Protein AF-A0A416E0R8-F1 (afdb_monomer)

Solvent-accessible surface area (backbone atoms only — not comparable to full-atom values): 23565 Å² total; per-residue (Å²): 134,86,76,79,73,73,84,73,78,56,69,75,60,40,50,65,42,32,43,35,47,100,54,96,74,31,28,27,26,34,53,52,88,80,50,36,36,36,37,55,55,83,41,31,34,28,35,28,49,73,92,64,64,50,83,39,63,33,41,61,64,83,92,65,56,59,95,73,48,85,53,67,69,59,38,71,66,35,40,22,43,55,84,72,76,94,51,92,83,58,64,65,73,55,56,34,33,47,47,72,56,90,78,30,37,33,36,42,63,42,74,88,81,86,47,76,58,37,51,35,37,36,26,38,78,77,9,80,40,61,46,82,73,48,75,47,57,27,82,39,46,43,76,74,26,67,44,66,56,94,61,24,41,38,35,23,36,41,35,55,47,79,56,94,94,38,82,44,79,47,46,32,35,33,39,30,53,66,84,50,93,77,69,59,78,42,81,75,44,70,62,61,90,82,52,53,69,75,48,62,21,80,62,44,53,48,91,62,34,39,33,35,37,43,32,26,42,39,69,44,94,85,70,91,67,92,64,98,54,102,67,82,73,62,75,45,80,41,54,44,28,34,40,32,35,67,83,78,71,44,77,46,73,61,73,69,87,92,62,57,88,58,47,32,45,86,52,75,40,66,50,85,88,22,30,35,42,50,48,38,47,79,88,54,61,40,71,46,64,31,56,30,30,35,19,39,77,88,49,45,84,68,40,81,70,45,68,78,38,42,40,39,33,52,72,48,37,42,72,67,42,41,36,39,35,73,65,54,66,96,45,83,76,43,48,60,65,49,70,30,51,36,43,30,23,43,92,85,69,45,79,59,34,28,30,18,45,63,56,48,99,84,52,27,40,60,92,73,78,62,17,47,76,54,40,29,74,47,77,51,70,49,99,87,72,40,35,32,40,33,32,38,71,59,57,87,63,69,45,74,56,36,64,61,67,71,46,79,58,47,81,96

Radius of gyration: 22.25 Å; Cα contacts (8 Å, |Δi|>4): 904; chains: 1; bounding box: 58×52×58 Å

Foldseek 3Di:
DDPPPDQPLVLQQLDCLQFDDPDLFAGQWHQGPQQKIWGDDDQFIWIDRHPPLDTHTLADDPPQPASNDPDPVSNVVQLGGHDDPPPPPDRQRPPKHWGDDDQWIWIWRQPPDDDQKTFIWIGGNNNHDIDTQDIDRPVFWHWRHWDDHSQKIWTWIWGWDDDPNDIAIKIFIWIWGNPDSDTDIDTLDIDDRQWQFPDKAPWHGHDQKIKMKTWTFHQDPPDPDPDPDPDRDTDDIDIWMKMARNVVSDIDTQDDPPDDPQKYWPTWEDEPQWTKTQIDGNVDAQQFFAFIWIAHPNNPPIDTPGGGDRSCWDWYDQHFKIKIDRPGDPDPVCQLVRQQKIFIAGPVRDGLAMEHEDADPVNGRDDDRPNHPAKDKDKDADPVRKIFIWMQGDDGNPHRHYYTDIHTSDID

pLDDT: mean 82.23, std 15.0, range [27.91, 97.81]

Mean predicted aligned error: 8.47 Å

Secondary structure (DSSP, 8-state):
----------GGGS-GGGEE-SSSS---EEE-SSSEEEEEETTEEEEEETTT---EES---TT--GGG---HHHHHH-TTB----S-TTS-TTTTEEEEEETTEEEEEE--SS--SEEEEEEEETTSS-EEEEEEEETTTEEEEEEEEETTEEEEEEEEEEEETTEEEEEEEEEEEESSSSS---EEEEE--TT-EEEEEEEEEEETTEEEEEEEEEEEPTT-----SSS---EEEEEEEEEEEETTTTEEEE---TT--TTEEEEEEEEETTEEEEEEEETTS-TTSEEEEEEE-TTS-S-EEEEEEEETTEEEEE-SS-EEEEE---SSGGGGGT---EEEEE-TT--EEEEEEPPB-TTS-BPPPP--SSSEEEEEEE-TTS-EEEEEEE--TTT-TTPBPP-EEEEE-

Sequence (412 aa):
MCLERSERNDKNYDYQYRQWSDSIAFPKVQQGSDNIVYIYKNGFIYYMEEGNDVLVPLCNKVDCLHDRETDQQKIKECNASVDLEELANINPDKDIAIAKCGDYLYCIPLSCYETDERILYRYALDGTAKDVVYKWDGKSSIIVNWIIHRNNLYYAEKRYYEEDEEIKVECTIKRLSLNTFFHRPETVYTAEENLRVLTWGNLQAYGNYVYFEIISMLPKEGDSQKEENNGYDYDRLYNKTFVYDIQADKIEELQIPDMPKSVHILGVQFWQDQIILDPYDDEKRGDEPMPVYIADLDGSNLKVLLEDVPQAGYFLSDGEYLYFFDDWMEDIDDWLRNPGKYVVYDKDMQIVDTFMTPLNENGRAQRFPVGDRNRMYFTYEKEDGTWGVKCWEKKIGEYRGKTITLTEIMDR

Nearest PDB structures (foldseek):
  6w3g-assembly2_B  TM=6.959E-01  e=3.281E+00  synthetic construct
  6w3g-assembly1_A  TM=6.914E-01  e=3.645E+00  synthetic construct
  6w3f-assembly2_B  TM=7.781E-01  e=5.853E+00  synthetic construct
  6hnm-assembly1_A  TM=6.474E-01  e=8.461E+00  Streptomyces antibioticus

Structure (mmCIF, N/CA/C/O backbone):
data_AF-A0A416E0R8-F1
#
_entry.id   AF-A0A416E0R8-F1
#
loop_
_atom_site.group_PDB
_atom_site.id
_atom_site.type_symbol
_atom_site.label_atom_id
_atom_site.label_alt_id
_atom_site.label_comp_id
_atom_si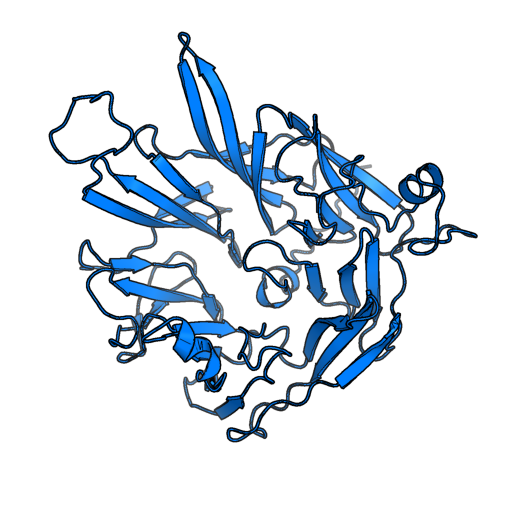te.label_asym_id
_atom_site.label_entity_id
_atom_site.label_seq_id
_atom_site.pdbx_PDB_ins_code
_atom_site.Cartn_x
_atom_site.Cartn_y
_atom_site.Cartn_z
_atom_site.occupancy
_atom_site.B_iso_or_equiv
_atom_site.auth_seq_id
_atom_site.auth_comp_id
_atom_site.auth_asym_id
_atom_site.auth_atom_id
_atom_site.pdbx_PDB_model_num
ATOM 1 N N . MET A 1 1 ? 9.592 -22.869 27.515 1.00 30.23 1 MET A N 1
ATOM 2 C CA . MET A 1 1 ? 8.569 -23.457 26.627 1.00 30.23 1 MET A CA 1
ATOM 3 C C . MET A 1 1 ? 8.418 -22.517 25.452 1.00 30.23 1 MET A C 1
ATOM 5 O O . MET A 1 1 ? 7.709 -21.528 25.568 1.00 30.23 1 MET A O 1
ATOM 9 N N . CYS A 1 2 ? 9.175 -22.762 24.385 1.00 28.78 2 CYS A N 1
ATOM 10 C CA . CYS A 1 2 ? 8.976 -22.074 23.117 1.00 28.78 2 CYS A CA 1
ATOM 11 C C . CYS A 1 2 ? 7.714 -22.671 22.501 1.00 28.78 2 CYS A C 1
ATOM 13 O O . CYS A 1 2 ? 7.715 -23.836 22.114 1.00 28.78 2 CYS A O 1
ATOM 15 N N . LEU A 1 3 ? 6.621 -21.916 22.513 1.00 27.91 3 LEU A N 1
ATOM 16 C CA . LEU A 1 3 ? 5.482 -22.236 21.670 1.00 27.91 3 LEU A CA 1
ATOM 17 C C . LEU A 1 3 ? 5.904 -21.876 20.248 1.00 27.91 3 LEU A C 1
ATOM 19 O O . LEU A 1 3 ? 6.018 -20.697 19.919 1.00 27.91 3 LEU A O 1
ATOM 23 N N . GLU A 1 4 ? 6.170 -22.896 19.435 1.00 29.20 4 GLU A N 1
ATOM 24 C CA . GLU A 1 4 ? 6.078 -22.803 17.982 1.00 29.20 4 GLU A CA 1
ATOM 25 C C . GLU A 1 4 ? 4.653 -22.334 17.654 1.00 29.20 4 GLU A C 1
ATOM 27 O O . GLU A 1 4 ? 3.718 -23.128 17.533 1.00 29.20 4 GLU A O 1
ATOM 32 N N . ARG A 1 5 ? 4.446 -21.014 17.585 1.00 34.91 5 ARG A N 1
ATOM 33 C CA . ARG A 1 5 ? 3.298 -20.459 16.874 1.00 34.91 5 ARG A CA 1
ATOM 34 C C . ARG A 1 5 ? 3.539 -20.815 15.416 1.00 34.91 5 ARG A C 1
ATOM 36 O O . ARG A 1 5 ? 4.415 -20.240 14.782 1.00 34.91 5 ARG A O 1
ATOM 43 N N . SER A 1 6 ? 2.808 -21.820 14.939 1.00 34.78 6 SER A N 1
ATOM 44 C CA . SER A 1 6 ? 2.775 -22.226 13.538 1.00 34.78 6 SER A CA 1
ATOM 45 C C . SER A 1 6 ? 2.747 -20.986 12.648 1.00 34.78 6 SER A C 1
ATOM 47 O O . SER A 1 6 ? 1.858 -20.148 12.823 1.00 34.78 6 SER A O 1
ATOM 49 N N . GLU A 1 7 ? 3.681 -20.891 11.705 1.00 39.34 7 GLU A N 1
ATOM 50 C CA . GLU A 1 7 ? 3.627 -19.947 10.594 1.00 39.34 7 GLU A CA 1
ATOM 51 C C . GLU A 1 7 ? 2.319 -20.176 9.827 1.00 39.34 7 GLU A C 1
ATOM 53 O O . GLU A 1 7 ? 2.246 -20.958 8.879 1.00 39.34 7 GLU A O 1
ATOM 58 N N . ARG A 1 8 ? 1.236 -19.511 10.237 1.00 42.12 8 ARG A N 1
ATOM 59 C CA . ARG A 1 8 ? 0.147 -19.237 9.308 1.00 42.12 8 ARG A CA 1
ATOM 60 C C . ARG A 1 8 ? 0.709 -18.198 8.351 1.00 42.12 8 ARG A C 1
ATOM 62 O O . ARG A 1 8 ? 0.582 -17.003 8.592 1.00 42.12 8 ARG A O 1
ATOM 69 N N . ASN A 1 9 ? 1.371 -18.671 7.297 1.00 47.06 9 ASN A N 1
ATOM 70 C CA . ASN A 1 9 ? 1.529 -17.913 6.062 1.00 47.06 9 ASN A CA 1
ATOM 71 C C . ASN A 1 9 ? 0.122 -17.724 5.503 1.00 47.06 9 ASN A C 1
ATOM 73 O O . ASN A 1 9 ? -0.366 -18.518 4.697 1.00 47.06 9 ASN A O 1
ATOM 77 N N . ASP A 1 10 ? -0.585 -16.749 6.061 1.00 52.28 10 ASP A N 1
ATOM 78 C CA . ASP A 1 10 ? -1.936 -16.430 5.664 1.00 52.28 10 ASP A CA 1
ATOM 79 C C . ASP A 1 10 ? -1.843 -15.700 4.329 1.00 52.28 10 ASP A C 1
ATOM 81 O O . ASP A 1 10 ? -1.708 -14.480 4.274 1.00 52.28 10 ASP A O 1
ATOM 85 N N . LYS A 1 11 ? -1.883 -16.489 3.245 1.00 55.72 11 LYS A N 1
ATOM 86 C CA . LYS A 1 11 ? -1.922 -16.011 1.857 1.00 55.72 11 LYS A CA 1
ATOM 87 C C . LYS A 1 11 ? -2.969 -14.914 1.648 1.00 55.72 11 LYS A C 1
ATOM 89 O O . LYS A 1 11 ? -2.886 -14.184 0.672 1.00 55.72 11 LYS A O 1
ATOM 94 N N . ASN A 1 12 ? -3.955 -14.787 2.536 1.00 54.69 12 ASN A N 1
ATOM 95 C CA . ASN A 1 12 ? -4.970 -13.753 2.436 1.00 54.69 12 ASN A CA 1
ATOM 96 C C . ASN A 1 12 ?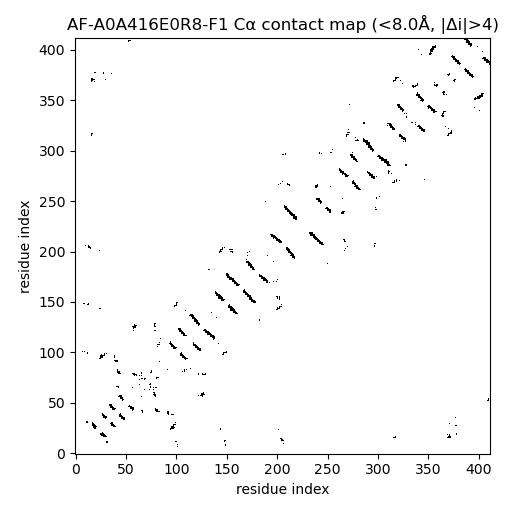 -4.453 -12.330 2.715 1.00 54.69 12 ASN A C 1
ATOM 98 O O . ASN A 1 12 ? -5.148 -11.384 2.351 1.00 54.69 12 ASN A O 1
ATOM 102 N N . TYR A 1 13 ? -3.264 -12.166 3.311 1.00 60.34 13 TYR A N 1
ATOM 103 C CA . TYR A 1 13 ? -2.611 -10.860 3.501 1.00 60.34 13 TYR A CA 1
ATOM 104 C C . TYR A 1 13 ? -1.466 -10.596 2.517 1.00 60.34 13 TYR A C 1
ATOM 106 O O . TYR A 1 13 ? -0.917 -9.500 2.533 1.00 60.34 13 TYR A O 1
ATOM 114 N N . ASP A 1 14 ? -1.148 -11.547 1.626 1.00 63.53 14 ASP A N 1
ATOM 115 C CA . ASP A 1 14 ? -0.238 -11.299 0.494 1.00 63.53 14 ASP A CA 1
ATOM 116 C C . ASP A 1 14 ? -0.866 -10.277 -0.488 1.00 63.53 14 ASP A C 1
ATOM 118 O O . ASP A 1 14 ? -0.189 -9.733 -1.349 1.00 63.53 14 ASP A O 1
ATOM 122 N N . TYR A 1 15 ? -2.167 -9.997 -0.366 1.00 63.91 15 TYR A N 1
ATOM 123 C CA . TYR A 1 15 ? -2.914 -9.154 -1.288 1.00 63.91 15 TYR A CA 1
ATOM 124 C C . TYR A 1 15 ? -3.097 -7.720 -0.785 1.00 63.91 15 TYR A C 1
ATOM 126 O O . TYR A 1 15 ? -4.003 -7.417 -0.003 1.00 63.91 15 TYR A O 1
ATOM 134 N N . GLN A 1 16 ? -2.285 -6.811 -1.316 1.00 65.38 16 GLN A N 1
ATOM 135 C CA . GLN A 1 16 ? -2.343 -5.388 -0.977 1.00 65.38 16 GLN A CA 1
ATOM 136 C C . GLN A 1 16 ? -3.568 -4.650 -1.544 1.00 65.38 16 GLN A C 1
ATOM 138 O O . GLN A 1 16 ? -3.892 -3.571 -1.065 1.00 65.38 16 GLN A O 1
ATOM 143 N N . TYR A 1 17 ? -4.340 -5.245 -2.466 1.00 60.31 17 TYR A N 1
ATOM 144 C CA . TYR A 1 17 ? -5.604 -4.653 -2.946 1.00 60.31 17 TYR A CA 1
ATOM 145 C C . TYR A 1 17 ? -6.684 -4.512 -1.858 1.00 60.31 17 TYR A C 1
ATOM 147 O O . TYR A 1 17 ? -7.686 -3.828 -2.060 1.00 60.31 17 TYR A O 1
ATOM 155 N N . ARG A 1 18 ? -6.498 -5.156 -0.696 1.00 65.69 18 ARG A N 1
ATOM 156 C CA . ARG A 1 18 ? -7.374 -5.028 0.484 1.00 65.69 18 ARG A CA 1
ATOM 157 C C . ARG A 1 18 ? -7.063 -3.801 1.339 1.00 65.69 18 ARG A C 1
ATOM 159 O O . ARG A 1 18 ? -7.623 -3.646 2.425 1.00 65.69 18 ARG A O 1
ATOM 166 N N . GLN A 1 19 ? -6.134 -2.973 0.883 1.00 74.69 19 GLN A N 1
ATOM 167 C CA . GLN A 1 19 ? -5.714 -1.754 1.541 1.00 74.69 19 GLN A CA 1
ATOM 168 C C . GLN A 1 19 ? -6.201 -0.536 0.759 1.00 74.69 19 GLN A C 1
ATOM 170 O O . GLN A 1 19 ? -6.251 -0.553 -0.470 1.00 74.69 19 GLN A O 1
ATOM 175 N N . TRP A 1 20 ? -6.557 0.536 1.464 1.00 67.75 20 TRP A N 1
ATOM 176 C CA . TRP A 1 20 ? -6.942 1.788 0.816 1.00 67.75 20 TRP A CA 1
ATOM 177 C C . TRP A 1 20 ? -6.620 3.024 1.627 1.00 67.75 20 TRP A C 1
ATOM 179 O O . TRP A 1 20 ? -6.661 3.007 2.857 1.00 67.75 20 TRP A O 1
ATOM 189 N N . SER A 1 21 ? -6.349 4.115 0.917 1.00 62.53 21 SER A N 1
ATOM 190 C CA . SER A 1 21 ? -6.245 5.449 1.482 1.00 62.53 21 SER A CA 1
ATOM 191 C C . SER A 1 21 ? -6.714 6.522 0.499 1.00 62.53 21 SER A C 1
ATOM 193 O O . SER A 1 21 ? -6.843 6.282 -0.699 1.00 62.53 21 SER A O 1
ATOM 195 N N . ASP A 1 22 ? -6.952 7.720 1.022 1.00 52.62 22 ASP A N 1
ATOM 196 C CA . ASP A 1 22 ? -7.206 8.957 0.269 1.00 52.62 22 ASP A CA 1
ATOM 197 C C . ASP A 1 22 ? -5.945 9.523 -0.424 1.00 52.62 22 ASP A C 1
ATOM 199 O O . ASP A 1 22 ? -6.027 10.486 -1.185 1.00 52.62 22 ASP A O 1
ATOM 203 N N . SER A 1 23 ? -4.785 8.910 -0.183 1.00 51.34 23 SER A N 1
ATOM 204 C CA . SER A 1 23 ? -3.498 9.143 -0.841 1.0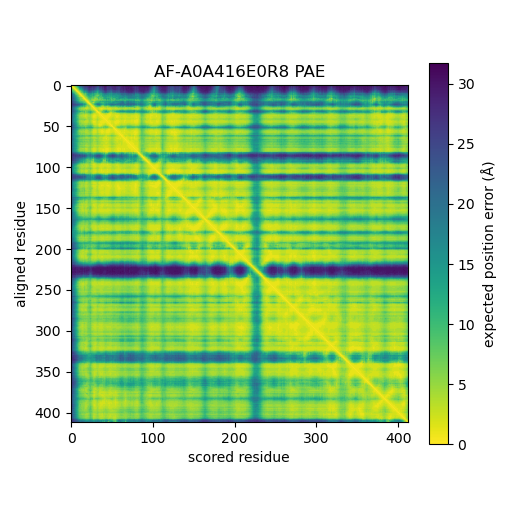0 51.34 23 SER A CA 1
ATOM 205 C C . SER A 1 23 ? -2.906 7.839 -1.407 1.00 51.34 23 SER A C 1
ATOM 207 O O . SER A 1 23 ? -3.325 6.732 -1.072 1.00 51.34 23 SER A O 1
ATOM 209 N N . ILE A 1 24 ? -1.896 7.933 -2.269 1.00 45.91 24 ILE A N 1
ATOM 210 C CA . ILE A 1 24 ? -1.251 6.742 -2.854 1.00 45.91 24 ILE A CA 1
ATOM 211 C C . ILE A 1 24 ? -0.387 5.993 -1.815 1.00 45.91 24 ILE A C 1
ATOM 213 O O . ILE A 1 24 ? -0.106 4.813 -1.984 1.00 45.91 24 ILE A O 1
ATOM 217 N N . ALA A 1 25 ? 0.021 6.647 -0.721 1.00 51.94 25 ALA A N 1
ATOM 218 C CA . ALA A 1 25 ? 1.170 6.193 0.060 1.00 51.94 25 ALA A CA 1
ATOM 219 C C . ALA A 1 25 ? 0.851 5.462 1.377 1.00 51.94 25 ALA A C 1
ATOM 221 O O . ALA A 1 25 ? 1.710 4.712 1.843 1.00 51.94 25 ALA A O 1
ATOM 222 N N . PHE A 1 26 ? -0.327 5.654 1.993 1.00 66.31 26 PHE A N 1
ATOM 223 C CA . PHE A 1 26 ? -0.532 5.247 3.394 1.00 66.31 26 PHE A CA 1
ATOM 224 C C . PHE A 1 26 ? -1.912 4.643 3.685 1.00 66.31 26 PHE A C 1
ATOM 226 O O . PHE A 1 26 ? -2.843 5.388 3.969 1.00 66.31 26 PHE A O 1
ATOM 233 N N . PRO A 1 27 ? -2.082 3.310 3.646 1.00 72.56 27 PRO A N 1
ATOM 234 C CA . PRO A 1 27 ? -3.394 2.682 3.778 1.00 72.56 27 PRO A CA 1
ATOM 235 C C . PRO A 1 27 ? -4.053 2.928 5.138 1.00 72.56 27 PRO A C 1
ATOM 237 O O . PRO A 1 27 ? -3.556 2.498 6.172 1.00 72.56 27 PRO A O 1
ATOM 240 N N . LYS A 1 28 ? -5.215 3.580 5.130 1.00 83.06 28 LYS A N 1
ATOM 241 C CA . LYS A 1 28 ? -6.047 3.875 6.308 1.00 83.06 28 LYS A CA 1
ATOM 242 C C . LYS A 1 28 ? -7.162 2.864 6.512 1.00 83.06 28 LYS A C 1
ATOM 244 O O . LYS A 1 28 ? -7.734 2.797 7.593 1.00 83.06 28 LYS A O 1
ATOM 249 N N . VAL A 1 29 ? -7.488 2.099 5.480 1.00 86.38 29 VAL A N 1
ATOM 250 C CA . VAL A 1 29 ? -8.448 1.003 5.537 1.00 86.38 29 VAL A CA 1
ATOM 251 C C . VAL A 1 29 ? -7.710 -0.283 5.217 1.00 86.38 29 VAL A C 1
ATOM 253 O O . VAL A 1 29 ? -6.978 -0.351 4.233 1.00 86.38 29 VAL A O 1
ATOM 256 N N . GLN A 1 30 ? -7.914 -1.297 6.049 1.00 86.50 30 GLN A N 1
ATOM 257 C CA . GLN A 1 30 ? -7.398 -2.645 5.857 1.00 86.50 30 GLN A CA 1
ATOM 258 C C . GLN A 1 30 ? -8.562 -3.622 5.998 1.00 86.50 30 GLN A C 1
ATOM 260 O O . GLN A 1 30 ? -9.054 -3.859 7.103 1.00 86.50 30 GLN A O 1
ATOM 265 N N . GLN A 1 31 ? -8.974 -4.226 4.889 1.00 80.31 31 GLN A N 1
ATOM 266 C CA . GLN A 1 31 ? -9.940 -5.316 4.899 1.00 80.31 31 GLN A CA 1
ATOM 267 C C . GLN A 1 31 ? -9.219 -6.633 5.216 1.00 80.31 31 GLN A C 1
ATOM 269 O O . GLN A 1 31 ? -8.211 -6.990 4.596 1.00 80.31 31 GLN A O 1
ATOM 274 N N . GLY A 1 32 ? -9.693 -7.332 6.242 1.00 70.06 32 GLY A N 1
ATOM 275 C CA . GLY A 1 32 ? -9.199 -8.638 6.651 1.00 70.06 32 GLY A CA 1
ATOM 276 C C . GLY A 1 32 ? -9.883 -9.791 5.912 1.00 70.06 32 GLY A C 1
ATOM 277 O O . GLY A 1 32 ? -10.837 -9.618 5.164 1.00 70.06 32 GLY A O 1
ATOM 278 N N . SER A 1 33 ? -9.368 -11.005 6.093 1.00 66.94 33 SER A N 1
ATOM 279 C CA . SER A 1 33 ? -9.982 -12.263 5.632 1.00 66.94 33 SER A CA 1
ATOM 280 C C . SER A 1 33 ? -11.029 -12.825 6.598 1.00 66.94 33 SER A C 1
ATOM 282 O O . SER A 1 33 ? -11.673 -13.830 6.311 1.00 66.94 33 SER A O 1
ATOM 284 N N . ASP A 1 34 ? -11.179 -12.184 7.748 1.00 72.69 34 ASP A N 1
ATOM 285 C CA . ASP A 1 34 ? -12.047 -12.515 8.873 1.00 72.69 34 ASP A CA 1
ATOM 286 C C . ASP A 1 34 ? -13.396 -11.782 8.818 1.00 72.69 34 ASP A C 1
ATOM 288 O O . ASP A 1 34 ? -14.131 -11.790 9.801 1.00 72.69 34 ASP A O 1
ATOM 292 N N . ASN A 1 35 ? -13.740 -11.183 7.670 1.00 83.81 35 ASN A N 1
ATOM 293 C CA . ASN A 1 35 ? -14.883 -10.280 7.504 1.00 83.81 35 ASN A CA 1
ATOM 294 C C . ASN A 1 35 ? -14.821 -9.083 8.467 1.00 83.81 35 ASN A C 1
ATOM 296 O O . ASN A 1 35 ? -15.856 -8.590 8.916 1.00 83.81 35 ASN A O 1
ATOM 300 N N . ILE A 1 36 ? -13.612 -8.640 8.821 1.00 88.44 36 ILE A N 1
ATOM 301 C CA . ILE A 1 36 ? -13.388 -7.445 9.629 1.00 88.44 36 ILE A CA 1
ATOM 302 C C . ILE A 1 36 ? -12.674 -6.407 8.773 1.00 88.44 36 ILE A C 1
ATOM 304 O O . ILE A 1 36 ? -11.675 -6.690 8.111 1.00 88.44 36 ILE A O 1
ATOM 308 N N . VAL A 1 37 ? -13.170 -5.179 8.822 1.00 89.50 37 VAL A N 1
ATOM 309 C CA . VAL A 1 37 ? -12.546 -4.010 8.209 1.00 89.50 37 VAL A CA 1
ATOM 310 C C . VAL A 1 37 ? -11.964 -3.153 9.321 1.00 89.50 37 VAL A C 1
ATOM 312 O O . VAL A 1 37 ? -12.695 -2.727 10.214 1.00 89.50 37 VAL A O 1
ATOM 315 N N . TYR A 1 38 ? -10.663 -2.888 9.265 1.00 91.69 38 TYR A N 1
ATOM 316 C CA . TYR A 1 38 ? -9.994 -1.935 10.147 1.00 91.69 38 TYR A CA 1
ATOM 317 C C . TYR A 1 38 ? -9.896 -0.584 9.458 1.00 91.69 38 TYR A C 1
ATOM 319 O O . TYR A 1 38 ? -9.577 -0.518 8.270 1.00 91.69 38 TYR A O 1
ATOM 327 N N . ILE A 1 39 ? -10.172 0.485 10.199 1.00 90.62 39 ILE A N 1
ATOM 328 C CA . ILE A 1 39 ? -10.246 1.844 9.666 1.00 90.62 39 ILE A CA 1
ATOM 329 C C . ILE A 1 39 ? -9.547 2.790 10.630 1.00 90.62 39 ILE A C 1
ATOM 331 O O . ILE A 1 39 ? -9.884 2.843 11.809 1.00 90.62 39 ILE A O 1
ATOM 335 N N . TYR A 1 40 ? -8.594 3.554 10.121 1.00 89.38 40 TYR A N 1
ATOM 336 C CA . TYR A 1 40 ? -8.007 4.688 10.808 1.00 89.38 40 TYR A CA 1
ATOM 337 C C . TYR A 1 40 ? -8.741 5.977 10.415 1.00 89.38 40 TYR A C 1
ATOM 339 O O . TYR A 1 40 ? -8.918 6.249 9.224 1.00 89.38 40 TYR A O 1
ATOM 347 N N . LYS A 1 41 ? -9.142 6.776 11.408 1.00 87.00 41 LYS A N 1
ATOM 348 C CA . LYS A 1 41 ? -9.715 8.113 11.205 1.00 87.00 41 LYS A CA 1
ATOM 349 C C . LYS A 1 41 ? -9.579 8.964 12.468 1.00 87.00 41 LYS A C 1
ATOM 351 O O . LYS A 1 41 ? -9.780 8.460 13.574 1.00 87.00 41 LYS A O 1
ATOM 356 N N . ASN A 1 42 ? -9.268 10.250 12.313 1.00 82.69 42 ASN A N 1
ATOM 357 C CA . ASN A 1 42 ? -9.269 11.258 13.382 1.00 82.69 42 ASN A CA 1
ATOM 358 C C . ASN A 1 42 ? -8.431 10.875 14.618 1.00 82.69 42 ASN A C 1
ATOM 360 O O . ASN A 1 42 ? -8.816 11.164 15.749 1.00 82.69 42 ASN A O 1
ATOM 364 N N . GLY A 1 43 ? -7.288 10.210 14.435 1.00 86.00 43 GLY A N 1
ATOM 365 C CA . GLY A 1 43 ? -6.436 9.792 15.556 1.00 86.00 43 GLY A CA 1
ATOM 366 C C . GLY A 1 43 ? -6.828 8.466 16.207 1.00 86.00 43 GLY A C 1
ATOM 367 O O . GLY A 1 43 ? -6.184 8.073 17.177 1.00 86.00 43 GLY A O 1
ATOM 368 N N . PHE A 1 44 ? -7.832 7.751 15.696 1.00 91.19 44 PHE A N 1
ATOM 369 C CA . PHE A 1 44 ? -8.296 6.491 16.275 1.00 91.19 44 PHE A CA 1
ATOM 370 C C . PHE A 1 44 ? -8.394 5.375 15.238 1.00 91.19 44 PHE A C 1
ATOM 372 O O . PHE A 1 44 ? -8.639 5.600 14.053 1.00 91.19 44 PHE A O 1
ATOM 379 N N . ILE A 1 45 ? -8.212 4.146 15.714 1.00 93.50 45 ILE A N 1
ATOM 380 C CA . ILE A 1 45 ? -8.433 2.922 14.953 1.00 93.50 45 ILE A CA 1
ATOM 381 C C . ILE A 1 45 ? -9.779 2.328 15.361 1.00 93.50 45 ILE A C 1
ATOM 383 O O . ILE A 1 45 ? -10.055 2.101 16.541 1.00 93.50 45 ILE A O 1
ATOM 387 N N . TYR A 1 46 ? -10.589 2.023 14.361 1.00 93.31 46 TYR A N 1
ATOM 388 C CA . TYR A 1 46 ? -11.877 1.364 14.470 1.00 93.31 46 TYR A CA 1
ATOM 389 C C . TYR A 1 46 ? -11.829 0.015 13.763 1.00 93.31 46 TYR A C 1
ATOM 391 O O . TYR A 1 46 ? -11.010 -0.211 12.869 1.00 93.31 46 TYR A O 1
ATOM 399 N N . TYR A 1 47 ? -12.740 -0.869 14.143 1.00 92.81 47 TYR A N 1
ATOM 400 C CA . TYR A 1 47 ? -13.064 -2.056 13.375 1.00 92.81 47 TYR A CA 1
ATOM 401 C C . TYR A 1 47 ? -14.570 -2.139 13.133 1.00 92.81 47 TYR A C 1
ATOM 403 O O . TYR A 1 47 ? -15.377 -1.578 13.881 1.00 92.81 47 TYR A O 1
ATOM 411 N N . MET A 1 48 ? -14.934 -2.841 12.070 1.00 90.75 48 MET A N 1
ATOM 412 C CA . MET A 1 48 ? -16.310 -3.133 11.698 1.00 90.75 48 MET A CA 1
ATOM 413 C C . MET A 1 48 ? -16.378 -4.560 11.163 1.00 90.75 48 MET A C 1
ATOM 415 O O . MET A 1 48 ? -15.577 -4.940 10.312 1.00 90.75 48 MET A O 1
ATOM 419 N N . GLU A 1 49 ? -17.342 -5.338 11.644 1.00 89.44 49 GLU A N 1
ATOM 420 C CA . GLU A 1 49 ? -17.690 -6.622 11.032 1.00 89.44 49 GLU A CA 1
ATOM 421 C C . GLU A 1 49 ? -18.536 -6.375 9.778 1.00 89.44 49 GLU A C 1
ATOM 423 O O . GLU A 1 49 ? -19.499 -5.601 9.805 1.00 89.44 49 GLU A O 1
ATOM 428 N N . GLU A 1 50 ? -18.199 -7.027 8.669 1.00 84.12 50 GLU A N 1
ATOM 429 C CA . GLU A 1 50 ? -18.917 -6.850 7.411 1.00 84.12 50 GLU A CA 1
ATOM 430 C C . GLU A 1 50 ? -20.399 -7.229 7.546 1.00 84.12 50 GLU A C 1
ATOM 432 O O . GLU A 1 50 ? -20.751 -8.352 7.906 1.00 84.12 50 GLU A O 1
ATOM 437 N N . GLY A 1 51 ? -21.286 -6.290 7.203 1.00 78.31 51 GLY A N 1
ATOM 438 C CA . GLY A 1 51 ? -22.740 -6.458 7.294 1.00 78.31 51 GLY A CA 1
ATOM 439 C C . GLY A 1 51 ? -23.338 -6.202 8.681 1.00 78.31 51 GLY A C 1
ATOM 440 O O . GLY A 1 51 ? -24.554 -6.308 8.825 1.00 78.31 51 GLY A O 1
ATOM 441 N N . ASN A 1 52 ? -22.519 -5.877 9.688 1.00 79.31 52 ASN A N 1
ATOM 442 C CA . ASN A 1 52 ? -22.991 -5.446 11.008 1.00 79.31 52 ASN A CA 1
ATOM 443 C C . ASN A 1 52 ? -23.128 -3.915 11.101 1.00 79.31 52 ASN A C 1
ATOM 445 O O . ASN A 1 52 ? -23.710 -3.424 12.055 1.00 79.31 52 ASN A O 1
ATOM 449 N N . ASP A 1 53 ? -22.619 -3.163 10.118 1.00 76.94 53 ASP A N 1
ATOM 450 C CA . ASP A 1 53 ? -22.791 -1.712 9.962 1.00 76.94 53 ASP A CA 1
ATOM 451 C C . ASP A 1 53 ? -22.605 -0.917 11.274 1.00 76.94 53 ASP A C 1
ATOM 453 O O . ASP A 1 53 ? -23.316 0.050 11.538 1.00 76.94 53 ASP A O 1
ATOM 457 N N . VAL A 1 54 ? -21.650 -1.339 12.119 1.00 87.00 54 VAL A N 1
ATOM 458 C CA . VAL A 1 54 ? -21.303 -0.706 13.404 1.00 87.00 54 VAL A CA 1
ATOM 459 C C . VAL A 1 54 ? -19.785 -0.534 13.510 1.00 87.00 54 VAL A C 1
ATOM 461 O O . VAL A 1 54 ? -19.033 -1.506 13.480 1.00 87.00 54 VAL A O 1
ATOM 464 N N . LEU A 1 55 ? -19.338 0.716 13.674 1.00 88.94 55 LEU A N 1
ATOM 465 C CA . LEU A 1 55 ? -17.942 1.085 13.901 1.00 88.94 55 LEU A CA 1
ATOM 466 C C . LEU A 1 55 ? -17.637 1.073 15.391 1.00 88.94 55 LEU A C 1
ATOM 468 O O . LEU A 1 55 ? -18.150 1.900 16.162 1.00 88.94 55 LEU A O 1
ATOM 472 N N . VAL A 1 56 ? -16.744 0.175 15.784 1.00 92.19 56 VAL A N 1
ATOM 473 C CA . VAL A 1 56 ? -16.316 0.002 17.168 1.00 92.19 56 VAL A CA 1
ATOM 474 C C . VAL A 1 56 ? -14.861 0.459 17.298 1.00 92.19 56 VAL A C 1
ATOM 476 O O . VAL A 1 56 ? -14.019 0.007 16.524 1.00 92.19 56 VAL A O 1
ATOM 479 N N . PRO A 1 57 ? -14.520 1.354 18.244 1.00 94.25 57 PRO A N 1
ATOM 480 C CA . PRO A 1 57 ? -13.127 1.698 18.511 1.00 94.25 57 PRO A CA 1
ATOM 481 C C . PRO A 1 57 ? -12.357 0.442 18.931 1.00 94.25 57 PRO A C 1
ATOM 483 O O . PRO A 1 57 ? -12.879 -0.376 19.690 1.00 94.25 57 PRO A O 1
ATOM 486 N N . LEU A 1 58 ? -11.110 0.290 18.485 1.00 95.19 58 LEU A N 1
ATOM 487 C CA . LEU A 1 58 ? -10.248 -0.849 18.821 1.00 95.19 58 LEU A CA 1
ATOM 488 C C . LEU A 1 58 ? -9.714 -0.750 20.266 1.00 95.19 58 LEU A C 1
ATOM 490 O O . LEU A 1 58 ? -8.519 -0.619 20.520 1.00 95.19 58 LEU A O 1
ATOM 494 N N . CYS A 1 59 ? -10.620 -0.734 21.241 1.00 96.44 59 CYS A N 1
ATOM 495 C CA . CYS A 1 59 ? -10.325 -0.574 22.657 1.00 96.44 59 CYS A CA 1
ATOM 496 C C . CYS A 1 59 ? -11.381 -1.293 23.495 1.00 96.44 59 CYS A C 1
ATOM 498 O O . CYS A 1 59 ? -12.576 -1.107 23.288 1.00 96.44 59 CYS A O 1
ATOM 500 N N . ASN A 1 60 ? -10.940 -2.073 24.480 1.00 94.94 60 ASN A N 1
ATOM 501 C CA . ASN A 1 60 ? -11.831 -2.793 25.391 1.00 94.94 60 ASN A CA 1
ATOM 502 C C . ASN A 1 60 ? -11.916 -2.174 26.800 1.00 94.94 60 ASN A C 1
ATOM 504 O O . ASN A 1 60 ? -12.505 -2.773 27.704 1.00 94.94 60 ASN A O 1
ATOM 508 N N . LYS A 1 61 ? -11.286 -1.013 27.021 1.00 94.38 61 LYS A N 1
ATOM 509 C CA . LYS A 1 61 ? -11.262 -0.363 28.334 1.00 94.38 61 LYS A CA 1
ATOM 510 C C . LYS A 1 61 ? -12.648 0.165 28.682 1.00 94.38 61 LYS A C 1
ATOM 512 O O . LYS A 1 61 ? -13.243 0.928 27.925 1.00 94.38 61 LYS A O 1
ATOM 517 N N . VAL A 1 62 ? -13.125 -0.223 29.861 1.00 89.94 62 VAL A N 1
ATOM 518 C CA . VAL A 1 62 ? -14.371 0.290 30.438 1.00 89.94 62 VAL A CA 1
ATOM 519 C C . VAL A 1 62 ? -14.229 1.796 30.680 1.00 89.94 62 VAL A C 1
ATOM 521 O O . VAL A 1 62 ? -13.149 2.260 31.043 1.00 89.94 62 VAL A O 1
ATOM 524 N N . ASP A 1 63 ? -15.308 2.546 30.456 1.00 88.62 63 ASP A N 1
ATOM 525 C CA . ASP A 1 63 ? -15.391 4.003 30.651 1.00 88.62 63 ASP A CA 1
ATOM 526 C C . ASP A 1 63 ? -14.419 4.844 29.799 1.00 88.62 63 ASP A C 1
ATOM 528 O O . ASP A 1 63 ? -14.181 6.017 30.089 1.00 88.62 63 ASP A O 1
ATOM 532 N N . CYS A 1 64 ? -13.867 4.280 28.721 1.00 92.31 64 CYS A N 1
ATOM 533 C CA . CYS A 1 64 ? -13.076 5.047 27.767 1.00 92.31 64 CYS A CA 1
ATOM 534 C C . CYS A 1 64 ? -14.002 5.836 26.828 1.00 92.31 64 CYS A C 1
ATOM 536 O O . CYS A 1 64 ? -14.872 5.265 26.176 1.00 92.31 64 CYS A O 1
ATOM 538 N N . LEU A 1 65 ? -13.816 7.157 26.754 1.00 92.50 65 LEU A N 1
ATOM 539 C CA . LEU A 1 65 ? -14.617 8.026 25.882 1.00 92.50 65 LEU A CA 1
ATOM 540 C C . LEU A 1 65 ? -14.091 8.086 24.438 1.00 92.50 65 LEU A C 1
ATOM 542 O O . LEU A 1 65 ? -14.782 8.610 23.569 1.00 92.50 65 LEU A O 1
ATOM 546 N N . HIS A 1 66 ? -12.915 7.507 24.172 1.00 92.00 66 HIS A N 1
ATOM 547 C CA . HIS A 1 66 ? -12.306 7.400 22.842 1.00 92.00 66 HIS A CA 1
ATOM 548 C C . HIS A 1 66 ? -12.217 8.756 22.118 1.00 92.00 66 HIS A C 1
ATOM 550 O O . HIS A 1 66 ? -11.643 9.698 22.654 1.00 92.00 66 HIS A O 1
ATOM 556 N N . ASP A 1 67 ? -12.808 8.853 20.928 1.00 85.25 67 ASP A N 1
ATOM 557 C CA . ASP A 1 67 ? -12.911 10.041 20.078 1.00 85.25 67 ASP A CA 1
ATOM 558 C C . ASP A 1 67 ? -13.771 11.166 20.673 1.00 85.25 67 ASP A C 1
ATOM 560 O O . ASP A 1 67 ? -13.784 12.279 20.155 1.00 85.25 67 ASP A O 1
ATOM 564 N N . ARG A 1 68 ? -14.462 10.903 21.786 1.00 88.38 68 ARG A N 1
ATOM 565 C CA . ARG A 1 68 ? -15.215 11.899 22.564 1.00 88.38 68 ARG A CA 1
ATOM 566 C C . ARG A 1 68 ? -14.469 12.367 23.811 1.00 88.38 68 ARG A C 1
ATOM 568 O O . ARG A 1 68 ? -14.993 13.198 24.553 1.00 88.38 68 ARG A O 1
ATOM 575 N N . GLU A 1 69 ? -13.297 11.802 24.094 1.00 91.31 69 GLU A N 1
ATOM 576 C CA . GLU A 1 69 ? -12.474 12.236 25.217 1.00 91.31 69 GLU A CA 1
ATOM 577 C C . GLU A 1 69 ? -11.858 13.608 24.920 1.00 91.31 69 GLU A C 1
ATOM 579 O O . GLU A 1 69 ? -11.400 13.879 23.815 1.00 91.31 69 GLU A O 1
ATOM 584 N N . THR A 1 70 ? -11.839 14.481 25.925 1.00 88.19 70 THR A N 1
ATOM 585 C CA . THR A 1 70 ? -11.221 15.818 25.830 1.00 88.19 70 THR A CA 1
ATOM 586 C C . THR A 1 70 ? -9.916 15.907 26.617 1.00 88.19 70 THR A C 1
ATOM 588 O O . THR A 1 70 ? -9.094 16.789 26.369 1.00 88.19 70 THR A O 1
ATOM 591 N N . ASP A 1 71 ? -9.714 14.991 27.567 1.00 89.38 71 ASP A N 1
ATOM 592 C CA . ASP A 1 71 ? -8.495 14.883 28.355 1.00 89.38 71 ASP A CA 1
ATOM 593 C C . ASP A 1 71 ? -7.402 14.157 27.554 1.00 89.38 71 ASP A C 1
ATOM 595 O O . ASP A 1 71 ? -7.478 12.955 27.289 1.00 89.38 71 ASP A O 1
ATOM 599 N N . GLN A 1 72 ? -6.351 14.895 27.197 1.00 84.44 72 GLN A N 1
ATOM 600 C CA . GLN A 1 72 ? -5.227 14.389 26.404 1.00 84.44 72 GLN A CA 1
ATOM 601 C C . GLN A 1 72 ? -4.513 13.199 27.053 1.00 84.44 72 GLN A C 1
ATOM 603 O O . GLN A 1 72 ? -4.057 12.295 26.351 1.00 84.44 72 GLN A O 1
ATOM 608 N N . GLN A 1 73 ? -4.443 13.149 28.384 1.00 86.69 73 GLN A N 1
ATOM 609 C CA . GLN A 1 73 ? -3.809 12.032 29.075 1.00 86.69 73 GLN A CA 1
ATOM 610 C C . GLN A 1 73 ? -4.656 10.762 28.940 1.00 86.69 73 GLN A C 1
ATOM 612 O O . GLN A 1 73 ? -4.124 9.685 28.671 1.00 86.69 73 GLN A O 1
ATOM 617 N N . LYS A 1 74 ? -5.982 10.889 29.036 1.00 89.69 74 LYS A N 1
ATOM 618 C CA . LYS A 1 74 ? -6.902 9.759 28.842 1.00 89.69 74 LYS A CA 1
ATOM 619 C C . LYS A 1 74 ? -6.975 9.291 27.390 1.00 89.69 74 LYS A C 1
ATOM 621 O O . LYS A 1 74 ? -7.113 8.092 27.153 1.00 89.69 74 LYS A O 1
ATOM 626 N N . ILE A 1 75 ? -6.830 10.197 26.418 1.00 89.00 75 ILE A N 1
ATOM 627 C CA . ILE A 1 75 ? -6.691 9.824 24.999 1.00 89.00 75 ILE A CA 1
ATOM 628 C C . ILE A 1 75 ? -5.455 8.941 24.811 1.00 89.00 75 ILE A C 1
ATOM 630 O O . ILE A 1 75 ? -5.558 7.879 24.195 1.00 89.00 75 ILE A O 1
ATOM 634 N N . LYS A 1 76 ? -4.304 9.319 25.382 1.00 85.31 76 LYS A N 1
ATOM 635 C CA . LYS A 1 76 ? -3.068 8.516 25.311 1.00 85.31 76 LYS A CA 1
ATOM 636 C C . LYS A 1 76 ? -3.212 7.142 25.965 1.00 85.31 76 LYS A C 1
ATOM 638 O O . LYS A 1 76 ? -2.595 6.176 25.520 1.00 85.31 76 LYS A O 1
ATOM 643 N N . GLU A 1 77 ? -4.058 7.034 26.986 1.00 90.12 77 GLU A N 1
ATOM 644 C CA . GLU A 1 77 ? -4.390 5.766 27.633 1.00 90.12 77 GLU A CA 1
ATOM 645 C C . GLU A 1 77 ? -5.380 4.909 26.828 1.00 90.12 77 GLU A C 1
ATOM 647 O O . GLU A 1 77 ? -5.503 3.716 27.103 1.00 90.12 77 GLU A O 1
ATOM 652 N N . CYS A 1 78 ? -6.092 5.449 25.839 1.00 93.69 78 CYS A N 1
ATOM 653 C CA . CYS A 1 78 ? -6.983 4.663 24.989 1.00 93.69 78 CYS A CA 1
ATOM 654 C C . CYS A 1 78 ? -6.185 3.656 24.145 1.00 93.69 78 CYS A C 1
ATOM 656 O O . CYS A 1 78 ? -5.223 4.018 23.474 1.00 93.69 78 CYS A O 1
ATOM 658 N N . ASN A 1 79 ? -6.615 2.391 24.109 1.00 95.19 79 ASN A N 1
ATOM 659 C CA . ASN A 1 79 ? -5.963 1.401 23.248 1.00 95.19 79 ASN A CA 1
ATOM 660 C C . ASN A 1 79 ? -6.232 1.660 21.759 1.00 95.19 79 ASN A C 1
ATOM 662 O O . ASN A 1 79 ? -5.427 1.246 20.947 1.00 95.19 79 ASN A O 1
ATOM 666 N N . ALA A 1 80 ? -7.315 2.357 21.401 1.00 94.56 80 ALA A N 1
ATOM 667 C CA . ALA A 1 80 ? -7.650 2.670 20.010 1.00 94.56 80 ALA A CA 1
ATOM 668 C C . ALA A 1 80 ? -6.948 3.929 19.486 1.00 94.56 80 ALA A C 1
ATOM 670 O O . ALA A 1 80 ? -6.984 4.171 18.283 1.00 94.56 80 ALA A O 1
ATOM 671 N N . SER A 1 81 ? -6.376 4.765 20.359 1.00 91.88 81 SER A N 1
ATOM 672 C CA . SER A 1 81 ? -5.755 6.013 19.918 1.00 91.88 81 SER A CA 1
ATOM 673 C C . SER A 1 81 ? -4.420 5.736 19.241 1.00 91.88 81 SER A C 1
ATOM 675 O O . SER A 1 81 ? -3.627 4.909 19.701 1.00 91.88 81 SER A O 1
ATOM 677 N N . VAL A 1 82 ? -4.137 6.472 18.178 1.00 87.19 82 VAL A N 1
ATOM 678 C CA . VAL A 1 82 ? -2.804 6.597 17.599 1.00 87.19 82 VAL A CA 1
ATOM 679 C C . VAL A 1 82 ? -2.167 7.818 18.242 1.00 87.19 82 VAL A C 1
ATOM 681 O O . VAL A 1 82 ? -2.743 8.901 18.222 1.00 87.19 82 VAL A O 1
ATOM 684 N N . ASP A 1 83 ? -1.011 7.623 18.878 1.00 74.75 83 ASP A N 1
ATOM 685 C CA . ASP A 1 83 ? -0.335 8.720 19.572 1.00 74.75 83 ASP A CA 1
ATOM 686 C C . ASP A 1 83 ? 0.245 9.679 18.531 1.00 74.75 83 ASP A C 1
ATOM 688 O O . ASP A 1 83 ? 1.206 9.353 17.831 1.00 74.75 83 ASP A O 1
ATOM 692 N N . LEU A 1 84 ? -0.404 10.828 18.397 1.00 66.50 84 LEU A N 1
ATOM 693 C CA . LEU A 1 84 ? 0.055 11.968 17.630 1.00 66.50 84 LEU A CA 1
ATOM 694 C C . LEU A 1 84 ? 0.569 12.966 18.665 1.00 66.50 84 LEU A C 1
ATOM 696 O O . LEU A 1 84 ? -0.225 13.647 19.315 1.00 66.50 84 LEU A O 1
ATOM 700 N N . GLU A 1 85 ? 1.884 13.000 18.893 1.00 54.97 85 GLU A N 1
ATOM 701 C CA . GLU A 1 85 ? 2.475 14.023 19.763 1.00 54.97 85 GLU A CA 1
ATOM 702 C C . GLU A 1 85 ? 2.036 15.419 19.310 1.00 54.97 85 GLU A C 1
ATOM 704 O O . GLU A 1 85 ? 1.947 15.638 18.107 1.00 54.97 85 GLU A O 1
ATOM 709 N N . GLU A 1 86 ? 1.771 16.293 20.297 1.00 48.47 86 GLU A N 1
ATOM 710 C CA . GLU A 1 86 ? 1.539 17.759 20.350 1.00 48.47 86 GLU A CA 1
ATOM 711 C C . GLU A 1 86 ? 1.684 18.621 19.073 1.00 48.47 86 GLU A C 1
ATOM 713 O O . GLU A 1 86 ? 2.084 19.783 19.119 1.00 48.47 86 GLU A O 1
ATOM 718 N N . LEU A 1 87 ? 1.289 18.131 17.911 1.00 49.25 87 LEU A N 1
ATOM 719 C CA . LEU A 1 87 ? 1.358 18.845 16.652 1.00 49.25 87 LEU A CA 1
ATOM 720 C C . LEU A 1 87 ? -0.049 19.337 16.362 1.00 49.25 87 LEU A C 1
ATOM 722 O O . LEU A 1 87 ? -0.738 18.850 15.472 1.00 49.25 87 LEU A O 1
ATOM 726 N N . ALA A 1 88 ? -0.463 20.349 17.131 1.00 44.31 88 ALA A N 1
ATOM 727 C CA . ALA A 1 88 ? -1.760 21.026 17.023 1.00 44.31 88 ALA A CA 1
ATOM 728 C C . ALA A 1 88 ? -2.075 21.578 15.610 1.00 44.31 88 ALA A C 1
ATOM 730 O O . ALA A 1 88 ? -3.178 22.061 15.373 1.00 44.31 88 ALA A O 1
ATOM 731 N N . ASN A 1 89 ? -1.117 21.503 14.679 1.00 49.44 89 ASN A N 1
ATOM 732 C CA . ASN A 1 89 ? -1.203 21.995 13.308 1.00 49.44 89 ASN A CA 1
ATOM 733 C C . ASN A 1 89 ? -1.086 20.896 12.233 1.00 49.44 89 ASN A C 1
ATOM 735 O O . ASN A 1 89 ? -1.092 21.224 11.045 1.00 49.44 89 ASN A O 1
ATOM 739 N N . ILE A 1 90 ? -0.963 19.614 12.602 1.00 55.66 90 ILE A N 1
ATOM 740 C CA . ILE A 1 90 ? -0.960 18.512 11.631 1.00 55.66 90 ILE A CA 1
ATOM 741 C C . ILE A 1 90 ? -2.366 17.924 11.566 1.00 55.66 90 ILE A C 1
ATOM 743 O O . ILE A 1 90 ? -2.960 17.576 12.581 1.00 55.6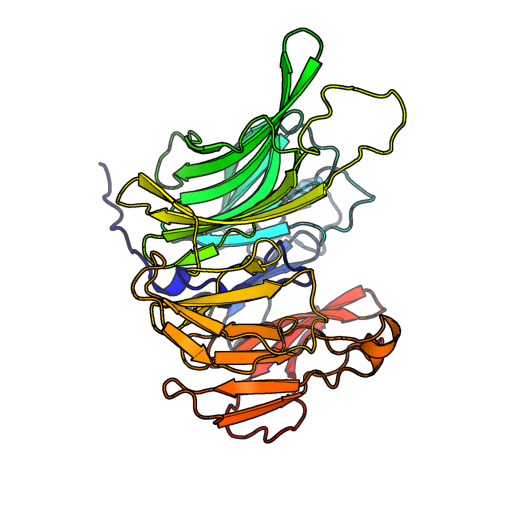6 90 ILE A O 1
ATOM 747 N N . ASN A 1 91 ? -2.906 17.832 10.349 1.00 59.97 91 ASN A N 1
ATOM 748 C CA . ASN A 1 91 ? -4.129 17.080 10.102 1.00 59.97 91 ASN A CA 1
ATOM 749 C C . ASN A 1 91 ? -3.864 15.621 10.530 1.00 59.97 91 ASN A C 1
ATOM 751 O O . ASN A 1 91 ? -2.988 15.004 9.920 1.00 59.97 91 ASN A O 1
ATOM 755 N N . PRO A 1 92 ? -4.571 15.082 11.545 1.00 58.00 92 PRO A N 1
ATOM 756 C CA . PRO A 1 92 ? -4.308 13.751 12.090 1.00 58.00 92 PRO A CA 1
ATOM 757 C C . PRO A 1 92 ? -4.451 12.661 11.032 1.00 58.00 92 PRO A C 1
ATOM 759 O O . PRO A 1 92 ? -3.818 11.625 11.145 1.00 58.00 92 PRO A O 1
ATOM 762 N N . ASP A 1 93 ? -5.205 12.911 9.965 1.00 63.78 93 ASP A N 1
ATOM 763 C CA . ASP A 1 93 ? -5.350 11.972 8.866 1.00 63.78 93 ASP A CA 1
ATOM 764 C C . ASP A 1 93 ? -4.190 12.013 7.863 1.00 63.78 93 ASP A C 1
ATOM 766 O O . ASP A 1 93 ? -4.161 11.201 6.947 1.00 63.78 93 ASP A O 1
ATOM 770 N N . LYS A 1 94 ? -3.217 12.917 7.967 1.00 64.69 94 LYS A N 1
ATOM 771 C CA . LYS A 1 94 ? -2.080 12.913 7.036 1.00 64.69 94 LYS A CA 1
ATOM 772 C C . LYS A 1 94 ? -1.035 11.882 7.451 1.00 64.69 94 LYS A C 1
ATOM 774 O O . LYS A 1 94 ? -0.654 11.808 8.611 1.00 64.69 94 LYS A O 1
ATOM 779 N N . ASP A 1 95 ? -0.562 11.129 6.461 1.00 70.94 95 ASP A N 1
ATOM 780 C CA . ASP A 1 95 ? 0.614 10.263 6.554 1.00 70.94 95 ASP A CA 1
ATOM 781 C C . ASP A 1 95 ? 0.517 9.154 7.627 1.00 70.94 95 ASP A C 1
ATOM 783 O O . ASP A 1 95 ? 1.449 8.875 8.378 1.00 70.94 95 ASP A O 1
ATOM 787 N N . ILE A 1 96 ? -0.630 8.474 7.711 1.00 76.56 96 ILE A N 1
ATOM 788 C CA . ILE A 1 96 ? -0.811 7.316 8.602 1.00 76.56 96 ILE A CA 1
ATOM 789 C C . ILE A 1 96 ? -1.223 6.099 7.807 1.00 76.56 96 ILE A C 1
ATOM 791 O O . ILE A 1 96 ? -2.172 6.141 7.028 1.00 76.56 96 ILE A O 1
ATOM 795 N N . ALA A 1 97 ? -0.524 5.000 8.071 1.00 81.00 97 ALA A N 1
ATOM 796 C CA . ALA A 1 97 ? -0.851 3.694 7.542 1.00 81.00 97 ALA A CA 1
ATOM 797 C C . ALA A 1 97 ? -1.153 2.710 8.675 1.00 81.00 97 ALA A C 1
ATOM 799 O O . ALA A 1 97 ? -0.555 2.771 9.756 1.00 81.00 97 ALA A O 1
ATOM 800 N N . ILE A 1 98 ? -2.047 1.771 8.392 1.00 89.00 98 ILE A N 1
ATOM 801 C CA . ILE A 1 98 ? -2.313 0.590 9.201 1.00 89.00 98 ILE A CA 1
ATOM 802 C C . ILE A 1 98 ? -2.134 -0.665 8.348 1.00 89.00 98 ILE A C 1
ATOM 804 O O . ILE A 1 98 ? -2.481 -0.687 7.170 1.00 89.00 98 ILE A O 1
ATOM 808 N N . ALA A 1 99 ? -1.616 -1.734 8.947 1.00 89.12 99 ALA A N 1
ATOM 809 C CA . ALA A 1 99 ? -1.506 -3.029 8.281 1.00 89.12 99 ALA A CA 1
ATOM 810 C C . ALA A 1 99 ? -1.718 -4.168 9.275 1.00 89.12 99 ALA A C 1
ATOM 812 O O . ALA A 1 99 ? -1.177 -4.157 10.383 1.00 89.12 99 ALA A O 1
ATOM 813 N N . LYS A 1 100 ? -2.501 -5.174 8.885 1.00 88.25 100 LYS A N 1
ATOM 814 C CA . LYS A 1 100 ? -2.752 -6.355 9.719 1.00 88.25 100 LYS A CA 1
ATOM 815 C C . LYS A 1 100 ? -1.709 -7.428 9.439 1.00 88.25 100 LYS A C 1
ATOM 817 O O . LYS A 1 100 ? -1.419 -7.724 8.286 1.00 88.25 100 LYS A O 1
ATOM 822 N N . CYS A 1 101 ? -1.195 -8.059 10.490 1.00 87.38 101 CYS A N 1
ATOM 823 C CA . CYS A 1 101 ? -0.363 -9.250 10.368 1.00 87.38 101 CYS A CA 1
ATOM 824 C C . CYS A 1 101 ? -0.580 -10.172 11.568 1.00 87.38 101 CYS A C 1
ATOM 826 O O . CYS A 1 101 ? -0.363 -9.788 12.719 1.00 87.38 101 CYS A O 1
ATOM 828 N N . GLY A 1 102 ? -1.026 -11.402 11.298 1.00 85.00 102 GLY A N 1
ATOM 829 C CA . GLY A 1 102 ? -1.384 -12.362 12.340 1.00 85.00 102 GLY A CA 1
ATOM 830 C C . GLY A 1 102 ? -2.478 -11.824 13.270 1.00 85.00 102 GLY A C 1
ATOM 831 O O . GLY A 1 102 ? -3.511 -11.334 12.807 1.00 85.00 102 GLY A O 1
ATOM 832 N N . ASP A 1 103 ? -2.224 -11.907 14.577 1.00 87.44 103 ASP A N 1
ATOM 833 C CA . ASP A 1 103 ? -3.146 -11.500 15.650 1.00 87.44 103 ASP A CA 1
ATOM 834 C C . ASP A 1 103 ? -3.025 -10.010 16.027 1.00 87.44 103 ASP A C 1
ATOM 836 O O . ASP A 1 103 ? -3.463 -9.609 17.108 1.00 87.44 103 ASP A O 1
ATOM 840 N N . TYR A 1 104 ? -2.391 -9.191 15.181 1.00 91.81 104 TYR A N 1
ATOM 841 C CA . TYR A 1 104 ? -2.139 -7.783 15.473 1.00 91.81 104 TYR A CA 1
ATOM 842 C C . TYR A 1 104 ? -2.409 -6.882 14.271 1.00 91.81 104 TYR A C 1
ATOM 844 O O . TYR A 1 104 ? -2.239 -7.271 13.111 1.00 91.81 104 TYR A O 1
ATOM 852 N N . LEU A 1 105 ? -2.787 -5.644 14.575 1.00 92.88 105 LEU A N 1
ATOM 853 C CA . LEU A 1 105 ? -2.766 -4.526 13.643 1.00 92.88 105 LEU A CA 1
ATOM 854 C C . LEU A 1 105 ? -1.562 -3.646 13.980 1.00 92.88 105 LEU A C 1
ATOM 856 O O . LEU A 1 105 ? -1.312 -3.364 15.148 1.00 92.88 105 LEU A O 1
ATOM 860 N N . TYR A 1 106 ? -0.812 -3.219 12.978 1.00 92.62 106 TYR A N 1
ATOM 861 C CA . TYR A 1 106 ? 0.365 -2.377 13.133 1.00 92.62 106 TYR A CA 1
ATOM 862 C C . TYR A 1 106 ? 0.088 -0.986 12.588 1.00 92.62 106 TYR A C 1
ATOM 864 O O . TYR A 1 106 ? -0.666 -0.836 11.629 1.00 92.62 106 TYR A O 1
ATOM 872 N N . CYS A 1 107 ? 0.715 0.015 13.194 1.00 91.00 107 CYS A N 1
ATOM 873 C CA . CYS A 1 107 ? 0.587 1.410 12.796 1.00 91.00 107 CYS A CA 1
ATOM 874 C C . CYS A 1 107 ? 1.933 2.108 12.963 1.00 91.00 107 CYS A C 1
ATOM 876 O O . CYS A 1 107 ? 2.583 1.962 14.004 1.00 91.00 107 CYS A O 1
ATOM 878 N N . ILE A 1 108 ? 2.304 2.917 11.977 1.00 86.62 108 ILE A N 1
ATOM 879 C CA . ILE A 1 108 ? 3.381 3.898 12.102 1.00 86.62 108 ILE A CA 1
ATOM 880 C C . ILE A 1 108 ? 2.742 5.266 11.854 1.00 86.62 108 ILE A C 1
ATOM 882 O O . ILE A 1 108 ? 2.350 5.530 10.716 1.00 86.62 108 ILE A O 1
ATOM 886 N N . PRO A 1 109 ? 2.587 6.122 12.880 1.00 78.94 109 PRO A N 1
ATOM 887 C CA . PRO A 1 109 ? 2.236 7.511 12.650 1.00 78.94 109 PRO A CA 1
ATOM 888 C C . PRO A 1 109 ? 3.433 8.202 11.997 1.00 78.94 109 PRO A C 1
ATOM 890 O O . PRO A 1 109 ? 4.502 8.297 12.607 1.00 78.94 109 PRO A O 1
ATOM 893 N N . LEU A 1 110 ? 3.303 8.644 10.746 1.00 67.44 110 LEU A N 1
ATOM 894 C CA . LEU A 1 110 ? 4.382 9.365 10.081 1.00 67.44 110 LEU A CA 1
ATOM 895 C C . LEU A 1 110 ? 4.170 10.851 10.350 1.00 67.44 110 LEU A C 1
ATOM 897 O O . LEU A 1 110 ? 3.459 11.547 9.639 1.00 67.44 110 LEU A O 1
ATOM 901 N N . SER A 1 111 ? 4.809 11.362 11.400 1.00 59.56 111 SER A N 1
ATOM 902 C CA . SER A 1 111 ? 4.981 12.806 11.519 1.00 59.56 111 SER A CA 1
ATOM 903 C C . SER A 1 111 ? 5.926 13.249 10.397 1.00 59.56 111 SER A C 1
ATOM 905 O O . SER A 1 111 ? 7.034 12.719 10.211 1.00 59.56 111 SER A O 1
ATOM 907 N N . CYS A 1 112 ? 5.465 14.182 9.570 1.00 48.16 112 CYS A N 1
ATOM 908 C CA . CYS A 1 112 ? 6.224 14.587 8.401 1.00 48.16 112 CYS A CA 1
ATOM 909 C C . CYS A 1 112 ? 7.454 15.439 8.753 1.00 48.16 112 CYS A C 1
ATOM 911 O O . CYS A 1 112 ? 8.375 15.447 7.942 1.00 48.16 112 CYS A O 1
ATOM 913 N N . TYR A 1 113 ? 7.562 16.059 9.946 1.00 51.19 113 TYR A N 1
ATOM 914 C CA . TYR A 1 113 ? 8.664 17.012 10.171 1.00 51.19 113 TYR A CA 1
ATOM 915 C C . TYR A 1 113 ? 9.324 17.142 11.559 1.00 51.19 113 TYR A C 1
ATOM 917 O O . TYR A 1 113 ? 10.439 17.649 11.565 1.00 51.19 113 TYR A O 1
ATOM 925 N N . GLU A 1 114 ? 8.765 16.739 12.712 1.00 51.53 114 GLU A N 1
ATOM 926 C CA . GLU A 1 114 ? 9.298 17.293 13.990 1.00 51.53 114 GLU A CA 1
ATOM 927 C C . GLU A 1 114 ? 9.189 16.415 15.259 1.00 51.53 114 GLU A C 1
ATOM 929 O O . GLU A 1 114 ? 9.135 16.962 16.357 1.00 51.53 114 GLU A O 1
ATOM 934 N N . THR A 1 115 ? 9.171 15.076 15.181 1.00 58.81 115 THR A N 1
ATOM 935 C CA . THR A 1 115 ? 9.193 14.248 16.414 1.00 58.81 115 THR A CA 1
ATOM 936 C C . THR A 1 115 ? 10.585 13.697 16.722 1.00 58.81 115 THR A C 1
ATOM 938 O O . THR A 1 115 ? 11.314 13.262 15.827 1.00 58.81 115 THR A O 1
ATOM 941 N N . ASP A 1 116 ? 10.954 13.694 18.008 1.00 63.69 116 ASP A N 1
ATOM 942 C CA . ASP A 1 116 ? 12.228 13.138 18.492 1.00 63.69 116 ASP A CA 1
ATOM 943 C C . ASP A 1 116 ? 12.310 11.614 18.263 1.00 63.69 116 ASP A C 1
ATOM 945 O O . ASP A 1 116 ? 13.396 11.055 18.101 1.00 63.69 116 ASP A O 1
ATOM 949 N N . GLU A 1 117 ? 11.161 10.936 18.198 1.00 73.25 117 GLU A N 1
ATOM 950 C CA . GLU A 1 117 ? 11.054 9.500 17.953 1.00 73.25 117 GLU A CA 1
ATOM 951 C C . GLU A 1 117 ? 10.000 9.202 16.877 1.00 73.25 117 GLU A C 1
ATOM 953 O O . GLU A 1 117 ? 8.965 9.867 16.782 1.00 73.25 117 GLU A O 1
ATOM 958 N N . ARG A 1 118 ? 10.238 8.155 16.081 1.00 80.25 118 ARG A N 1
ATOM 959 C CA . ARG A 1 118 ? 9.190 7.491 15.285 1.00 80.25 118 ARG A CA 1
ATOM 960 C C . ARG A 1 118 ? 8.936 6.124 15.893 1.00 80.25 118 ARG A C 1
ATOM 962 O O . ARG A 1 118 ? 9.885 5.448 16.293 1.00 80.25 118 ARG A O 1
ATOM 969 N N . ILE A 1 119 ? 7.677 5.704 15.970 1.00 86.88 119 ILE A N 1
ATOM 970 C CA . ILE A 1 119 ? 7.290 4.518 16.740 1.00 86.88 119 ILE A CA 1
ATOM 971 C C . ILE A 1 119 ? 6.453 3.572 15.883 1.00 86.88 119 ILE A C 1
ATOM 973 O O . ILE A 1 119 ? 5.478 3.981 15.262 1.00 86.88 119 ILE A O 1
ATOM 977 N N . LEU A 1 120 ? 6.815 2.290 15.886 1.00 91.50 120 LEU A N 1
ATOM 978 C CA . LEU A 1 120 ? 5.961 1.214 15.394 1.00 91.50 120 LEU A CA 1
ATOM 979 C C . LEU A 1 120 ? 5.097 0.727 16.547 1.00 91.50 120 LEU A C 1
ATOM 981 O O . LEU A 1 120 ? 5.605 0.124 17.499 1.00 91.50 120 LEU A O 1
ATOM 985 N N . TYR A 1 121 ? 3.796 0.951 16.43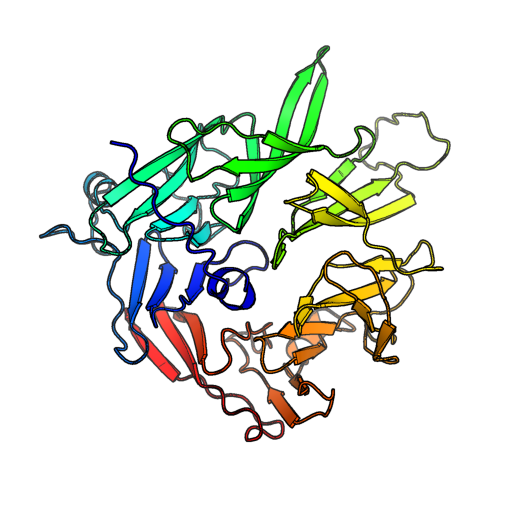8 1.00 92.81 121 TYR A N 1
ATOM 986 C CA . TYR A 1 121 ? 2.816 0.398 17.358 1.00 92.81 121 TYR A CA 1
ATOM 987 C C . TYR A 1 121 ? 2.274 -0.929 16.837 1.00 92.81 121 TYR A C 1
ATOM 989 O O . TYR A 1 121 ? 2.128 -1.116 15.626 1.00 92.81 121 TYR A O 1
ATOM 997 N N . ARG A 1 122 ? 1.907 -1.822 17.760 1.00 93.75 122 ARG A N 1
ATOM 998 C CA . ARG A 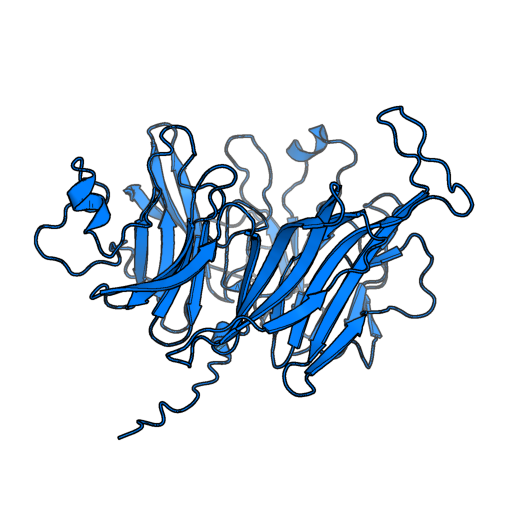1 122 ? 0.978 -2.924 17.482 1.00 93.75 122 ARG A CA 1
ATOM 999 C C . ARG A 1 122 ? -0.220 -2.867 18.418 1.00 93.75 122 ARG A C 1
ATOM 1001 O O . ARG A 1 122 ? -0.082 -2.532 19.593 1.00 93.75 122 ARG A O 1
ATOM 1008 N N . TYR A 1 123 ? -1.364 -3.271 17.897 1.00 94.88 123 TYR A N 1
ATOM 1009 C CA . TYR A 1 123 ? -2.652 -3.299 18.567 1.00 94.88 123 TYR A CA 1
ATOM 1010 C C . TYR A 1 123 ? -3.175 -4.729 18.541 1.00 94.88 123 TYR A C 1
ATOM 1012 O O . TYR A 1 123 ? -3.185 -5.368 17.485 1.00 94.88 123 TYR A O 1
ATOM 1020 N N . ALA A 1 124 ? -3.595 -5.241 19.694 1.00 95.00 124 ALA A N 1
ATOM 1021 C CA . ALA A 1 124 ? -4.325 -6.500 19.745 1.00 95.00 124 ALA A CA 1
ATOM 1022 C C . ALA A 1 124 ? -5.683 -6.323 19.049 1.00 95.00 124 ALA A C 1
ATOM 1024 O O . ALA A 1 124 ? -6.369 -5.324 19.269 1.00 95.00 124 ALA A O 1
ATOM 1025 N N . LEU A 1 125 ? -6.080 -7.291 18.219 1.00 92.81 125 LEU A N 1
ATOM 1026 C CA . LEU A 1 125 ? -7.313 -7.189 17.424 1.00 92.81 125 LEU A CA 1
ATOM 1027 C C . LEU A 1 125 ? -8.594 -7.182 18.275 1.00 92.81 125 LEU A C 1
ATOM 1029 O O . LEU A 1 125 ? -9.640 -6.767 17.793 1.00 92.81 125 LEU A O 1
ATOM 1033 N N . ASP A 1 126 ? -8.512 -7.615 19.533 1.00 92.88 126 ASP A N 1
ATOM 1034 C CA . ASP A 1 126 ? -9.600 -7.557 20.516 1.00 92.88 126 ASP A CA 1
ATOM 1035 C C . ASP A 1 126 ? -9.613 -6.248 21.335 1.00 92.88 126 ASP A C 1
ATOM 1037 O O . ASP A 1 126 ? -10.401 -6.096 22.272 1.00 92.88 126 ASP A O 1
ATOM 1041 N N . GLY A 1 127 ? -8.720 -5.303 21.021 1.00 94.50 127 GLY A N 1
ATOM 1042 C CA . GLY A 1 127 ? -8.605 -4.016 21.702 1.00 94.50 127 GLY A CA 1
ATOM 1043 C C . GLY A 1 127 ? -8.047 -4.091 23.126 1.00 94.50 127 GLY A C 1
ATOM 1044 O O . GLY A 1 127 ? -8.124 -3.092 23.847 1.00 94.50 127 GLY A O 1
ATOM 1045 N N . THR A 1 128 ? -7.496 -5.233 23.560 1.00 95.75 128 THR A N 1
ATOM 1046 C CA . THR A 1 128 ? -6.953 -5.421 24.923 1.00 95.75 128 THR A CA 1
ATOM 1047 C C . THR A 1 128 ? -5.632 -4.702 25.170 1.00 95.75 128 THR A C 1
ATOM 1049 O O . THR A 1 128 ? -5.352 -4.318 26.310 1.00 95.75 128 THR A O 1
ATOM 1052 N N . ALA A 1 129 ? -4.825 -4.498 24.129 1.00 94.94 129 ALA A N 1
ATOM 1053 C CA . ALA A 1 129 ? -3.471 -3.981 24.264 1.00 94.94 129 ALA A CA 1
ATOM 1054 C C . ALA A 1 129 ? -3.040 -3.112 23.078 1.00 94.94 129 ALA A C 1
ATOM 1056 O O . ALA A 1 129 ? -3.406 -3.368 21.929 1.00 94.94 129 ALA A O 1
ATOM 1057 N N . LYS A 1 130 ? -2.195 -2.132 23.398 1.00 94.25 130 LYS A N 1
ATOM 1058 C CA . LYS A 1 130 ? -1.413 -1.299 22.485 1.00 94.25 130 LYS A CA 1
ATOM 1059 C C . LYS A 1 130 ? 0.029 -1.317 22.993 1.00 94.25 130 LYS A C 1
ATOM 1061 O O . LYS A 1 130 ? 0.281 -0.862 24.107 1.00 94.25 130 LYS A O 1
ATOM 1066 N N . ASP A 1 131 ? 0.954 -1.832 22.189 1.00 92.69 131 ASP A N 1
ATOM 1067 C CA . ASP A 1 131 ? 2.373 -1.944 22.541 1.00 92.69 131 ASP A CA 1
ATOM 1068 C C . ASP A 1 131 ? 3.253 -1.133 21.587 1.00 92.69 131 ASP A C 1
ATOM 1070 O O . ASP A 1 131 ? 2.963 -1.010 20.395 1.00 92.69 131 ASP A O 1
ATOM 1074 N N . VAL A 1 132 ? 4.398 -0.682 22.097 1.00 91.88 132 VAL A N 1
ATOM 1075 C CA . VAL A 1 132 ? 5.520 -0.213 21.277 1.00 91.88 132 VAL A CA 1
ATOM 1076 C C . VAL A 1 132 ? 6.361 -1.414 20.848 1.00 91.88 132 VAL A C 1
ATOM 1078 O O . VAL A 1 132 ? 6.890 -2.136 21.693 1.00 91.88 132 VAL A O 1
ATOM 1081 N N . VAL A 1 133 ? 6.497 -1.621 19.539 1.00 93.06 133 VAL A N 1
ATOM 1082 C CA . VAL A 1 133 ? 7.299 -2.707 18.951 1.00 93.06 133 VAL A CA 1
ATOM 1083 C C . VAL A 1 133 ? 8.724 -2.239 18.684 1.00 93.06 133 VAL A C 1
ATOM 1085 O O . VAL A 1 133 ? 9.685 -2.915 19.045 1.00 93.06 133 VAL A O 1
ATOM 1088 N N . TYR A 1 134 ? 8.872 -1.076 18.055 1.00 92.44 134 TYR A N 1
ATOM 1089 C CA . TYR A 1 134 ? 10.171 -0.538 17.671 1.00 92.44 134 TYR A CA 1
ATOM 1090 C C . TYR A 1 134 ? 10.152 0.988 17.693 1.00 92.44 134 TYR A C 1
ATOM 1092 O O . TYR A 1 134 ? 9.106 1.602 17.478 1.00 92.44 134 TYR A O 1
ATOM 1100 N N . LYS A 1 135 ? 11.314 1.586 17.961 1.00 90.00 135 LYS A N 1
ATOM 1101 C CA . LYS A 1 135 ? 11.522 3.032 17.951 1.00 90.00 135 LYS A CA 1
ATOM 1102 C C . LYS A 1 135 ? 12.703 3.366 17.052 1.00 90.00 135 LYS A C 1
ATOM 1104 O O . LYS A 1 135 ? 13.781 2.795 17.223 1.00 90.00 135 LYS A O 1
ATOM 1109 N N . TRP A 1 136 ? 12.501 4.291 16.125 1.00 88.75 136 TRP A N 1
ATOM 1110 C CA . TRP A 1 136 ? 13.576 4.904 15.353 1.00 88.75 136 TRP A CA 1
ATOM 1111 C C . TRP A 1 136 ? 13.987 6.224 16.001 1.00 88.75 136 TRP A C 1
ATOM 1113 O O . TRP A 1 136 ? 13.157 6.914 16.597 1.00 88.75 136 TRP A O 1
ATOM 1123 N N . ASP A 1 137 ? 15.257 6.585 15.830 1.00 84.19 137 ASP A N 1
ATOM 1124 C CA . ASP A 1 137 ? 15.738 7.938 16.099 1.00 84.19 137 ASP A CA 1
ATOM 1125 C C . ASP A 1 137 ? 15.130 8.893 15.063 1.00 84.19 137 ASP A C 1
ATOM 1127 O O . ASP A 1 137 ? 15.529 8.892 13.894 1.00 84.19 137 ASP A O 1
ATOM 1131 N N . GLY A 1 138 ? 14.135 9.677 15.486 1.00 74.25 138 GLY A N 1
ATOM 1132 C CA . GLY A 1 138 ? 13.350 10.539 14.604 1.00 74.25 138 GLY A CA 1
ATOM 1133 C C . GLY A 1 138 ? 14.154 11.689 13.997 1.00 74.25 138 GLY A C 1
ATOM 1134 O O . GLY A 1 138 ? 13.777 12.195 12.940 1.00 74.25 138 GLY A O 1
ATOM 1135 N N . LYS A 1 139 ? 15.296 12.054 14.603 1.00 76.19 139 LYS A N 1
ATOM 1136 C CA . LYS A 1 139 ? 16.171 13.140 14.124 1.00 76.19 139 LYS A CA 1
ATOM 1137 C C . LYS A 1 139 ? 16.974 12.750 12.898 1.00 76.19 139 LYS A C 1
ATOM 1139 O O . LYS A 1 139 ? 17.211 13.581 12.026 1.00 76.19 139 LYS A O 1
ATOM 1144 N N . SER A 1 140 ? 17.428 11.501 12.859 1.00 81.00 140 SER A N 1
ATOM 1145 C CA . SER A 1 140 ? 18.291 11.013 11.787 1.00 81.00 140 SER A CA 1
ATOM 1146 C C . SER A 1 140 ? 17.547 10.152 10.778 1.00 81.00 140 SER A C 1
ATOM 1148 O O . SER A 1 140 ? 17.989 10.102 9.636 1.00 81.00 140 SER A O 1
ATOM 1150 N N . SER A 1 141 ? 16.438 9.506 11.158 1.00 84.69 141 SER A N 1
ATOM 1151 C CA . SER A 1 141 ? 15.750 8.500 10.339 1.00 84.69 141 SER A CA 1
ATOM 1152 C C . SER A 1 141 ? 14.330 8.930 9.964 1.00 84.69 141 SER A C 1
ATOM 1154 O O . SER A 1 141 ? 13.471 9.157 10.819 1.00 84.69 141 SER A O 1
ATOM 1156 N N . ILE A 1 142 ? 14.061 8.989 8.662 1.00 84.06 142 ILE A N 1
ATOM 1157 C CA . ILE A 1 142 ? 12.744 9.277 8.091 1.00 84.06 142 ILE A CA 1
ATOM 1158 C C . ILE A 1 142 ? 12.222 8.023 7.405 1.00 84.06 142 ILE A C 1
ATOM 1160 O O . ILE A 1 142 ? 12.830 7.531 6.459 1.00 84.06 142 ILE A O 1
ATOM 1164 N N . ILE A 1 143 ? 11.072 7.534 7.859 1.00 85.12 143 ILE A N 1
ATOM 1165 C CA . ILE A 1 143 ? 10.358 6.430 7.215 1.00 85.12 143 ILE A CA 1
ATOM 1166 C C . ILE A 1 143 ? 9.423 7.032 6.172 1.00 85.12 143 ILE A C 1
ATOM 1168 O O . ILE A 1 143 ? 8.600 7.877 6.516 1.00 85.12 143 ILE A O 1
ATOM 1172 N N . VAL A 1 144 ? 9.579 6.639 4.910 1.00 80.56 144 VAL A N 1
ATOM 1173 C CA . VAL A 1 144 ? 8.849 7.252 3.783 1.00 80.56 144 VAL A CA 1
ATOM 1174 C C . VAL A 1 144 ? 7.707 6.373 3.294 1.00 80.56 144 VAL A C 1
ATOM 1176 O O . VAL A 1 144 ? 6.658 6.873 2.907 1.00 80.56 144 VAL A O 1
ATOM 1179 N N . ASN A 1 145 ? 7.890 5.058 3.333 1.00 83.81 145 ASN A N 1
ATOM 1180 C CA . ASN A 1 145 ? 6.893 4.083 2.915 1.00 83.81 145 ASN A CA 1
ATOM 1181 C C . ASN A 1 145 ? 7.152 2.770 3.659 1.00 83.81 145 ASN A C 1
ATOM 1183 O O . ASN A 1 145 ? 8.301 2.486 4.014 1.00 83.81 145 ASN A O 1
ATOM 1187 N N . TRP A 1 146 ? 6.111 1.984 3.920 1.00 89.25 146 TRP A N 1
ATOM 1188 C CA . TRP A 1 146 ? 6.262 0.685 4.560 1.00 89.25 146 TRP A CA 1
ATOM 1189 C C . TRP A 1 146 ? 5.098 -0.249 4.254 1.00 89.25 146 TRP A C 1
ATOM 1191 O O . TRP A 1 146 ? 3.973 0.187 4.027 1.00 89.25 146 TRP A O 1
ATOM 1201 N N . ILE A 1 147 ? 5.381 -1.545 4.328 1.00 89.69 147 ILE A N 1
ATOM 1202 C CA . ILE A 1 147 ? 4.399 -2.626 4.260 1.00 89.69 147 ILE A CA 1
ATOM 1203 C C . ILE A 1 147 ? 4.755 -3.695 5.284 1.00 89.69 147 ILE A C 1
ATOM 1205 O O . ILE A 1 147 ? 5.909 -3.821 5.701 1.00 89.69 147 ILE A O 1
ATOM 1209 N N . ILE A 1 148 ? 3.778 -4.513 5.661 1.00 89.94 148 ILE A N 1
ATOM 1210 C CA . ILE A 1 148 ? 4.059 -5.759 6.370 1.00 89.94 148 ILE A CA 1
ATOM 1211 C C . ILE A 1 148 ? 3.748 -6.918 5.449 1.00 89.94 148 ILE A C 1
ATOM 1213 O O . ILE A 1 148 ? 2.658 -7.008 4.894 1.00 89.94 148 ILE A O 1
ATOM 1217 N N . HIS A 1 149 ? 4.714 -7.819 5.332 1.00 90.00 149 HIS A N 1
ATOM 1218 C CA . HIS A 1 149 ? 4.584 -9.033 4.553 1.00 90.00 149 HIS A CA 1
ATOM 1219 C C . HIS A 1 149 ? 5.238 -10.185 5.301 1.00 90.00 149 HIS A C 1
ATOM 1221 O O . HIS A 1 149 ? 6.388 -10.084 5.733 1.00 90.00 149 HIS A O 1
ATOM 1227 N N . ARG A 1 150 ? 4.494 -11.278 5.497 1.00 87.00 150 ARG A N 1
ATOM 1228 C CA . ARG A 1 150 ? 4.988 -12.520 6.124 1.00 87.00 150 ARG A CA 1
ATOM 1229 C C . ARG A 1 150 ? 5.783 -12.288 7.413 1.00 87.00 150 ARG A C 1
ATOM 1231 O O . ARG A 1 150 ? 6.912 -12.751 7.562 1.00 87.00 150 ARG A O 1
ATOM 1238 N N . ASN A 1 151 ? 5.173 -11.567 8.356 1.00 89.69 151 ASN A N 1
ATOM 1239 C CA . ASN A 1 151 ? 5.745 -11.218 9.665 1.00 89.69 151 ASN A CA 1
ATOM 1240 C C . ASN A 1 151 ? 7.031 -10.377 9.617 1.00 89.69 151 ASN A C 1
ATOM 1242 O O . ASN A 1 151 ? 7.801 -10.354 10.581 1.00 89.69 151 ASN A O 1
ATOM 1246 N N . ASN A 1 152 ? 7.269 -9.675 8.516 1.00 92.81 152 ASN A N 1
ATOM 1247 C CA . ASN A 1 152 ? 8.345 -8.710 8.393 1.00 92.81 152 ASN A CA 1
ATOM 1248 C C . ASN A 1 152 ? 7.758 -7.353 8.025 1.00 92.81 152 ASN A C 1
ATOM 1250 O O . ASN A 1 152 ? 6.919 -7.256 7.132 1.00 92.81 152 ASN A O 1
ATOM 1254 N N . LEU A 1 153 ? 8.215 -6.312 8.709 1.00 94.12 153 LEU A N 1
ATOM 1255 C CA . LEU A 1 153 ? 8.033 -4.940 8.264 1.00 94.12 153 LEU A CA 1
ATOM 1256 C C . LEU A 1 153 ? 9.124 -4.641 7.236 1.00 94.12 153 LEU A C 1
ATOM 1258 O O . LEU A 1 153 ? 10.309 -4.701 7.566 1.00 94.12 153 LEU A O 1
ATOM 1262 N N . TYR A 1 154 ? 8.723 -4.302 6.018 1.00 94.25 154 TYR A N 1
ATOM 1263 C CA . TYR A 1 154 ? 9.604 -3.730 5.007 1.00 94.25 154 TYR A CA 1
ATOM 1264 C C . TYR A 1 154 ? 9.353 -2.237 4.952 1.00 94.25 154 TYR A C 1
ATOM 1266 O O . TYR A 1 154 ? 8.200 -1.810 4.948 1.00 94.25 154 TYR A O 1
ATOM 1274 N N . TYR A 1 155 ? 10.413 -1.440 4.939 1.00 92.44 155 TYR A N 1
ATOM 1275 C CA . TYR A 1 155 ? 10.268 0.006 4.964 1.00 92.44 155 TYR A CA 1
ATOM 1276 C C . TYR A 1 155 ? 11.405 0.720 4.243 1.00 92.44 155 TYR A C 1
ATOM 1278 O O . TYR A 1 155 ? 12.557 0.288 4.261 1.00 92.44 155 TYR A O 1
ATOM 1286 N N . ALA A 1 156 ? 11.050 1.833 3.615 1.00 91.19 156 ALA A N 1
ATOM 1287 C CA . ALA A 1 156 ? 11.960 2.772 2.989 1.00 91.19 156 ALA A CA 1
ATOM 1288 C C . ALA A 1 156 ? 12.417 3.803 4.031 1.00 91.19 156 ALA A C 1
ATOM 1290 O O . ALA A 1 156 ? 11.588 4.498 4.625 1.00 91.19 156 ALA A O 1
ATOM 1291 N N . GLU A 1 157 ? 13.727 3.908 4.252 1.00 90.44 157 GLU A N 1
ATOM 1292 C CA . GLU A 1 157 ? 14.336 4.817 5.225 1.00 90.44 157 GLU A CA 1
ATOM 1293 C C . GLU A 1 157 ? 15.263 5.819 4.532 1.00 90.44 157 GLU A C 1
ATOM 1295 O O . GLU A 1 157 ? 16.128 5.434 3.741 1.00 90.44 157 GLU A O 1
ATOM 1300 N N . LYS A 1 158 ? 15.094 7.103 4.859 1.00 87.94 158 LYS A N 1
ATOM 1301 C CA . LYS A 1 158 ? 16.070 8.163 4.597 1.00 87.94 158 LYS A CA 1
ATOM 1302 C C . LYS A 1 158 ? 16.845 8.412 5.870 1.00 87.94 158 LYS A C 1
ATOM 1304 O O . LYS A 1 158 ? 16.225 8.730 6.888 1.00 87.94 158 LYS A O 1
ATOM 1309 N N . ARG A 1 159 ? 18.168 8.364 5.808 1.00 88.44 159 ARG A N 1
ATOM 1310 C CA . ARG A 1 159 ? 19.015 8.709 6.939 1.00 88.44 159 ARG A CA 1
ATOM 1311 C C . ARG A 1 159 ? 19.919 9.889 6.629 1.00 88.44 159 ARG A C 1
ATOM 1313 O O . ARG A 1 159 ? 20.603 9.885 5.611 1.00 88.44 159 ARG A O 1
ATOM 1320 N N . TYR A 1 160 ? 19.938 10.869 7.527 1.00 84.88 160 TYR A N 1
ATOM 1321 C CA . TYR A 1 160 ? 20.890 11.978 7.499 1.00 84.88 160 TYR A CA 1
ATOM 1322 C C . TYR A 1 160 ? 21.966 11.751 8.553 1.00 84.88 160 TYR A C 1
ATOM 1324 O O . TYR A 1 160 ? 21.656 11.426 9.704 1.00 84.88 160 TYR A O 1
ATOM 1332 N N . TYR A 1 161 ? 23.225 11.918 8.171 1.00 86.12 161 TYR A N 1
ATOM 1333 C CA . TYR A 1 161 ? 24.351 11.842 9.095 1.00 86.12 161 TYR A CA 1
ATOM 1334 C C . TYR A 1 161 ? 25.488 12.749 8.633 1.00 86.12 161 TYR A C 1
ATOM 1336 O O . TYR A 1 161 ? 25.582 13.096 7.461 1.00 86.12 161 TYR A O 1
ATOM 1344 N N . GLU A 1 162 ? 26.331 13.156 9.575 1.00 87.38 162 GLU A N 1
ATOM 1345 C CA . GLU A 1 162 ? 27.512 13.969 9.300 1.00 87.38 162 GLU A CA 1
ATOM 1346 C C . GLU A 1 162 ? 28.729 13.055 9.121 1.00 87.38 162 GLU A C 1
ATOM 1348 O O . GLU A 1 162 ? 28.992 12.188 9.959 1.00 87.38 162 GLU A O 1
ATOM 1353 N N . GLU A 1 163 ? 29.459 13.241 8.028 1.00 87.75 163 GLU A N 1
ATOM 1354 C CA . GLU A 1 163 ? 30.733 12.580 7.752 1.00 87.75 163 GLU A CA 1
ATOM 1355 C C . GLU A 1 163 ? 31.656 13.592 7.064 1.00 87.75 163 GLU A C 1
ATOM 1357 O O . GLU A 1 163 ? 31.258 14.223 6.089 1.00 87.75 163 GLU A O 1
ATOM 1362 N N . ASP A 1 164 ? 32.871 13.773 7.589 1.00 89.06 164 ASP A N 1
ATOM 1363 C CA . ASP A 1 164 ? 33.860 14.739 7.082 1.00 89.06 164 ASP A CA 1
ATOM 1364 C C . ASP A 1 164 ? 33.337 16.190 6.949 1.00 89.06 164 ASP A C 1
ATOM 1366 O O . ASP A 1 164 ? 33.629 16.876 5.975 1.00 89.06 164 ASP A O 1
ATOM 1370 N N . GLU A 1 165 ? 32.568 16.665 7.941 1.00 87.56 165 GLU A N 1
ATOM 1371 C CA . GLU A 1 165 ? 31.916 17.995 7.961 1.00 87.56 165 GLU A CA 1
ATOM 1372 C C . GLU A 1 165 ? 30.863 18.210 6.846 1.00 87.56 165 GLU A C 1
ATOM 1374 O O . GLU A 1 165 ? 30.334 19.313 6.690 1.00 87.56 165 GLU A O 1
ATOM 1379 N N . GLU A 1 166 ? 30.498 17.162 6.097 1.00 84.12 166 GLU A N 1
ATOM 1380 C CA . GLU A 1 166 ? 29.412 17.177 5.115 1.00 84.12 166 GLU A CA 1
ATOM 1381 C C . GLU A 1 166 ? 28.202 16.363 5.615 1.00 84.12 166 GLU A C 1
ATOM 1383 O O . GLU A 1 166 ? 28.330 15.283 6.197 1.00 84.12 166 GLU A O 1
ATOM 1388 N N . ILE A 1 167 ? 26.988 16.873 5.373 1.00 82.56 167 ILE A N 1
ATOM 1389 C CA . ILE A 1 167 ? 25.756 16.110 5.614 1.00 82.56 167 ILE A CA 1
ATOM 1390 C C . ILE A 1 167 ? 25.577 15.128 4.460 1.00 82.56 167 ILE A C 1
ATOM 1392 O O . ILE A 1 167 ? 25.323 15.533 3.323 1.00 82.56 167 ILE A O 1
ATOM 1396 N N . LYS A 1 168 ? 25.645 13.837 4.769 1.00 84.38 168 LYS A N 1
ATOM 1397 C CA . LYS A 1 168 ? 25.339 12.756 3.839 1.00 84.38 168 LYS A CA 1
ATOM 1398 C C . LYS A 1 168 ? 23.911 12.266 4.014 1.00 84.38 168 LYS A C 1
ATOM 1400 O O . LYS A 1 168 ? 23.305 12.368 5.084 1.00 84.38 168 LYS A O 1
ATOM 1405 N N . VAL A 1 169 ? 23.377 11.744 2.915 1.00 85.56 169 VAL A N 1
ATOM 1406 C CA . VAL A 1 169 ? 22.035 11.178 2.834 1.00 85.56 169 VAL A CA 1
ATOM 1407 C C . VAL A 1 169 ? 22.155 9.746 2.349 1.00 85.56 169 VAL A C 1
ATOM 1409 O O . VAL A 1 169 ? 22.629 9.507 1.245 1.00 85.56 169 VAL A O 1
ATOM 1412 N N . GLU A 1 170 ? 21.674 8.809 3.152 1.00 89.44 170 GLU A N 1
ATOM 1413 C CA . GLU A 1 170 ? 21.565 7.401 2.784 1.00 89.44 170 GLU A CA 1
ATOM 1414 C C . GLU A 1 170 ? 20.085 7.049 2.589 1.00 89.44 170 GLU A C 1
ATOM 1416 O O . GLU A 1 170 ? 19.247 7.350 3.440 1.00 89.44 170 GLU A O 1
ATOM 1421 N N . CYS A 1 171 ? 19.751 6.424 1.459 1.00 91.25 171 CYS A N 1
ATOM 1422 C CA . CYS A 1 171 ? 18.406 5.918 1.179 1.00 91.25 171 CYS A CA 1
ATOM 1423 C C . CYS A 1 171 ? 18.459 4.391 1.137 1.00 91.25 171 CYS A C 1
ATOM 1425 O O . CYS A 1 171 ? 19.185 3.816 0.323 1.00 91.25 171 CYS A O 1
ATOM 1427 N N . THR A 1 172 ? 17.705 3.733 2.016 1.00 93.62 172 THR A N 1
ATOM 1428 C CA . THR A 1 172 ? 17.725 2.271 2.158 1.00 93.62 172 THR A CA 1
ATOM 1429 C C . THR A 1 172 ? 16.329 1.673 2.141 1.00 93.62 172 THR A C 1
ATOM 1431 O O . THR A 1 172 ? 15.359 2.298 2.572 1.00 93.62 172 THR A O 1
ATOM 1434 N N . ILE A 1 173 ? 16.242 0.429 1.674 1.00 95.38 173 ILE A N 1
ATOM 1435 C CA . ILE A 1 173 ? 15.130 -0.469 1.981 1.00 95.38 173 ILE A CA 1
ATOM 1436 C C . ILE A 1 173 ? 15.594 -1.377 3.110 1.00 95.38 173 ILE A C 1
ATOM 1438 O O . ILE A 1 173 ? 16.659 -1.996 3.025 1.00 95.38 173 ILE A O 1
ATOM 1442 N N . LYS A 1 174 ? 14.804 -1.453 4.175 1.00 96.12 174 LYS A N 1
ATOM 1443 C CA . LYS A 1 174 ? 15.103 -2.249 5.362 1.00 96.12 174 LYS A CA 1
ATOM 1444 C C . LYS A 1 174 ? 14.008 -3.259 5.645 1.00 96.12 174 LYS A C 1
ATOM 1446 O O . LYS A 1 174 ? 12.844 -3.056 5.304 1.00 96.12 174 LYS A O 1
ATOM 1451 N N . ARG A 1 175 ? 14.403 -4.340 6.310 1.00 96.25 175 ARG A N 1
ATOM 1452 C CA . ARG A 1 175 ? 13.537 -5.387 6.846 1.00 96.25 175 ARG A CA 1
ATOM 1453 C C . ARG A 1 175 ? 13.663 -5.415 8.363 1.00 96.25 175 ARG A C 1
ATOM 1455 O O . ARG A 1 175 ? 14.768 -5.421 8.896 1.00 96.25 175 ARG A O 1
ATOM 1462 N N . LEU A 1 176 ? 12.540 -5.490 9.064 1.00 95.69 176 LEU A N 1
ATOM 1463 C CA . LEU A 1 176 ? 12.475 -5.711 10.504 1.00 95.69 176 LEU A CA 1
ATOM 1464 C C . LEU A 1 176 ? 11.594 -6.926 10.791 1.00 95.69 176 LEU A C 1
ATOM 1466 O O . LEU A 1 176 ? 10.394 -6.906 10.513 1.00 95.69 176 LEU A O 1
ATOM 1470 N N . SER A 1 177 ? 12.172 -7.974 11.380 1.00 94.25 177 SER A N 1
ATOM 1471 C CA . SER A 1 177 ? 11.382 -9.135 11.793 1.00 94.25 177 SER A CA 1
ATOM 1472 C C . SER A 1 177 ? 10.445 -8.778 12.946 1.00 94.25 177 SER A C 1
ATOM 1474 O O . SER A 1 177 ? 10.874 -8.217 13.959 1.00 94.25 177 SER A O 1
ATOM 1476 N N . LEU A 1 178 ? 9.171 -9.145 12.810 1.00 92.19 178 LEU A N 1
ATOM 1477 C CA . LEU A 1 178 ? 8.135 -8.946 13.829 1.00 92.19 178 LEU A CA 1
ATOM 1478 C C . LEU A 1 178 ? 7.948 -10.180 14.726 1.00 92.19 178 LEU A C 1
ATOM 1480 O O . LEU A 1 178 ? 7.259 -10.100 15.741 1.00 92.19 178 LEU A O 1
ATOM 1484 N N . ASN A 1 179 ? 8.582 -11.305 14.378 1.00 87.38 179 ASN A N 1
ATOM 1485 C CA . ASN A 1 179 ? 8.495 -12.572 15.114 1.00 87.38 179 ASN A CA 1
ATOM 1486 C C . ASN A 1 179 ? 9.533 -12.710 16.237 1.00 87.38 179 ASN A C 1
ATOM 1488 O O . ASN A 1 179 ? 9.487 -13.669 17.009 1.00 87.38 179 ASN A O 1
ATOM 1492 N N . THR A 1 180 ? 10.488 -11.789 16.334 1.00 83.69 180 THR A N 1
ATOM 1493 C CA . THR A 1 180 ? 11.523 -11.818 17.369 1.00 83.69 180 THR A CA 1
ATOM 1494 C C . THR A 1 180 ? 11.163 -10.892 18.524 1.00 83.69 180 THR A C 1
ATOM 1496 O O . THR A 1 180 ? 10.424 -9.930 18.366 1.00 83.69 180 THR A O 1
ATOM 1499 N N . PHE A 1 181 ? 11.696 -11.173 19.715 1.00 78.62 181 PHE A N 1
ATOM 1500 C CA . PHE A 1 181 ? 11.602 -10.236 20.842 1.00 78.62 181 PHE A CA 1
ATOM 1501 C C . PHE A 1 181 ? 12.623 -9.094 20.721 1.00 78.62 181 PHE A C 1
ATOM 1503 O O . PHE A 1 181 ? 12.392 -7.980 21.178 1.00 78.62 181 PHE A O 1
ATOM 1510 N N . PHE A 1 182 ? 13.776 -9.383 20.109 1.00 84.69 182 PHE A N 1
ATOM 1511 C CA . PHE A 1 182 ? 14.825 -8.406 19.847 1.00 84.69 182 PHE A CA 1
ATOM 1512 C C . PHE A 1 182 ? 14.758 -7.988 18.384 1.00 84.69 182 PHE A C 1
ATOM 1514 O O . PHE A 1 182 ? 15.228 -8.703 17.496 1.00 84.69 182 PHE A O 1
ATOM 1521 N N . HIS A 1 183 ? 14.155 -6.829 18.157 1.00 89.25 183 HIS A N 1
ATOM 1522 C CA . HIS A 1 183 ? 13.993 -6.242 16.838 1.00 89.25 183 HIS A CA 1
ATOM 1523 C C . HIS A 1 183 ? 15.299 -5.565 16.407 1.00 89.25 183 HIS A C 1
ATOM 1525 O O . HIS A 1 183 ? 15.809 -4.677 17.093 1.00 89.25 183 HIS A O 1
ATOM 1531 N N . ARG A 1 184 ? 15.862 -6.013 15.283 1.00 92.25 184 ARG A N 1
ATOM 1532 C CA . ARG A 1 184 ? 17.046 -5.422 14.653 1.00 92.25 184 ARG A CA 1
ATOM 1533 C C . ARG A 1 184 ? 16.763 -5.239 13.168 1.00 92.25 184 ARG A C 1
ATOM 1535 O O . ARG A 1 184 ? 16.518 -6.246 12.507 1.00 92.25 184 ARG A O 1
ATOM 1542 N N . PRO A 1 185 ? 16.756 -3.999 12.659 1.00 94.81 185 PRO A N 1
ATOM 1543 C CA . PRO A 1 185 ? 16.612 -3.780 11.234 1.00 94.81 185 PRO A CA 1
ATOM 1544 C C . PRO A 1 185 ? 17.807 -4.317 10.454 1.00 94.81 185 PRO A C 1
ATOM 1546 O O . PRO A 1 185 ? 18.956 -4.143 10.863 1.00 94.81 185 PRO A O 1
ATOM 1549 N N . GLU A 1 186 ? 17.520 -4.917 9.312 1.00 96.00 186 GLU A N 1
ATOM 1550 C CA . GLU A 1 186 ? 18.488 -5.406 8.339 1.00 96.00 186 GLU A CA 1
ATOM 1551 C C . GLU A 1 186 ? 18.331 -4.605 7.049 1.00 96.00 186 GLU A C 1
ATOM 1553 O O . GLU A 1 186 ? 17.210 -4.332 6.616 1.00 96.00 186 GLU A O 1
ATOM 1558 N N . THR A 1 187 ? 19.445 -4.213 6.437 1.00 96.44 187 THR A N 1
ATOM 1559 C CA . THR A 1 187 ? 19.420 -3.534 5.140 1.00 96.44 187 THR A CA 1
ATOM 1560 C C . THR A 1 187 ? 19.200 -4.562 4.040 1.00 96.44 187 THR A C 1
ATOM 1562 O O . THR A 1 187 ? 19.990 -5.488 3.894 1.00 96.44 187 THR A O 1
ATOM 1565 N N . VAL A 1 188 ? 18.125 -4.377 3.276 1.00 96.81 188 VAL A N 1
ATOM 1566 C CA . VAL A 1 188 ? 17.812 -5.145 2.066 1.00 96.81 188 VAL A CA 1
ATOM 1567 C C . VAL A 1 188 ? 18.518 -4.506 0.874 1.00 96.81 188 VAL A C 1
ATOM 1569 O O . VAL A 1 188 ? 19.195 -5.186 0.114 1.00 96.81 188 VAL A O 1
ATOM 1572 N N . TYR A 1 189 ? 18.423 -3.183 0.749 1.00 95.31 189 TYR A N 1
ATOM 1573 C CA . TYR A 1 189 ? 19.016 -2.430 -0.351 1.00 95.31 189 TYR A CA 1
ATOM 1574 C C . TYR A 1 189 ? 19.532 -1.071 0.125 1.00 95.31 189 TYR A C 1
ATOM 1576 O O . TYR A 1 189 ? 18.890 -0.431 0.960 1.00 95.31 189 TYR A O 1
ATOM 1584 N N . THR A 1 190 ? 20.638 -0.614 -0.460 1.00 93.81 190 THR A N 1
ATOM 1585 C CA . THR A 1 190 ? 21.164 0.750 -0.316 1.00 93.81 190 THR A CA 1
ATOM 1586 C C . THR A 1 190 ? 21.269 1.373 -1.701 1.00 93.81 190 THR A C 1
ATOM 1588 O O . THR A 1 190 ? 21.875 0.775 -2.590 1.00 93.81 190 THR A O 1
ATOM 1591 N N . ALA A 1 191 ? 20.680 2.556 -1.886 1.00 89.31 191 ALA A N 1
ATOM 1592 C CA . ALA A 1 191 ? 20.812 3.302 -3.133 1.00 89.31 191 ALA A CA 1
ATOM 1593 C C . ALA A 1 191 ? 22.270 3.704 -3.383 1.00 89.31 191 ALA A C 1
ATOM 1595 O O . ALA A 1 191 ? 23.007 4.008 -2.447 1.00 89.31 191 ALA A O 1
ATOM 1596 N N . GLU A 1 192 ? 22.679 3.709 -4.651 1.00 85.38 192 GLU A N 1
ATOM 1597 C CA . GLU A 1 192 ? 24.030 4.116 -5.042 1.00 85.38 192 GLU A CA 1
ATOM 1598 C C . GLU A 1 192 ? 24.308 5.573 -4.619 1.00 85.38 192 GLU A C 1
ATOM 1600 O O . GLU A 1 192 ? 23.454 6.447 -4.774 1.00 85.38 192 GLU A O 1
ATOM 1605 N N . GLU A 1 193 ? 25.508 5.855 -4.100 1.00 75.31 193 GLU A N 1
ATOM 1606 C CA . GLU A 1 193 ? 25.862 7.160 -3.503 1.00 75.31 193 GLU A CA 1
ATOM 1607 C C . GLU A 1 193 ? 25.765 8.345 -4.481 1.00 75.31 193 GLU A C 1
ATOM 1609 O O . GLU A 1 193 ? 25.566 9.489 -4.077 1.00 75.31 193 GLU A O 1
ATOM 1614 N N . ASN A 1 194 ? 25.905 8.087 -5.781 1.00 74.38 194 ASN A N 1
ATOM 1615 C CA . ASN A 1 194 ? 25.803 9.084 -6.848 1.00 74.38 194 ASN A CA 1
ATOM 1616 C C . ASN A 1 194 ? 24.353 9.398 -7.255 1.00 74.38 194 ASN A C 1
ATOM 1618 O O . ASN A 1 194 ? 24.136 10.312 -8.056 1.00 74.38 194 ASN A O 1
ATOM 1622 N N . LEU A 1 195 ? 23.364 8.661 -6.743 1.00 76.75 195 LEU A N 1
ATOM 1623 C CA . LEU A 1 195 ? 21.956 8.910 -7.025 1.00 76.75 195 LEU A CA 1
ATOM 1624 C C . LEU A 1 195 ? 21.417 9.999 -6.100 1.00 76.75 195 LEU A C 1
ATOM 1626 O O . LEU A 1 195 ? 21.302 9.825 -4.887 1.00 76.75 195 LEU A O 1
ATOM 1630 N N . ARG A 1 196 ? 20.971 11.112 -6.690 1.00 76.94 196 ARG A N 1
ATOM 1631 C CA . ARG A 1 196 ? 20.123 12.066 -5.974 1.00 76.94 196 ARG A CA 1
ATOM 1632 C C . ARG A 1 196 ? 18.688 11.546 -5.950 1.00 76.94 196 ARG A C 1
ATOM 1634 O O . ARG A 1 196 ? 17.858 11.947 -6.766 1.00 76.94 196 ARG A O 1
ATOM 1641 N N . VAL A 1 197 ? 18.408 10.668 -4.994 1.00 79.25 197 VAL A N 1
ATOM 1642 C CA . VAL A 1 197 ? 17.085 10.064 -4.829 1.00 79.25 197 VAL A CA 1
ATOM 1643 C C . VAL A 1 197 ? 16.038 11.149 -4.541 1.00 79.25 197 VAL A C 1
ATOM 1645 O O . VAL A 1 197 ? 16.121 11.877 -3.547 1.00 79.25 197 VAL A O 1
ATOM 1648 N N . LEU A 1 198 ? 15.056 11.259 -5.437 1.00 75.19 198 LEU A N 1
ATOM 1649 C CA . LEU A 1 198 ? 13.903 12.151 -5.329 1.00 75.19 198 LEU A CA 1
ATOM 1650 C C . LEU A 1 198 ? 12.779 11.489 -4.533 1.00 75.19 198 LEU A C 1
ATOM 1652 O O . LEU A 1 198 ? 12.176 12.104 -3.656 1.00 75.19 198 LEU A O 1
ATOM 1656 N N . THR A 1 199 ? 12.487 10.232 -4.850 1.00 73.62 199 THR A N 1
ATOM 1657 C CA . THR A 1 199 ? 11.448 9.415 -4.220 1.00 73.62 199 THR A CA 1
ATOM 1658 C C . THR A 1 199 ? 11.893 7.959 -4.276 1.00 73.62 199 THR A C 1
ATOM 1660 O O . THR A 1 199 ? 12.520 7.533 -5.237 1.00 73.62 199 THR A O 1
ATOM 1663 N N . TRP A 1 200 ? 11.626 7.194 -3.227 1.00 78.62 200 TRP A N 1
ATOM 1664 C CA . TRP A 1 200 ? 11.906 5.764 -3.190 1.00 78.62 200 TRP A CA 1
ATOM 1665 C C . TRP A 1 200 ? 10.876 5.085 -2.297 1.00 78.62 200 TRP A C 1
ATOM 1667 O O . TRP A 1 200 ? 10.341 5.703 -1.371 1.00 78.62 200 TRP A O 1
ATOM 1677 N N . GLY A 1 201 ? 10.575 3.827 -2.592 1.00 78.25 201 GLY A N 1
ATOM 1678 C CA . GLY A 1 201 ? 9.508 3.096 -1.923 1.00 78.25 201 GLY A CA 1
ATOM 1679 C C . GLY A 1 201 ? 8.536 2.513 -2.932 1.00 78.25 201 GLY A C 1
ATOM 1680 O O . GLY A 1 201 ? 8.944 1.675 -3.720 1.00 78.25 201 GLY A O 1
ATOM 1681 N N . ASN A 1 202 ? 7.259 2.897 -2.851 1.00 83.56 202 ASN A N 1
ATOM 1682 C CA . ASN A 1 202 ? 6.157 2.172 -3.495 1.00 83.56 202 ASN A CA 1
ATOM 1683 C C . ASN A 1 202 ? 6.234 0.664 -3.198 1.00 83.56 202 ASN A C 1
ATOM 1685 O O . ASN A 1 202 ? 6.238 -0.175 -4.097 1.00 83.56 202 ASN A O 1
ATOM 1689 N N . LEU A 1 203 ? 6.419 0.332 -1.914 1.00 88.75 203 LEU A N 1
ATOM 1690 C CA . LEU A 1 203 ? 6.656 -1.044 -1.514 1.00 88.75 203 LEU A CA 1
ATOM 1691 C C . LEU A 1 203 ? 5.413 -1.875 -1.794 1.00 88.75 203 LEU A C 1
ATOM 1693 O O . LEU A 1 203 ? 4.339 -1.593 -1.266 1.00 88.75 203 LEU A O 1
ATOM 1697 N N . GLN A 1 204 ? 5.595 -2.943 -2.556 1.00 89.75 204 GLN A N 1
ATOM 1698 C CA . GLN A 1 204 ? 4.574 -3.951 -2.776 1.00 89.75 204 GLN A CA 1
ATOM 1699 C C . GLN A 1 204 ? 5.112 -5.339 -2.465 1.00 89.75 204 GLN A C 1
ATOM 1701 O O . GLN A 1 204 ? 6.320 -5.551 -2.452 1.00 89.75 204 GLN A O 1
ATOM 1706 N N . ALA A 1 205 ? 4.248 -6.305 -2.181 1.00 90.81 205 ALA A N 1
ATOM 1707 C CA . ALA A 1 205 ? 4.689 -7.670 -1.939 1.00 90.81 205 ALA A CA 1
ATOM 1708 C C . ALA A 1 205 ? 3.635 -8.680 -2.362 1.00 90.81 205 ALA A C 1
ATOM 1710 O O . ALA A 1 205 ? 2.442 -8.448 -2.187 1.00 90.81 205 ALA A O 1
ATOM 1711 N N . TYR A 1 206 ? 4.108 -9.811 -2.876 1.00 90.62 206 TYR A N 1
ATOM 1712 C CA . TYR A 1 206 ? 3.282 -10.966 -3.190 1.00 90.62 206 TYR A CA 1
ATOM 1713 C C . TYR A 1 206 ? 4.132 -12.233 -3.169 1.00 90.62 206 TYR A C 1
ATOM 1715 O O . TYR A 1 206 ? 5.268 -12.254 -3.649 1.00 90.62 206 TYR A O 1
ATOM 1723 N N . GLY A 1 207 ? 3.609 -13.319 -2.600 1.00 89.81 207 GLY A N 1
ATOM 1724 C CA . GLY A 1 207 ? 4.364 -14.563 -2.531 1.00 89.81 207 GLY A CA 1
ATOM 1725 C C . GLY A 1 207 ? 5.678 -14.390 -1.756 1.00 89.81 207 GLY A C 1
ATOM 1726 O O . GLY A 1 207 ? 5.691 -13.908 -0.626 1.00 89.81 207 GLY A O 1
ATOM 1727 N N . ASN A 1 208 ? 6.799 -14.797 -2.348 1.00 92.88 208 ASN A N 1
ATOM 1728 C CA . ASN A 1 208 ? 8.130 -14.656 -1.745 1.00 92.88 208 ASN A CA 1
ATOM 1729 C C . ASN A 1 208 ? 8.846 -13.360 -2.146 1.00 92.88 208 ASN A C 1
ATOM 1731 O O . ASN A 1 208 ? 10.053 -13.271 -1.945 1.00 92.88 208 ASN A O 1
ATOM 1735 N N . TYR A 1 209 ? 8.135 -12.386 -2.710 1.00 95.12 209 TYR A N 1
ATOM 1736 C CA . TYR A 1 209 ? 8.756 -11.235 -3.350 1.00 95.12 209 TYR A CA 1
ATOM 1737 C C . TYR A 1 209 ? 8.294 -9.920 -2.732 1.00 95.12 209 TYR A C 1
ATOM 1739 O O . TYR A 1 209 ? 7.128 -9.772 -2.357 1.00 95.12 209 TYR A O 1
ATOM 1747 N N . VAL A 1 210 ? 9.225 -8.972 -2.636 1.00 94.88 210 VAL A N 1
ATOM 1748 C CA . VAL A 1 210 ? 8.965 -7.563 -2.321 1.00 94.88 210 VAL A CA 1
ATOM 1749 C C . VAL A 1 210 ? 9.446 -6.718 -3.489 1.00 94.88 210 VAL A C 1
ATOM 1751 O O . VAL A 1 210 ? 10.560 -6.904 -3.960 1.00 94.88 210 VAL A O 1
ATOM 1754 N N . TYR A 1 211 ? 8.629 -5.778 -3.930 1.00 94.50 211 TYR A N 1
ATOM 1755 C CA . TYR A 1 211 ? 8.909 -4.873 -5.033 1.00 94.50 211 TYR A CA 1
ATOM 1756 C C . TYR A 1 211 ? 9.044 -3.458 -4.499 1.00 94.50 211 TYR A C 1
ATOM 1758 O O . TYR A 1 211 ? 8.381 -3.099 -3.523 1.00 94.50 211 TYR A O 1
ATOM 1766 N N . PHE A 1 212 ? 9.912 -2.668 -5.116 1.00 93.19 212 PHE A N 1
ATOM 1767 C CA . PHE A 1 212 ? 10.096 -1.265 -4.763 1.00 93.19 212 PHE A CA 1
ATOM 1768 C C . PHE A 1 212 ? 10.668 -0.471 -5.931 1.00 93.19 212 PHE A C 1
ATOM 1770 O O . PHE A 1 212 ? 11.346 -1.009 -6.802 1.00 93.19 212 PHE A O 1
ATOM 1777 N N . GLU A 1 213 ? 10.437 0.831 -5.898 1.00 91.56 213 GLU A N 1
ATOM 1778 C CA . GLU A 1 213 ? 10.894 1.796 -6.883 1.00 91.56 213 GLU A CA 1
ATOM 1779 C C . GLU A 1 213 ? 11.949 2.736 -6.318 1.00 91.56 213 GLU A C 1
ATOM 1781 O O . GLU A 1 213 ? 11.944 3.106 -5.135 1.00 91.56 213 GLU A O 1
ATOM 1786 N N . ILE A 1 214 ? 12.834 3.169 -7.211 1.00 89.56 214 ILE A N 1
ATOM 1787 C CA . ILE A 1 214 ? 13.787 4.246 -6.976 1.00 89.56 214 ILE A CA 1
ATOM 1788 C C . ILE A 1 214 ? 13.640 5.258 -8.098 1.00 89.56 214 ILE A C 1
ATOM 1790 O O . ILE A 1 214 ? 13.952 4.970 -9.254 1.00 89.56 214 ILE A O 1
ATOM 1794 N N . ILE A 1 215 ? 13.233 6.464 -7.715 1.00 87.44 215 ILE A N 1
ATOM 1795 C CA . ILE A 1 215 ? 13.136 7.635 -8.574 1.00 87.44 215 ILE A CA 1
ATOM 1796 C C . ILE A 1 215 ? 14.235 8.612 -8.160 1.00 87.44 215 ILE A C 1
ATOM 1798 O O . ILE A 1 215 ? 14.289 9.100 -7.029 1.00 87.44 215 ILE A O 1
ATOM 1802 N N . SER A 1 216 ? 15.142 8.900 -9.079 1.00 86.25 216 SER A N 1
ATOM 1803 C CA . SER A 1 216 ? 16.335 9.715 -8.874 1.00 86.25 216 SER A CA 1
ATOM 1804 C C . SER A 1 216 ? 16.624 10.543 -10.127 1.00 86.25 216 SER A C 1
ATOM 1806 O O . SER A 1 216 ? 16.028 10.327 -11.182 1.00 86.25 216 SER A O 1
ATOM 1808 N N . MET A 1 217 ? 17.548 11.493 -10.031 1.00 77.94 217 MET A N 1
ATOM 1809 C CA . MET A 1 217 ? 18.103 12.176 -11.201 1.00 77.94 217 MET A CA 1
ATOM 1810 C C . MET A 1 217 ? 19.564 11.800 -11.388 1.00 77.94 217 MET A C 1
ATOM 1812 O O . MET A 1 217 ? 20.345 11.834 -10.432 1.00 77.94 217 MET A O 1
ATOM 1816 N N . LEU A 1 218 ? 19.932 11.472 -12.627 1.00 72.69 218 LEU A N 1
ATOM 1817 C CA . LEU A 1 218 ? 21.326 11.239 -12.985 1.00 72.69 218 LEU A CA 1
ATOM 1818 C C . LEU A 1 218 ? 22.019 12.570 -13.300 1.00 72.69 218 LEU A C 1
ATOM 1820 O O . LEU A 1 218 ? 21.465 13.379 -14.053 1.00 72.69 218 LEU A O 1
ATOM 1824 N N . PRO A 1 219 ? 23.224 12.810 -12.752 1.00 66.00 219 PRO A N 1
ATOM 1825 C CA . PRO A 1 219 ? 24.036 13.956 -13.148 1.00 66.00 219 PRO A CA 1
ATOM 1826 C C . PRO A 1 219 ? 24.406 13.866 -14.637 1.00 66.00 219 PRO A C 1
ATOM 1828 O O . PRO A 1 219 ? 24.531 12.761 -15.172 1.00 66.00 219 PRO A O 1
ATOM 1831 N N . LYS A 1 220 ? 24.592 15.016 -15.303 1.00 64.81 220 LYS A N 1
ATOM 1832 C CA . LYS A 1 220 ? 25.040 15.047 -16.706 1.00 64.81 220 LYS A CA 1
ATOM 1833 C C . LYS A 1 220 ? 26.380 14.337 -16.876 1.00 64.81 220 LYS A C 1
ATOM 1835 O O . LYS A 1 220 ? 27.291 14.499 -16.058 1.00 64.81 220 LYS A O 1
ATOM 1840 N N . GLU A 1 221 ? 26.528 13.570 -17.955 1.00 59.41 221 GLU A N 1
ATOM 1841 C CA . GLU A 1 221 ? 27.810 12.944 -18.288 1.00 59.41 221 GLU A CA 1
ATOM 1842 C C . GLU A 1 221 ? 28.848 14.026 -18.640 1.00 59.41 221 GLU A C 1
ATOM 1844 O O . GLU A 1 221 ? 28.742 14.693 -19.665 1.00 59.41 221 GLU A O 1
ATOM 1849 N N . GLY A 1 222 ? 29.884 14.174 -17.807 1.00 56.09 222 GLY A N 1
ATOM 1850 C CA . GLY A 1 222 ? 31.055 15.012 -18.101 1.00 56.09 222 GLY A CA 1
ATOM 1851 C C . GLY A 1 222 ? 31.203 16.293 -17.278 1.00 56.09 222 GLY A C 1
ATOM 1852 O O . GLY A 1 222 ? 32.287 16.876 -17.312 1.00 56.09 222 GLY A O 1
ATOM 1853 N N . ASP A 1 223 ? 30.205 16.689 -16.484 1.00 50.03 223 ASP A N 1
ATOM 1854 C CA . ASP A 1 223 ? 30.311 17.860 -15.606 1.00 50.03 223 ASP A CA 1
ATOM 1855 C C . ASP A 1 223 ? 30.692 17.466 -14.176 1.00 50.03 223 ASP A C 1
ATOM 1857 O O . ASP A 1 223 ? 29.873 17.122 -13.327 1.00 50.03 223 ASP A O 1
ATOM 1861 N N . SER A 1 224 ? 31.989 17.562 -13.888 1.00 46.53 224 SER A N 1
ATOM 1862 C CA . SER A 1 224 ? 32.544 17.533 -12.533 1.00 46.53 224 SER A CA 1
ATOM 1863 C C . SER A 1 224 ? 32.616 18.937 -11.914 1.00 46.53 224 SER A C 1
ATOM 1865 O O . SER A 1 224 ? 33.589 19.248 -11.222 1.00 46.53 224 SER A O 1
ATOM 1867 N N . GLN A 1 225 ? 31.658 19.825 -12.199 1.00 44.06 225 GLN A N 1
ATOM 1868 C CA . GLN A 1 225 ? 31.666 21.189 -11.662 1.00 44.06 225 GLN A CA 1
ATOM 1869 C C . GLN A 1 225 ? 30.429 21.455 -10.802 1.00 44.06 225 GLN A C 1
ATOM 1871 O O . GLN A 1 225 ? 29.317 21.625 -11.288 1.00 44.06 225 GLN A O 1
ATOM 1876 N N . LYS A 1 226 ? 30.668 21.502 -9.483 1.00 50.66 226 LYS A N 1
ATOM 1877 C CA . LYS A 1 226 ? 29.812 22.180 -8.504 1.00 50.66 226 LYS A CA 1
ATOM 1878 C C . LYS A 1 226 ? 29.778 23.671 -8.884 1.00 50.66 226 LYS A C 1
ATOM 1880 O O . LYS A 1 226 ? 30.631 24.422 -8.421 1.00 50.66 226 LYS A O 1
ATOM 1885 N N . GLU A 1 227 ? 28.855 24.103 -9.740 1.00 40.72 227 GLU A N 1
ATOM 1886 C CA . GLU A 1 227 ? 28.561 25.535 -9.867 1.00 40.72 227 GLU A CA 1
ATOM 1887 C C . GLU A 1 227 ? 27.571 25.964 -8.776 1.00 40.72 227 GLU A C 1
ATOM 1889 O O . GLU A 1 227 ? 26.538 25.339 -8.551 1.00 40.72 227 GLU A O 1
ATOM 1894 N N . GLU A 1 228 ? 27.924 27.044 -8.077 1.00 41.81 228 GLU A N 1
ATOM 1895 C CA . GLU A 1 228 ? 27.276 27.622 -6.889 1.00 41.81 228 GLU A CA 1
ATOM 1896 C C . GLU A 1 228 ? 25.894 28.265 -7.147 1.00 41.81 228 GLU A C 1
ATOM 1898 O O . GLU A 1 228 ? 25.455 29.127 -6.387 1.00 41.81 228 GLU A O 1
ATOM 1903 N N . ASN A 1 229 ? 25.171 27.860 -8.191 1.00 39.03 229 ASN A N 1
ATOM 1904 C CA . ASN A 1 229 ? 23.818 28.342 -8.458 1.00 39.03 229 ASN A CA 1
ATOM 1905 C C . ASN A 1 229 ? 22.819 27.188 -8.350 1.00 39.03 229 ASN A C 1
ATOM 1907 O O . ASN A 1 229 ? 23.007 26.137 -8.946 1.00 39.03 229 ASN A O 1
ATOM 1911 N N . ASN A 1 230 ? 21.736 27.409 -7.597 1.00 43.38 230 ASN A N 1
ATOM 1912 C CA . ASN A 1 230 ? 20.660 26.473 -7.222 1.00 43.38 230 ASN A CA 1
ATOM 1913 C C . ASN A 1 230 ? 19.847 25.837 -8.385 1.00 43.38 230 ASN A C 1
ATOM 1915 O O . ASN A 1 230 ? 18.680 25.493 -8.206 1.00 43.38 230 ASN A O 1
ATOM 1919 N N . GLY A 1 231 ? 20.424 25.667 -9.571 1.00 44.06 231 GLY A N 1
ATOM 1920 C CA . GLY A 1 231 ? 19.865 24.928 -10.696 1.00 44.06 231 GLY A CA 1
ATOM 1921 C C . GLY A 1 231 ? 20.867 23.875 -11.139 1.00 44.06 231 GLY A C 1
ATOM 1922 O O . GLY A 1 231 ? 21.660 24.117 -12.038 1.00 44.06 231 GLY A O 1
ATOM 1923 N N . TYR A 1 232 ? 20.864 22.726 -10.472 1.00 45.34 232 TYR A N 1
ATOM 1924 C CA . TYR A 1 232 ? 21.632 21.575 -10.927 1.00 45.34 232 TYR A CA 1
ATOM 1925 C C . TYR A 1 232 ? 21.120 21.138 -12.306 1.00 45.34 232 TYR A C 1
ATOM 1927 O O . TYR A 1 232 ? 19.923 20.897 -12.477 1.00 45.34 232 TYR A O 1
ATOM 1935 N N . ASP A 1 233 ? 22.030 21.037 -13.267 1.00 49.84 233 ASP A N 1
ATOM 1936 C CA . ASP A 1 233 ? 21.757 20.562 -14.616 1.00 49.84 233 ASP A CA 1
ATOM 1937 C C . ASP A 1 233 ? 21.699 19.019 -14.560 1.00 49.84 233 ASP A C 1
ATOM 1939 O O . ASP A 1 233 ? 22.693 18.363 -14.251 1.00 49.84 233 ASP A O 1
ATOM 1943 N N . TYR A 1 234 ? 20.520 18.428 -14.760 1.00 57.28 234 TYR A N 1
ATOM 1944 C CA . TYR A 1 234 ? 20.307 16.974 -14.754 1.00 57.28 234 TYR A CA 1
ATOM 1945 C C . TYR A 1 234 ? 19.735 16.550 -16.103 1.00 57.28 234 TYR A C 1
ATOM 1947 O O . TYR A 1 234 ? 18.813 17.190 -16.604 1.00 57.28 234 TYR A O 1
ATOM 1955 N N . ASP A 1 235 ? 20.283 15.485 -16.690 1.00 60.50 235 ASP A N 1
ATOM 1956 C CA . ASP A 1 235 ? 19.940 15.076 -18.059 1.00 60.50 235 ASP A CA 1
ATOM 1957 C C . ASP A 1 235 ? 18.765 14.095 -18.129 1.00 60.50 235 ASP A C 1
ATOM 1959 O O . ASP A 1 235 ? 18.046 14.081 -19.126 1.00 60.50 235 ASP A O 1
ATOM 1963 N N . ARG A 1 236 ? 18.586 13.222 -17.125 1.00 68.31 236 ARG A N 1
ATOM 1964 C CA . ARG A 1 236 ? 17.636 12.106 -17.248 1.00 68.31 236 ARG A CA 1
ATOM 1965 C C . ARG A 1 236 ? 17.102 11.594 -15.915 1.00 68.31 236 ARG A C 1
ATOM 1967 O O . ARG A 1 236 ? 17.848 11.445 -14.942 1.00 68.31 236 ARG A O 1
ATOM 1974 N N . LEU A 1 237 ? 15.809 11.272 -15.916 1.00 78.00 237 LEU A N 1
ATOM 1975 C CA . LEU A 1 237 ? 15.133 10.571 -14.834 1.00 78.00 237 LEU A CA 1
ATOM 1976 C C . LEU A 1 237 ? 15.689 9.143 -14.727 1.00 78.00 237 LEU A C 1
ATOM 1978 O O . LEU A 1 237 ? 15.744 8.397 -15.704 1.00 78.00 237 LEU A O 1
ATOM 1982 N N . TYR A 1 238 ? 16.132 8.768 -13.535 1.00 82.69 238 TYR A N 1
ATOM 1983 C CA . TYR A 1 238 ? 16.361 7.378 -13.167 1.00 82.69 238 TYR A CA 1
ATOM 1984 C C . TYR A 1 238 ? 15.098 6.913 -12.467 1.00 82.69 238 TYR A C 1
ATOM 1986 O O . TYR A 1 238 ? 14.853 7.323 -11.338 1.00 82.69 238 TYR A O 1
ATOM 1994 N N . ASN A 1 239 ? 14.295 6.098 -13.136 1.00 88.00 239 ASN A N 1
ATOM 1995 C CA . ASN A 1 239 ? 13.140 5.460 -12.528 1.00 88.00 239 ASN A CA 1
ATOM 1996 C C . ASN A 1 239 ? 13.251 3.956 -12.761 1.00 88.00 239 ASN A C 1
ATOM 1998 O O . ASN A 1 239 ? 13.248 3.499 -13.905 1.00 88.00 239 ASN A O 1
ATOM 2002 N N . LYS A 1 240 ? 13.456 3.201 -11.684 1.00 90.19 240 LYS A N 1
ATOM 2003 C CA . LYS A 1 240 ? 13.671 1.757 -11.748 1.00 90.19 240 LYS A CA 1
ATOM 2004 C C . LYS A 1 240 ? 12.854 1.038 -10.696 1.00 90.19 240 LYS A C 1
ATOM 2006 O O . LYS A 1 240 ? 12.880 1.424 -9.529 1.00 90.19 240 LYS A O 1
ATOM 2011 N N . THR A 1 241 ? 12.223 -0.051 -11.119 1.00 93.75 241 THR A N 1
ATOM 2012 C CA . THR A 1 241 ? 11.530 -0.991 -10.241 1.00 93.75 241 THR A CA 1
ATOM 2013 C C . THR A 1 241 ? 12.413 -2.214 -10.001 1.00 93.75 241 THR A C 1
ATOM 2015 O O . THR A 1 241 ? 12.988 -2.776 -10.935 1.00 93.75 241 THR A O 1
ATOM 2018 N N . PHE A 1 242 ? 12.511 -2.640 -8.749 1.00 95.06 242 PHE A N 1
ATOM 2019 C CA . PHE A 1 242 ? 13.287 -3.791 -8.302 1.00 95.06 242 PHE A CA 1
ATOM 2020 C C . PHE A 1 242 ? 12.377 -4.850 -7.689 1.00 95.06 242 PHE A C 1
ATOM 2022 O O . PHE A 1 242 ? 11.316 -4.534 -7.150 1.00 95.06 242 PHE A O 1
ATOM 2029 N N . VAL A 1 243 ? 12.835 -6.099 -7.723 1.00 96.81 243 VAL A N 1
ATOM 2030 C CA . VAL A 1 243 ? 12.242 -7.241 -7.030 1.00 96.81 243 VAL A CA 1
ATOM 2031 C C . VAL A 1 243 ? 13.271 -7.855 -6.081 1.00 96.81 243 VAL A C 1
ATOM 2033 O O . VAL A 1 243 ? 14.413 -8.115 -6.452 1.00 96.81 243 VAL A O 1
ATOM 2036 N N . TYR A 1 244 ? 12.867 -8.078 -4.836 1.00 97.56 244 TYR A N 1
ATOM 2037 C CA . TYR A 1 244 ? 13.619 -8.768 -3.797 1.00 97.56 244 TYR A CA 1
ATOM 2038 C C . TYR A 1 244 ? 12.993 -10.138 -3.535 1.00 97.56 244 TYR A C 1
ATOM 2040 O O . TYR A 1 244 ? 11.868 -10.219 -3.041 1.00 97.56 244 TYR A O 1
ATOM 2048 N N . ASP A 1 245 ? 13.729 -11.208 -3.831 1.00 97.12 245 ASP A N 1
ATOM 2049 C CA . ASP A 1 245 ? 13.390 -12.578 -3.450 1.00 97.12 245 ASP A CA 1
ATOM 2050 C C . ASP A 1 245 ? 13.790 -12.818 -1.989 1.00 97.12 245 ASP A C 1
ATOM 2052 O O . ASP A 1 245 ? 14.973 -12.890 -1.643 1.00 97.12 245 ASP A O 1
ATOM 2056 N N . ILE A 1 246 ? 12.786 -12.975 -1.129 1.00 94.94 246 ILE A N 1
ATOM 2057 C CA . ILE A 1 246 ? 12.947 -13.158 0.317 1.00 94.94 246 ILE A CA 1
ATOM 2058 C C . ILE A 1 246 ? 13.644 -14.486 0.642 1.00 94.94 246 ILE A C 1
ATOM 2060 O O . ILE A 1 246 ? 14.345 -14.576 1.649 1.00 94.94 246 ILE A O 1
ATOM 2064 N N . GLN A 1 247 ? 13.430 -15.531 -0.164 1.00 93.56 247 GLN A N 1
ATOM 2065 C CA . GLN A 1 247 ? 14.005 -16.856 0.086 1.00 93.56 247 GLN A CA 1
ATOM 2066 C C . GLN A 1 247 ? 15.446 -16.947 -0.401 1.00 93.56 247 GLN A C 1
ATOM 2068 O O . GLN A 1 247 ? 16.284 -17.537 0.283 1.00 93.56 247 GLN A O 1
ATOM 2073 N N . ALA A 1 248 ? 15.725 -16.385 -1.576 1.00 96.06 248 ALA A N 1
ATOM 2074 C CA . ALA A 1 248 ? 17.070 -16.357 -2.139 1.00 96.06 248 ALA A CA 1
ATOM 2075 C C . ALA A 1 248 ? 17.949 -15.246 -1.542 1.00 96.06 248 ALA A C 1
ATOM 2077 O O . ALA A 1 248 ? 19.162 -15.276 -1.742 1.00 96.06 248 ALA A O 1
ATOM 2078 N N . ASP A 1 249 ? 17.342 -14.292 -0.830 1.00 95.19 249 ASP A N 1
ATOM 2079 C CA . ASP A 1 249 ? 17.976 -13.073 -0.324 1.00 95.19 249 ASP A CA 1
ATOM 2080 C C . ASP A 1 249 ? 18.693 -12.300 -1.443 1.00 95.19 249 ASP A C 1
ATOM 2082 O O . ASP A 1 249 ? 19.863 -11.927 -1.345 1.00 95.19 249 ASP A O 1
ATOM 2086 N N . LYS A 1 250 ? 17.987 -12.123 -2.566 1.00 96.81 250 LYS A N 1
ATOM 2087 C CA . LYS A 1 250 ? 18.540 -11.569 -3.805 1.00 96.81 250 LYS A CA 1
ATOM 2088 C C . LYS A 1 250 ? 17.651 -10.467 -4.354 1.00 96.81 250 LYS A C 1
ATOM 2090 O O . LYS A 1 250 ? 16.432 -10.589 -4.334 1.00 96.81 250 LYS A O 1
ATOM 2095 N N . ILE A 1 251 ? 18.279 -9.420 -4.881 1.00 97.06 251 ILE A N 1
ATOM 2096 C CA . ILE A 1 251 ? 17.604 -8.309 -5.551 1.00 97.06 251 ILE A CA 1
ATOM 2097 C C . ILE A 1 251 ? 17.960 -8.309 -7.027 1.00 97.06 251 ILE A C 1
ATOM 2099 O O . ILE A 1 251 ? 19.126 -8.487 -7.388 1.00 97.06 251 ILE A O 1
ATOM 2103 N N . GLU A 1 252 ? 16.956 -8.069 -7.859 1.00 95.81 252 GLU A N 1
ATOM 2104 C CA . GLU A 1 252 ? 17.094 -7.861 -9.294 1.00 95.81 252 GLU A CA 1
ATOM 2105 C C . GLU A 1 252 ? 16.283 -6.638 -9.732 1.00 95.81 252 GLU A C 1
ATOM 2107 O O . GLU A 1 252 ? 15.302 -6.253 -9.098 1.00 95.81 252 GLU A O 1
ATOM 2112 N N . GLU A 1 253 ? 16.721 -5.995 -10.808 1.00 94.06 253 GLU A N 1
ATOM 2113 C CA . GLU A 1 253 ? 15.952 -4.953 -11.487 1.00 94.06 253 GLU A CA 1
ATOM 2114 C C . GLU A 1 253 ? 14.934 -5.621 -12.416 1.00 94.06 253 GLU A C 1
ATOM 2116 O O . GLU A 1 253 ? 15.301 -6.514 -13.183 1.00 94.06 253 GLU A O 1
ATOM 2121 N N . LEU A 1 254 ? 13.676 -5.179 -12.382 1.00 94.81 254 LEU A N 1
ATOM 2122 C CA . LEU A 1 254 ? 12.688 -5.606 -13.368 1.00 94.81 254 LEU A CA 1
ATOM 2123 C C . LEU A 1 254 ? 12.972 -4.915 -14.700 1.00 94.81 254 LEU A C 1
ATOM 2125 O O . LEU A 1 254 ? 13.094 -3.692 -14.765 1.00 94.81 254 LEU A O 1
ATOM 2129 N N . GLN A 1 255 ? 13.062 -5.703 -15.770 1.00 91.69 255 GLN A N 1
ATOM 2130 C CA . GLN A 1 255 ? 13.414 -5.209 -17.097 1.00 91.69 255 GLN A CA 1
ATOM 2131 C C . GLN A 1 255 ? 12.478 -5.760 -18.166 1.00 91.69 255 GLN A C 1
ATOM 2133 O O . GLN A 1 255 ? 12.119 -6.937 -18.159 1.00 91.69 255 GLN A O 1
ATOM 2138 N N . ILE A 1 256 ? 12.156 -4.908 -19.136 1.00 92.62 256 ILE A N 1
ATOM 2139 C CA . ILE A 1 256 ? 11.561 -5.319 -20.406 1.00 92.62 256 ILE A CA 1
ATOM 2140 C C . ILE A 1 256 ? 12.682 -5.257 -21.459 1.00 92.62 256 ILE A C 1
ATOM 2142 O O . ILE A 1 256 ? 13.322 -4.208 -21.591 1.00 92.62 256 ILE A O 1
ATOM 2146 N N . PRO A 1 257 ? 12.980 -6.362 -22.173 1.00 90.31 257 PRO A N 1
ATOM 2147 C CA . PRO A 1 257 ? 14.052 -6.394 -23.164 1.00 90.31 257 PRO A CA 1
ATOM 2148 C C . PRO A 1 257 ? 13.896 -5.317 -24.240 1.00 90.31 257 PRO A C 1
ATOM 2150 O O . PRO A 1 257 ? 12.785 -5.008 -24.660 1.00 90.31 257 PRO A O 1
ATOM 2153 N N . ASP A 1 258 ? 15.028 -4.779 -24.700 1.00 88.75 258 ASP A N 1
ATOM 2154 C CA . ASP A 1 258 ? 15.113 -3.811 -25.803 1.00 88.75 258 ASP A CA 1
ATOM 2155 C C . ASP A 1 258 ? 14.355 -2.484 -25.584 1.00 88.75 258 ASP A C 1
ATOM 2157 O O . ASP A 1 258 ? 14.124 -1.735 -26.536 1.00 88.75 258 ASP A O 1
ATOM 2161 N N . MET A 1 259 ? 14.014 -2.148 -24.333 1.00 86.12 259 MET A N 1
ATOM 2162 C CA . MET A 1 259 ? 13.356 -0.880 -24.021 1.00 86.12 259 MET A CA 1
ATOM 2163 C C . MET A 1 259 ? 14.256 0.339 -24.271 1.00 86.12 259 MET A C 1
ATOM 2165 O O . MET A 1 259 ? 15.432 0.342 -23.877 1.00 86.12 259 MET A O 1
ATOM 2169 N N . PRO A 1 260 ? 13.712 1.414 -24.875 1.00 87.38 260 PRO A N 1
ATOM 2170 C CA . PRO A 1 260 ? 14.399 2.689 -24.960 1.00 87.38 260 PRO A CA 1
ATOM 2171 C C . PRO A 1 260 ? 14.748 3.249 -23.584 1.00 87.38 260 PRO A C 1
ATOM 2173 O O . PRO A 1 260 ? 14.121 2.972 -22.568 1.00 87.38 260 PRO A O 1
ATOM 2176 N N . LYS A 1 261 ? 15.742 4.132 -23.579 1.00 83.62 261 LYS A N 1
ATOM 2177 C CA . LYS A 1 261 ? 16.196 4.844 -22.387 1.00 83.62 261 LYS A CA 1
ATOM 2178 C C . LYS A 1 261 ? 15.104 5.745 -21.766 1.00 83.62 261 LYS A C 1
ATOM 2180 O O . LYS A 1 261 ? 15.128 5.989 -20.564 1.00 83.62 261 LYS A O 1
ATOM 2185 N N . SER A 1 262 ? 14.171 6.261 -22.547 1.00 86.50 262 SER A N 1
ATOM 2186 C CA . SER A 1 262 ? 13.058 7.071 -22.042 1.00 86.50 262 SER A CA 1
ATOM 2187 C C . SER A 1 262 ? 11.996 6.249 -21.302 1.00 86.50 262 SER A C 1
ATOM 2189 O O . SER A 1 262 ? 11.158 6.822 -20.612 1.00 86.50 262 SER A O 1
ATOM 2191 N N . VAL A 1 263 ? 12.043 4.915 -21.416 1.00 89.44 263 VAL A N 1
ATOM 2192 C CA . VAL A 1 263 ? 11.018 4.026 -20.878 1.00 89.44 263 VAL A CA 1
ATOM 2193 C C . VAL A 1 263 ? 11.411 3.468 -19.518 1.00 89.44 263 VAL A C 1
ATOM 2195 O O . VAL A 1 263 ? 12.541 3.019 -19.311 1.00 89.44 263 VAL A O 1
ATOM 2198 N N . HIS A 1 264 ? 10.453 3.454 -18.599 1.00 89.19 264 HIS A N 1
ATOM 2199 C CA . HIS A 1 264 ? 10.597 2.889 -17.266 1.00 89.19 264 HIS A CA 1
ATOM 2200 C C . HIS A 1 264 ? 9.311 2.191 -16.808 1.00 89.19 264 HIS A C 1
ATOM 2202 O O . HIS A 1 264 ? 8.246 2.382 -17.380 1.00 89.19 264 HIS A O 1
ATOM 2208 N N . ILE A 1 265 ? 9.414 1.350 -15.779 1.00 90.12 265 ILE A N 1
ATOM 2209 C CA . ILE A 1 265 ? 8.272 0.639 -15.190 1.00 90.12 265 ILE A CA 1
ATOM 2210 C C . ILE A 1 265 ? 7.827 1.429 -13.956 1.00 90.12 265 ILE A C 1
ATOM 2212 O O . ILE A 1 265 ? 8.631 1.590 -13.038 1.00 90.12 265 ILE A O 1
ATOM 2216 N N . LEU A 1 266 ? 6.577 1.909 -13.941 1.00 76.06 266 LEU A N 1
ATOM 2217 C CA . LEU A 1 266 ? 5.982 2.733 -12.866 1.00 76.06 266 LEU A CA 1
ATOM 2218 C C . LEU A 1 266 ? 5.463 1.924 -11.658 1.00 76.06 266 LEU A C 1
ATOM 2220 O O . LEU A 1 266 ? 4.692 2.437 -10.848 1.00 76.06 266 LEU A O 1
ATOM 2224 N N . GLY A 1 267 ? 5.832 0.646 -11.584 1.00 79.06 267 GLY A N 1
ATOM 2225 C CA . GLY A 1 267 ? 5.442 -0.286 -10.534 1.00 79.06 267 GLY A CA 1
ATOM 2226 C C . GLY A 1 267 ? 4.914 -1.605 -11.077 1.00 79.06 267 GLY A C 1
ATOM 2227 O O . GLY A 1 267 ? 4.990 -1.896 -12.272 1.00 79.06 267 GLY A O 1
ATOM 2228 N N . VAL A 1 268 ? 4.384 -2.429 -10.175 1.00 89.50 268 VAL A N 1
ATOM 2229 C CA . VAL A 1 268 ? 3.797 -3.731 -10.512 1.00 89.50 268 VAL A CA 1
ATOM 2230 C C . VAL A 1 268 ? 2.340 -3.796 -10.077 1.00 89.50 268 VAL A C 1
ATOM 2232 O O . VAL A 1 268 ? 1.912 -3.078 -9.174 1.00 89.50 268 VAL A O 1
ATOM 2235 N N . GLN A 1 269 ? 1.577 -4.670 -10.727 1.00 89.56 269 GLN A N 1
ATOM 2236 C CA . GLN A 1 269 ? 0.242 -5.072 -10.285 1.00 89.56 269 GLN A CA 1
ATOM 2237 C C . GLN A 1 269 ? 0.145 -6.593 -10.259 1.00 89.56 269 GLN A C 1
ATOM 2239 O O . GLN A 1 269 ? 0.667 -7.260 -11.148 1.00 89.56 269 GLN A O 1
ATOM 2244 N N . PHE A 1 270 ? -0.533 -7.154 -9.258 1.00 90.06 270 PHE A N 1
ATOM 2245 C CA . PHE A 1 270 ? -0.634 -8.607 -9.097 1.00 90.06 270 PHE A CA 1
ATOM 2246 C C . PHE A 1 270 ? -1.903 -9.162 -9.731 1.00 90.06 270 PHE A C 1
ATOM 2248 O O . PHE A 1 270 ? -3.023 -8.766 -9.389 1.00 90.06 270 PHE A O 1
ATOM 2255 N N . TRP A 1 271 ? -1.739 -10.142 -10.612 1.00 90.62 271 TRP A N 1
ATOM 2256 C CA . TRP A 1 271 ? -2.846 -10.776 -11.312 1.00 90.62 271 TRP A CA 1
ATOM 2257 C C . TRP A 1 271 ? -2.545 -12.245 -11.583 1.00 90.62 271 TRP A C 1
ATOM 2259 O O . TRP A 1 271 ? -1.518 -12.552 -12.167 1.00 90.62 271 TRP A O 1
ATOM 2269 N N . GLN A 1 272 ? -3.432 -13.156 -11.166 1.00 89.19 272 GLN A N 1
ATOM 2270 C CA . GLN A 1 272 ? -3.317 -14.600 -11.444 1.00 89.19 272 GLN A CA 1
ATOM 2271 C C . GLN A 1 272 ? -1.931 -15.203 -11.105 1.00 89.19 272 GLN A C 1
ATOM 2273 O O . GLN A 1 272 ? -1.347 -15.913 -11.917 1.00 89.19 272 GLN A O 1
ATOM 2278 N N . ASP A 1 273 ? -1.401 -14.922 -9.905 1.00 90.56 273 ASP A N 1
ATOM 2279 C CA . ASP A 1 273 ? -0.058 -15.351 -9.460 1.00 90.56 273 ASP A CA 1
ATOM 2280 C C . ASP A 1 273 ? 1.110 -14.838 -10.333 1.00 90.56 273 ASP A C 1
ATOM 2282 O O . ASP A 1 273 ? 2.202 -15.406 -10.333 1.00 90.56 273 ASP A O 1
ATOM 2286 N N . GLN A 1 274 ? 0.887 -13.740 -11.051 1.00 94.19 274 GLN A N 1
ATOM 2287 C CA . GLN A 1 274 ? 1.841 -13.082 -11.936 1.00 94.19 274 GLN A CA 1
ATOM 2288 C C . GLN A 1 274 ? 1.892 -11.577 -11.653 1.00 94.19 274 GLN A C 1
ATOM 2290 O O . GLN A 1 274 ? 1.029 -11.028 -10.955 1.00 94.19 274 GLN A O 1
ATOM 2295 N N . ILE A 1 275 ? 2.910 -10.910 -12.194 1.00 94.94 275 ILE A N 1
ATOM 2296 C CA . ILE A 1 275 ? 3.000 -9.449 -12.195 1.00 94.94 275 ILE A CA 1
ATOM 2297 C C . ILE A 1 275 ? 2.655 -8.904 -13.574 1.00 94.94 275 ILE A C 1
ATOM 2299 O O . ILE A 1 275 ? 3.079 -9.439 -14.598 1.00 94.94 275 ILE A O 1
ATOM 2303 N N . ILE A 1 276 ? 1.899 -7.818 -13.584 1.00 94.50 276 ILE A N 1
ATOM 2304 C CA . ILE A 1 276 ? 1.685 -6.970 -14.748 1.00 94.50 276 ILE A CA 1
ATOM 2305 C C . ILE A 1 276 ? 2.701 -5.832 -14.677 1.00 94.50 276 ILE A C 1
ATOM 2307 O O . ILE A 1 276 ? 2.859 -5.211 -13.622 1.00 94.50 276 ILE A O 1
ATOM 2311 N N . LEU A 1 277 ? 3.378 -5.586 -15.796 1.00 93.75 277 LEU A N 1
ATOM 2312 C CA . LEU A 1 277 ? 4.335 -4.500 -15.975 1.00 93.75 277 LEU A CA 1
ATOM 2313 C C . LEU A 1 277 ? 3.756 -3.504 -16.977 1.00 93.75 277 LEU A C 1
ATOM 2315 O O . LEU A 1 277 ? 3.488 -3.867 -18.127 1.00 93.75 277 LEU A O 1
ATOM 2319 N N . ASP A 1 278 ? 3.586 -2.266 -16.524 1.00 89.44 278 ASP A N 1
ATOM 2320 C CA . ASP A 1 278 ? 3.066 -1.159 -17.324 1.00 89.44 278 ASP A CA 1
ATOM 2321 C C . ASP A 1 278 ? 4.191 -0.141 -17.583 1.00 89.44 278 ASP A C 1
ATOM 2323 O O . ASP A 1 278 ? 4.640 0.538 -16.648 1.00 89.44 278 ASP A O 1
ATOM 2327 N N . PRO A 1 279 ? 4.762 -0.117 -18.799 1.00 91.31 279 PRO A N 1
ATOM 2328 C CA . PRO A 1 279 ? 5.853 0.782 -19.127 1.00 91.31 279 PRO A CA 1
ATOM 2329 C C . PRO A 1 279 ? 5.366 2.192 -19.474 1.00 91.31 279 PRO A C 1
ATOM 2331 O O . PRO A 1 279 ? 4.446 2.370 -20.267 1.00 91.31 279 PRO A O 1
ATOM 2334 N N . TYR A 1 280 ? 6.089 3.192 -18.981 1.00 89.94 280 TYR A N 1
ATOM 2335 C CA . TYR A 1 280 ? 5.869 4.605 -19.266 1.00 89.94 280 TYR A CA 1
ATOM 2336 C C . TYR A 1 280 ? 7.071 5.194 -20.000 1.00 89.94 280 TYR A C 1
ATOM 2338 O O . TYR A 1 280 ? 8.211 5.024 -19.567 1.00 89.94 280 TYR A O 1
ATOM 2346 N N . ASP A 1 281 ? 6.815 5.867 -21.115 1.00 90.81 281 ASP A N 1
ATOM 2347 C CA . ASP A 1 281 ? 7.793 6.521 -21.976 1.00 90.81 281 ASP A CA 1
ATOM 2348 C C . ASP A 1 281 ? 7.703 8.042 -21.806 1.00 90.81 281 ASP A C 1
ATOM 2350 O O . ASP A 1 281 ? 6.747 8.673 -22.263 1.00 90.81 281 ASP A O 1
ATOM 2354 N N . ASP A 1 282 ? 8.727 8.639 -21.188 1.00 86.12 282 ASP A N 1
ATOM 2355 C CA . ASP A 1 282 ? 8.796 10.085 -20.927 1.00 86.12 282 ASP A CA 1
ATOM 2356 C C . ASP A 1 282 ? 8.750 10.947 -22.205 1.00 86.12 282 ASP A C 1
ATOM 2358 O O . ASP A 1 282 ? 8.480 12.148 -22.139 1.00 86.12 282 ASP A O 1
ATOM 2362 N N . GLU A 1 283 ? 9.027 10.362 -23.375 1.00 88.25 283 GLU A N 1
ATOM 2363 C CA . GLU A 1 283 ? 9.009 11.063 -24.665 1.00 88.25 283 GLU A CA 1
ATOM 2364 C C . GLU A 1 283 ? 7.633 11.045 -25.354 1.00 88.25 283 GLU A C 1
ATOM 2366 O O . GLU A 1 283 ? 7.453 11.708 -26.381 1.00 88.25 283 GLU A O 1
ATOM 2371 N N . LYS A 1 284 ? 6.657 10.319 -24.799 1.00 87.38 284 LYS A N 1
ATOM 2372 C CA . LYS A 1 284 ? 5.304 10.174 -25.349 1.00 87.38 284 LYS A CA 1
ATOM 2373 C C . LYS A 1 284 ? 4.257 10.866 -24.476 1.00 87.38 284 LYS A C 1
ATOM 2375 O O . LYS A 1 284 ? 4.400 10.971 -23.260 1.00 87.38 284 LYS A O 1
ATOM 2380 N N . ARG A 1 285 ? 3.149 11.298 -25.084 1.00 86.81 285 ARG A N 1
ATOM 2381 C CA . ARG A 1 285 ? 1.944 11.729 -24.352 1.00 86.81 285 ARG A CA 1
ATOM 2382 C C . ARG A 1 285 ? 1.269 10.522 -23.710 1.00 86.81 285 ARG A C 1
ATOM 2384 O O . ARG A 1 285 ? 1.311 9.427 -24.259 1.00 86.81 285 ARG A O 1
ATOM 2391 N N . GLY A 1 286 ? 0.592 10.691 -22.584 1.00 83.56 286 GLY A N 1
ATOM 2392 C CA . GLY A 1 286 ? 0.021 9.556 -21.862 1.00 83.56 286 GLY A CA 1
ATOM 2393 C C . GLY A 1 286 ? -1.203 8.896 -22.510 1.00 83.56 286 GLY A C 1
ATOM 2394 O O . GLY A 1 286 ? -1.525 7.773 -22.130 1.00 83.56 286 GLY A O 1
ATOM 2395 N N . ASP A 1 287 ? -1.845 9.526 -23.505 1.00 86.06 287 ASP A N 1
ATOM 2396 C CA . ASP A 1 287 ? -2.837 8.874 -24.378 1.00 86.06 287 ASP A CA 1
ATOM 2397 C C . ASP A 1 287 ? -2.201 7.988 -25.451 1.00 86.06 287 ASP A C 1
ATOM 2399 O O . ASP A 1 287 ? -2.901 7.201 -26.095 1.00 86.06 287 ASP A O 1
ATOM 2403 N N . GLU A 1 288 ? -0.894 8.115 -25.682 1.00 90.31 288 GLU A N 1
ATOM 2404 C CA . GLU A 1 288 ? -0.222 7.282 -26.665 1.00 90.31 288 GLU A CA 1
ATOM 2405 C C . GLU A 1 288 ? -0.152 5.829 -26.179 1.00 90.31 288 GLU A C 1
ATOM 2407 O O . GLU A 1 288 ? 0.162 5.570 -25.011 1.00 90.31 288 GLU A O 1
ATOM 2412 N N . PRO A 1 289 ? -0.446 4.867 -27.070 1.00 91.25 289 PRO A N 1
ATOM 2413 C CA . PRO A 1 289 ? -0.498 3.467 -26.703 1.00 91.25 289 PRO A CA 1
ATOM 2414 C C . PRO A 1 289 ? 0.896 2.902 -26.416 1.00 91.25 289 PRO A C 1
ATOM 2416 O O . PRO A 1 289 ? 1.875 3.183 -27.123 1.00 91.25 289 PRO A O 1
ATOM 2419 N N . MET A 1 290 ? 0.947 2.042 -25.406 1.00 92.31 290 MET A N 1
ATOM 2420 C CA . MET A 1 290 ? 2.080 1.208 -25.037 1.00 92.31 290 MET A CA 1
ATOM 2421 C C . MET A 1 290 ? 1.618 -0.242 -24.828 1.00 92.31 290 MET A C 1
ATOM 2423 O O . MET A 1 290 ? 0.493 -0.477 -24.372 1.00 92.31 290 MET A O 1
ATOM 2427 N N . PRO A 1 291 ? 2.479 -1.228 -25.139 1.00 93.69 291 PRO A N 1
ATOM 2428 C CA . PRO A 1 291 ? 2.215 -2.607 -24.778 1.00 93.69 291 PRO A CA 1
ATOM 2429 C C . PRO A 1 291 ? 2.356 -2.791 -23.265 1.00 93.69 291 PRO A C 1
ATOM 2431 O O . PRO A 1 291 ? 3.340 -2.364 -22.661 1.00 93.69 291 PRO A O 1
ATOM 2434 N N . VAL A 1 292 ? 1.399 -3.497 -22.677 1.00 94.31 292 VAL A N 1
ATOM 2435 C CA . VAL A 1 292 ? 1.403 -3.932 -21.278 1.00 94.31 292 VAL A CA 1
ATOM 2436 C C . VAL A 1 292 ? 1.823 -5.389 -21.236 1.00 94.31 292 VAL A C 1
ATOM 2438 O O . VAL A 1 292 ? 1.367 -6.200 -22.048 1.00 94.31 292 VAL A O 1
ATOM 2441 N N . TYR A 1 293 ? 2.668 -5.746 -20.276 1.00 95.75 293 TYR A N 1
ATOM 2442 C CA . TYR A 1 293 ? 3.247 -7.080 -20.185 1.00 95.75 293 TYR A CA 1
ATOM 2443 C C . TYR A 1 293 ? 2.776 -7.825 -18.941 1.00 95.75 293 TYR A C 1
ATOM 2445 O O . TYR A 1 293 ? 2.396 -7.224 -17.942 1.00 95.75 293 TYR A O 1
ATOM 2453 N N . ILE A 1 294 ? 2.851 -9.152 -18.995 1.00 96.88 294 ILE A N 1
ATOM 2454 C CA . ILE A 1 294 ? 2.675 -10.046 -17.854 1.00 96.88 294 ILE A CA 1
ATOM 2455 C C . ILE A 1 294 ? 3.889 -10.970 -17.736 1.00 96.88 294 ILE A C 1
ATOM 2457 O O . ILE A 1 294 ? 4.421 -11.442 -18.746 1.00 96.88 294 ILE A O 1
ATOM 2461 N N . ALA A 1 295 ? 4.337 -11.215 -16.511 1.00 97.56 295 ALA A N 1
ATOM 2462 C CA . ALA A 1 295 ? 5.511 -12.021 -16.196 1.00 97.56 295 ALA A CA 1
ATOM 2463 C C . ALA A 1 295 ? 5.275 -12.865 -14.940 1.00 97.56 295 ALA A C 1
ATOM 2465 O O . ALA A 1 295 ? 4.373 -12.594 -14.146 1.00 97.56 295 ALA A O 1
ATOM 2466 N N . ASP A 1 296 ? 6.112 -13.875 -14.735 1.00 97.44 296 ASP A N 1
ATOM 2467 C CA . ASP A 1 296 ? 6.183 -14.556 -13.445 1.00 97.44 296 ASP A CA 1
ATOM 2468 C C . ASP A 1 296 ? 6.637 -13.570 -12.355 1.00 97.44 296 ASP A C 1
ATOM 2470 O O . ASP A 1 296 ? 7.149 -12.490 -12.643 1.00 97.44 296 ASP A O 1
ATOM 2474 N N . LEU A 1 297 ? 6.431 -13.918 -11.083 1.00 95.50 297 LEU A N 1
ATOM 2475 C CA . LEU A 1 297 ? 6.650 -12.989 -9.967 1.00 95.50 297 LEU A CA 1
ATOM 2476 C C . LEU A 1 297 ? 8.089 -12.451 -9.869 1.00 95.50 297 LEU A C 1
ATOM 2478 O O . LEU A 1 297 ? 8.299 -11.355 -9.363 1.00 95.50 297 LEU A O 1
ATOM 2482 N N . ASP A 1 298 ? 9.081 -13.180 -10.367 1.00 95.62 298 ASP A N 1
ATOM 2483 C CA . ASP A 1 298 ? 10.474 -12.726 -10.426 1.00 95.62 298 ASP A CA 1
ATOM 2484 C C . ASP A 1 298 ? 10.785 -11.834 -11.647 1.00 95.62 298 ASP A C 1
ATOM 2486 O O . ASP A 1 298 ? 11.914 -11.382 -11.807 1.00 95.62 298 ASP A O 1
ATOM 2490 N N . GLY A 1 299 ? 9.802 -11.570 -12.513 1.00 95.56 299 GLY A N 1
ATOM 2491 C CA . GLY A 1 299 ? 9.967 -10.840 -13.772 1.00 95.56 299 GLY A CA 1
ATOM 2492 C C . GLY A 1 299 ? 10.350 -11.717 -14.967 1.00 95.56 299 GLY A C 1
ATOM 2493 O O . GLY A 1 299 ? 10.477 -11.210 -16.084 1.00 95.56 299 GLY A O 1
ATOM 2494 N N . SER A 1 300 ? 10.515 -13.029 -14.783 1.00 95.75 300 SER A N 1
ATOM 2495 C CA . SER A 1 300 ? 10.825 -13.954 -15.874 1.00 95.75 300 SER A CA 1
ATOM 2496 C C . SER A 1 300 ? 9.591 -14.312 -16.718 1.00 95.75 300 SER A C 1
ATOM 2498 O O . SER A 1 300 ? 8.454 -13.971 -16.399 1.00 95.75 300 SER A O 1
ATOM 2500 N N . ASN A 1 301 ? 9.807 -15.000 -17.847 1.00 96.62 301 ASN A N 1
ATOM 2501 C CA . ASN A 1 301 ? 8.738 -15.473 -18.743 1.00 96.62 301 ASN A CA 1
ATOM 2502 C C . ASN A 1 301 ? 7.781 -14.378 -19.256 1.00 96.62 301 ASN A C 1
ATOM 2504 O O . ASN A 1 301 ? 6.610 -14.653 -19.535 1.00 96.62 301 ASN A O 1
ATOM 2508 N N . LEU A 1 302 ? 8.318 -13.167 -19.431 1.00 96.38 302 LEU A N 1
ATOM 2509 C CA . LEU A 1 302 ? 7.631 -11.980 -19.930 1.00 96.38 302 LEU A CA 1
ATOM 2510 C C . LEU A 1 302 ? 6.895 -12.231 -21.255 1.00 96.38 302 LEU A C 1
ATOM 2512 O O . LEU A 1 302 ? 7.457 -12.783 -22.208 1.00 96.38 302 LEU A O 1
ATOM 2516 N N . LYS A 1 303 ? 5.642 -11.784 -21.328 1.00 96.31 303 LYS A N 1
ATOM 2517 C CA . LYS A 1 303 ? 4.781 -11.839 -22.517 1.00 96.31 303 LYS A CA 1
ATOM 2518 C C . LYS A 1 303 ? 3.971 -10.556 -22.619 1.00 96.31 303 LYS A C 1
ATOM 2520 O O . LYS A 1 303 ? 3.628 -9.967 -21.600 1.00 96.31 303 LYS A O 1
ATOM 2525 N N . VAL A 1 304 ? 3.618 -10.160 -23.837 1.00 96.31 304 VAL A N 1
ATOM 2526 C CA . VAL A 1 304 ? 2.642 -9.085 -24.038 1.00 96.31 304 VAL A CA 1
ATOM 2527 C C . VAL A 1 304 ? 1.268 -9.572 -23.571 1.00 96.31 304 VAL A C 1
ATOM 2529 O O . VAL A 1 304 ? 0.825 -10.654 -23.964 1.00 96.31 304 VAL A O 1
ATOM 2532 N N . LEU A 1 305 ? 0.622 -8.785 -22.713 1.00 95.62 305 LEU A N 1
ATOM 2533 C CA . LEU A 1 305 ? -0.744 -8.990 -22.235 1.00 95.62 305 LEU A CA 1
ATOM 2534 C C . LEU A 1 305 ? -1.746 -8.219 -23.107 1.00 95.62 305 LEU A C 1
ATOM 2536 O O . LEU A 1 305 ? -2.765 -8.779 -23.510 1.00 95.62 305 LEU A O 1
ATOM 2540 N N . LEU A 1 306 ? -1.443 -6.952 -23.409 1.00 94.38 306 LEU A N 1
ATOM 2541 C CA . LEU A 1 306 ? -2.229 -6.049 -24.257 1.00 94.38 306 LEU A CA 1
ATOM 2542 C C . LEU A 1 306 ? -1.273 -5.178 -25.088 1.00 94.38 306 LEU A C 1
ATOM 2544 O O . LEU A 1 306 ? -0.242 -4.769 -24.574 1.00 94.38 306 LEU A O 1
ATOM 2548 N N . GLU A 1 307 ? -1.604 -4.890 -26.349 1.00 93.00 307 GLU A N 1
ATOM 2549 C CA . GLU A 1 307 ? -0.712 -4.156 -27.276 1.00 93.00 307 GLU A CA 1
ATOM 2550 C C . GLU A 1 307 ? -0.953 -2.634 -27.284 1.00 93.00 307 GLU A C 1
ATOM 2552 O O . GLU A 1 307 ? -0.009 -1.860 -27.393 1.00 93.00 307 GLU A O 1
ATOM 2557 N N . ASP A 1 308 ? -2.214 -2.203 -27.156 1.00 91.50 308 ASP A N 1
ATOM 2558 C CA . ASP A 1 308 ? -2.639 -0.818 -27.403 1.00 91.50 308 ASP A CA 1
ATOM 2559 C C . ASP A 1 308 ? -3.318 -0.203 -26.165 1.00 91.50 308 ASP A C 1
ATOM 2561 O O . ASP A 1 308 ? -4.530 0.040 -26.159 1.00 91.50 308 ASP A O 1
ATOM 2565 N N . VAL A 1 309 ? -2.557 0.014 -25.088 1.00 90.88 309 VAL A N 1
ATOM 2566 C CA . VAL A 1 309 ? -3.073 0.586 -23.830 1.00 90.88 309 VAL A CA 1
ATOM 2567 C C . VAL A 1 309 ? -2.523 2.002 -23.625 1.00 90.88 309 VAL A C 1
ATOM 2569 O O . VAL A 1 309 ? -1.314 2.179 -23.740 1.00 90.88 309 VAL A O 1
ATOM 2572 N N . PRO A 1 310 ? -3.357 3.017 -23.323 1.00 89.75 310 PRO A N 1
ATOM 2573 C CA . PRO A 1 310 ? -2.869 4.342 -22.933 1.00 89.75 310 PRO A CA 1
ATOM 2574 C C . PRO A 1 310 ? -1.915 4.247 -21.738 1.00 89.75 310 PRO A C 1
ATOM 2576 O O . PRO A 1 310 ? -2.301 3.734 -20.688 1.00 89.75 310 PRO A O 1
ATOM 2579 N N . GLN A 1 311 ? -0.687 4.746 -21.884 1.00 88.56 311 GLN A N 1
ATOM 2580 C CA . GLN A 1 311 ? 0.373 4.563 -20.880 1.00 88.56 311 GLN A CA 1
ATOM 2581 C C . GLN A 1 311 ? 0.150 5.321 -19.562 1.00 88.56 311 GLN A C 1
ATOM 2583 O O . GLN A 1 311 ? 0.786 5.019 -18.559 1.00 88.56 311 GLN A O 1
ATOM 2588 N N . ALA A 1 312 ? -0.722 6.336 -19.547 1.00 84.00 312 ALA A N 1
ATOM 2589 C CA . ALA A 1 312 ? -1.122 7.000 -18.304 1.00 84.00 312 ALA A CA 1
ATOM 2590 C C . ALA A 1 312 ? -2.307 6.305 -17.613 1.00 84.00 312 ALA A C 1
ATOM 2592 O O . ALA A 1 312 ? -2.765 6.762 -16.565 1.00 84.00 312 ALA A O 1
ATOM 2593 N N . GLY A 1 313 ? -2.813 5.207 -18.177 1.00 84.88 313 GLY A N 1
ATOM 2594 C CA . GLY A 1 313 ? -3.731 4.325 -17.478 1.00 84.88 313 GLY A CA 1
ATOM 2595 C C . GLY A 1 313 ? -3.038 3.532 -16.372 1.00 84.88 313 GLY A C 1
ATOM 2596 O O . GLY A 1 313 ? -1.820 3.531 -16.236 1.00 84.88 313 GLY A O 1
ATOM 2597 N N . TYR A 1 314 ? -3.830 2.861 -15.544 1.00 83.75 314 TYR A N 1
ATOM 2598 C CA . TYR A 1 314 ? -3.304 1.909 -14.573 1.00 83.75 314 TYR A CA 1
ATOM 2599 C C . TYR A 1 314 ? -4.256 0.737 -14.378 1.00 83.75 314 TYR A C 1
ATOM 2601 O O . TYR A 1 314 ? -5.466 0.816 -14.629 1.00 83.75 314 TYR A O 1
ATOM 2609 N N . PHE A 1 315 ? -3.687 -0.356 -13.879 1.00 89.31 315 PHE A N 1
ATOM 2610 C CA . PHE A 1 315 ? -4.413 -1.568 -13.545 1.00 89.31 315 PHE A CA 1
ATOM 2611 C C . PHE A 1 315 ? -4.593 -1.714 -12.037 1.00 89.31 315 PHE A C 1
ATOM 2613 O O . PHE A 1 315 ? -3.723 -1.355 -11.249 1.00 89.31 315 PHE A O 1
ATOM 2620 N N . LEU A 1 316 ? -5.726 -2.279 -11.640 1.00 89.00 316 LEU A N 1
ATOM 2621 C CA . LEU A 1 316 ? -6.004 -2.765 -10.294 1.00 89.00 316 LEU A CA 1
ATOM 2622 C C . LEU A 1 316 ? -6.578 -4.177 -10.397 1.00 89.00 316 LEU A C 1
ATOM 2624 O O . LEU A 1 316 ? -7.146 -4.554 -11.418 1.00 89.00 316 LEU A O 1
ATOM 2628 N N . SER A 1 317 ? -6.472 -4.962 -9.336 1.00 88.19 317 SER A N 1
ATOM 2629 C CA . SER A 1 317 ? -6.927 -6.352 -9.315 1.00 88.19 317 SER A CA 1
ATOM 2630 C C . SER A 1 317 ? -7.513 -6.680 -7.951 1.00 88.19 317 SER A C 1
ATOM 2632 O O . SER A 1 317 ? -6.978 -6.243 -6.938 1.00 88.19 317 SER A O 1
ATOM 2634 N N . ASP A 1 318 ? -8.597 -7.452 -7.925 1.00 86.69 318 ASP A N 1
ATOM 2635 C CA . ASP A 1 318 ? -9.138 -8.066 -6.700 1.00 86.69 318 ASP A CA 1
ATOM 2636 C C . ASP A 1 318 ? -8.873 -9.584 -6.640 1.00 86.69 318 ASP A C 1
ATOM 2638 O O . ASP A 1 318 ? -9.426 -10.300 -5.800 1.00 86.69 318 ASP A O 1
ATOM 2642 N N . GLY A 1 319 ? -8.031 -10.079 -7.554 1.00 84.75 319 GLY A N 1
ATOM 2643 C CA . GLY A 1 319 ? -7.719 -11.493 -7.754 1.00 84.75 319 GLY A CA 1
ATOM 2644 C C . GLY A 1 319 ? -8.711 -12.265 -8.635 1.00 84.75 319 GLY A C 1
ATOM 2645 O O . GLY A 1 319 ? -8.337 -13.318 -9.152 1.00 84.75 319 GLY A O 1
ATOM 2646 N N . GLU A 1 320 ? -9.932 -11.764 -8.856 1.00 89.25 320 GLU A N 1
ATOM 2647 C CA . GLU A 1 320 ? -10.933 -12.383 -9.746 1.00 89.25 320 GLU A CA 1
ATOM 2648 C C . GLU A 1 320 ? -11.151 -11.594 -11.040 1.00 89.25 320 GLU A C 1
ATOM 2650 O O . GLU A 1 320 ? -11.358 -12.212 -12.087 1.00 89.25 320 GLU A O 1
ATOM 2655 N N . TYR A 1 321 ? -11.052 -10.264 -10.977 1.00 93.62 321 TYR A N 1
ATOM 2656 C CA . TYR A 1 321 ? -11.125 -9.348 -12.113 1.00 93.62 321 TYR A CA 1
ATOM 2657 C C . TYR A 1 321 ? -9.931 -8.394 -12.152 1.00 93.62 321 TYR A C 1
ATOM 2659 O O . TYR A 1 321 ? -9.404 -7.976 -11.115 1.00 93.62 321 TYR A O 1
ATOM 2667 N N . LEU A 1 322 ? -9.555 -8.017 -13.372 1.00 94.00 322 LEU A N 1
ATOM 2668 C CA . LEU A 1 322 ? -8.582 -6.971 -13.648 1.00 94.00 322 LEU A CA 1
ATOM 2669 C C . LEU A 1 322 ? -9.328 -5.706 -14.087 1.00 94.00 322 LEU A C 1
ATOM 2671 O O . LEU A 1 322 ? -10.163 -5.737 -14.989 1.00 94.00 322 LEU A O 1
ATOM 2675 N N . TYR A 1 323 ? -9.026 -4.588 -13.448 1.00 93.25 323 TYR A N 1
ATOM 2676 C CA . TYR A 1 323 ? -9.689 -3.306 -13.628 1.00 93.25 323 TYR A CA 1
ATOM 2677 C C . TYR A 1 323 ? -8.707 -2.338 -14.265 1.00 93.25 323 TYR A C 1
ATOM 2679 O O . TYR A 1 323 ? -7.653 -2.077 -13.698 1.00 93.25 323 TYR A O 1
ATOM 2687 N N . PHE A 1 324 ? -9.061 -1.791 -15.418 1.00 92.38 324 PHE A N 1
ATOM 2688 C CA . PHE A 1 324 ? -8.291 -0.746 -16.077 1.00 92.38 324 PHE A CA 1
ATOM 2689 C C . PHE A 1 324 ? -8.995 0.596 -15.929 1.00 92.38 324 PHE A C 1
ATOM 2691 O O . PHE A 1 324 ? -10.201 0.695 -16.185 1.00 92.38 324 PHE A O 1
ATOM 2698 N N . PHE A 1 325 ? -8.231 1.617 -15.561 1.00 88.75 325 PHE A N 1
ATOM 2699 C CA . PHE A 1 325 ? -8.671 3.002 -15.520 1.00 88.75 325 PHE A CA 1
ATOM 2700 C C . PHE A 1 325 ? -7.720 3.858 -16.342 1.00 88.75 325 PHE A C 1
ATOM 2702 O O . PHE A 1 325 ? -6.520 3.862 -16.089 1.00 88.75 325 PHE A O 1
ATOM 2709 N N . ASP A 1 326 ? -8.271 4.598 -17.297 1.00 84.06 326 ASP A N 1
ATOM 2710 C CA . ASP A 1 326 ? -7.515 5.586 -18.057 1.00 84.06 326 ASP A CA 1
ATOM 2711 C C . ASP A 1 326 ? -7.452 6.898 -17.260 1.00 84.06 3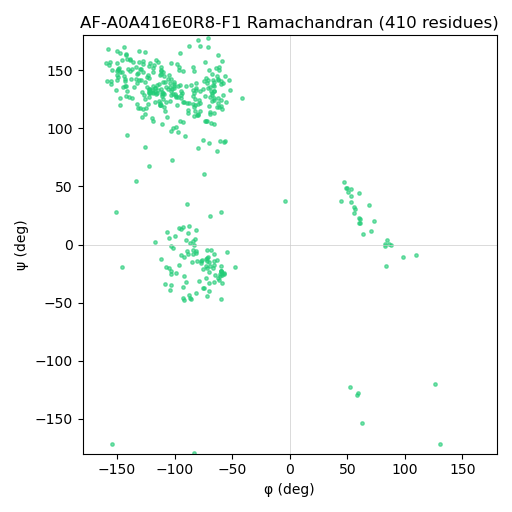26 ASP A C 1
ATOM 2713 O O . ASP A 1 326 ? -8.476 7.563 -17.051 1.00 84.06 326 ASP A O 1
ATOM 2717 N N . ASP A 1 327 ? -6.258 7.231 -16.771 1.00 76.69 327 ASP A N 1
ATOM 2718 C CA . ASP A 1 327 ? -5.998 8.455 -16.009 1.00 76.69 327 ASP A CA 1
ATOM 2719 C C . ASP A 1 327 ? -5.360 9.555 -16.865 1.00 76.69 327 ASP A C 1
ATOM 2721 O O . ASP A 1 327 ? -4.960 10.593 -16.332 1.00 76.69 327 ASP A O 1
ATOM 2725 N N . TRP A 1 328 ? -5.254 9.356 -18.186 1.00 74.69 328 TRP A N 1
ATOM 2726 C CA . TRP A 1 328 ? -4.695 10.380 -19.057 1.00 74.69 328 TRP A CA 1
ATOM 2727 C C . TRP A 1 328 ? -5.582 11.621 -19.143 1.00 74.69 328 TRP A C 1
ATOM 2729 O O . TRP A 1 328 ? -6.814 11.554 -19.216 1.00 74.69 328 TRP A O 1
ATOM 2739 N N . MET A 1 329 ? -4.922 12.780 -19.181 1.00 71.69 329 MET A N 1
ATOM 2740 C CA . MET A 1 329 ? -5.540 14.097 -19.260 1.00 71.69 329 MET A CA 1
ATOM 2741 C C . MET A 1 329 ? -4.695 15.000 -20.159 1.00 71.69 329 MET A C 1
ATOM 2743 O O . MET A 1 329 ? -3.476 15.025 -20.013 1.00 71.69 329 MET A O 1
ATOM 2747 N N . GLU A 1 330 ? -5.324 15.769 -21.051 1.00 66.62 330 GLU A N 1
ATOM 2748 C CA . GLU A 1 330 ? -4.600 16.740 -21.885 1.00 66.62 330 GLU A CA 1
ATOM 2749 C C . GLU A 1 330 ? -4.208 17.991 -21.078 1.00 66.62 330 GLU A C 1
ATOM 2751 O O . GLU A 1 330 ? -3.085 18.468 -21.214 1.00 66.62 330 GLU A O 1
ATOM 2756 N N . ASP A 1 331 ? -5.077 18.450 -20.168 1.00 69.19 331 ASP A N 1
ATOM 2757 C CA . ASP A 1 331 ? -4.818 19.552 -19.233 1.00 69.19 331 ASP A CA 1
ATOM 2758 C C . ASP A 1 331 ? -5.368 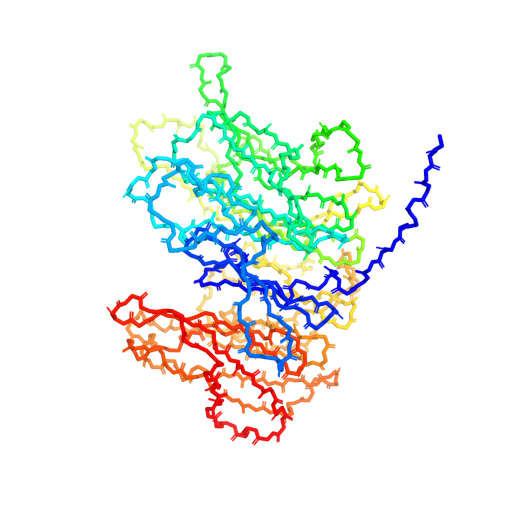19.266 -17.821 1.00 69.19 331 ASP A C 1
ATOM 2760 O O . ASP A 1 331 ? -6.302 18.486 -17.631 1.00 69.19 331 ASP A O 1
ATOM 2764 N N . ILE A 1 332 ? -4.854 19.963 -16.799 1.00 62.59 332 ILE A N 1
ATOM 2765 C CA . ILE A 1 332 ? -5.327 19.819 -15.404 1.00 62.59 332 ILE A CA 1
ATOM 2766 C C . ILE A 1 332 ? -6.816 20.179 -15.229 1.00 62.59 332 ILE A C 1
ATOM 2768 O O . ILE A 1 332 ? -7.488 19.649 -14.343 1.00 62.59 332 ILE A O 1
ATOM 2772 N N . ASP A 1 333 ? -7.348 21.056 -16.086 1.00 64.88 333 ASP A N 1
ATOM 2773 C CA . ASP A 1 333 ? -8.768 21.426 -16.111 1.00 64.88 333 ASP A CA 1
ATOM 2774 C C . ASP A 1 333 ? -9.647 20.329 -16.734 1.00 64.88 333 ASP A C 1
ATOM 2776 O O . ASP A 1 333 ? -10.846 20.251 -16.438 1.00 64.88 333 ASP A O 1
ATOM 2780 N N . ASP A 1 334 ? -9.065 19.425 -17.528 1.00 66.00 334 ASP A N 1
ATOM 2781 C CA . ASP A 1 334 ? -9.777 18.255 -18.035 1.00 66.00 334 ASP A CA 1
ATOM 2782 C C . ASP A 1 334 ? -10.048 17.224 -16.933 1.00 66.00 334 ASP A C 1
ATOM 2784 O O . ASP A 1 334 ? -10.904 16.368 -17.141 1.00 66.00 334 ASP A O 1
ATOM 2788 N N . TRP A 1 335 ? -9.455 17.340 -15.730 1.00 60.28 335 TRP A N 1
ATOM 2789 C CA . TRP A 1 335 ? -9.783 16.495 -14.557 1.00 60.28 335 TRP A CA 1
ATOM 2790 C C . TRP A 1 335 ? -11.272 16.569 -14.179 1.00 60.28 335 TRP A C 1
ATOM 2792 O O . TRP A 1 335 ? -11.832 15.624 -13.626 1.00 60.28 335 TRP A O 1
ATOM 2802 N N . LEU A 1 336 ? -11.954 17.661 -14.546 1.00 58.66 336 LEU A N 1
ATOM 2803 C CA . LEU A 1 336 ? -13.413 17.809 -14.424 1.00 58.66 336 LEU A CA 1
ATOM 2804 C C . LEU A 1 336 ? -14.210 17.036 -15.492 1.00 58.66 336 LEU A C 1
ATOM 2806 O O . LEU A 1 336 ? -15.430 16.921 -15.390 1.00 58.66 336 LEU A O 1
ATOM 2810 N N . ARG A 1 337 ? -13.546 16.555 -16.544 1.00 62.84 337 ARG A N 1
ATOM 2811 C CA . ARG A 1 337 ? -14.138 15.884 -17.708 1.00 62.84 337 ARG A CA 1
ATOM 2812 C C . ARG A 1 337 ? -13.798 14.400 -17.804 1.00 62.84 337 ARG A C 1
ATOM 2814 O O . ARG A 1 337 ? -14.457 13.726 -18.596 1.00 62.84 337 ARG A O 1
ATOM 2821 N N . ASN A 1 338 ? -12.837 13.876 -17.028 1.00 72.50 338 ASN A N 1
ATOM 2822 C CA . ASN A 1 338 ? -12.623 12.427 -16.968 1.00 72.50 338 ASN A CA 1
ATOM 2823 C C . ASN A 1 338 ? -13.922 11.766 -16.462 1.00 72.50 338 ASN A C 1
ATOM 2825 O O . ASN A 1 338 ? -14.365 12.063 -15.349 1.00 72.50 338 ASN A O 1
ATOM 2829 N N . PRO A 1 339 ? -14.557 10.880 -17.254 1.00 70.38 339 PRO A N 1
ATOM 2830 C CA . PRO A 1 339 ? -15.812 10.237 -16.873 1.00 70.38 339 PRO A CA 1
ATOM 2831 C C . PRO A 1 339 ? -15.660 9.249 -15.706 1.00 70.38 339 PRO A C 1
ATOM 2833 O O . PRO A 1 339 ? -16.653 8.676 -15.261 1.00 70.38 339 PRO A O 1
ATOM 2836 N N . GLY A 1 340 ? -14.439 8.997 -15.234 1.00 79.56 340 GLY A N 1
ATOM 2837 C CA . GLY A 1 340 ? -14.175 8.042 -14.171 1.00 79.56 340 GLY A CA 1
ATOM 2838 C C . GLY A 1 340 ? -14.419 6.602 -14.617 1.00 79.56 340 GLY A C 1
ATOM 2839 O O . GLY A 1 340 ? -14.948 5.803 -13.844 1.00 79.56 340 GLY A O 1
ATOM 2840 N N . LYS A 1 341 ? -14.143 6.289 -15.889 1.00 88.88 341 LYS A N 1
ATOM 2841 C CA . LYS A 1 341 ? -14.548 5.026 -16.510 1.00 88.88 341 LYS A CA 1
ATOM 2842 C C . LYS A 1 341 ? -13.547 3.911 -16.219 1.00 88.88 341 LYS A C 1
ATOM 2844 O O . LYS A 1 341 ? -12.375 4.020 -16.557 1.00 88.88 341 LYS A O 1
ATOM 2849 N N . TYR A 1 342 ? -14.066 2.797 -15.721 1.00 92.75 342 TYR A N 1
ATOM 2850 C CA . TYR A 1 342 ? -13.352 1.537 -15.578 1.00 92.75 342 TYR A CA 1
ATOM 2851 C C . TYR A 1 342 ? -13.764 0.546 -16.666 1.00 92.75 342 TYR A C 1
ATOM 2853 O O . TYR A 1 342 ? -14.943 0.455 -17.038 1.00 92.75 342 TYR A O 1
ATOM 2861 N N . VAL A 1 343 ? -12.790 -0.225 -17.142 1.00 94.88 343 VAL A N 1
ATOM 2862 C CA . VAL A 1 343 ? -12.987 -1.426 -17.963 1.00 94.88 343 VAL A CA 1
ATOM 2863 C C . VAL A 1 343 ? -12.597 -2.638 -17.130 1.00 94.88 343 VAL A C 1
ATOM 2865 O O . VAL A 1 343 ? -11.541 -2.635 -16.504 1.00 94.88 343 VAL A O 1
ATOM 2868 N N . VAL A 1 344 ? -13.455 -3.656 -17.100 1.00 96.38 344 VAL A N 1
ATOM 2869 C CA . VAL A 1 344 ? -13.254 -4.848 -16.270 1.00 96.38 344 VAL A CA 1
ATOM 2870 C C . VAL A 1 344 ? -13.024 -6.058 -17.162 1.00 96.38 344 VAL A C 1
ATOM 2872 O O . VAL A 1 344 ? -13.874 -6.378 -17.998 1.00 96.38 344 VAL A O 1
ATOM 2875 N N . TYR A 1 345 ? -11.894 -6.725 -16.960 1.00 96.69 345 TYR A N 1
ATOM 2876 C CA . TYR A 1 345 ? -11.493 -7.940 -17.655 1.00 96.69 345 TYR A CA 1
ATOM 2877 C C . TYR A 1 345 ? -11.627 -9.157 -16.739 1.00 96.69 345 TYR A C 1
ATOM 2879 O O . TYR A 1 345 ? -11.334 -9.083 -15.542 1.00 96.69 345 TYR A O 1
ATOM 2887 N N . ASP A 1 346 ? -12.045 -10.284 -17.308 1.00 96.25 346 ASP A N 1
ATOM 2888 C CA . ASP A 1 346 ? -11.907 -11.589 -16.664 1.00 96.25 346 ASP A CA 1
ATOM 2889 C C . ASP A 1 346 ? -10.504 -12.192 -16.876 1.00 96.25 346 ASP A C 1
ATOM 2891 O O . ASP A 1 346 ? -9.625 -11.612 -17.515 1.00 96.25 346 ASP A O 1
ATOM 2895 N N . LYS A 1 347 ? -10.289 -13.394 -16.334 1.00 94.44 347 LYS A N 1
ATOM 2896 C CA . LYS A 1 347 ? -9.039 -14.160 -16.474 1.00 94.44 347 LYS A CA 1
ATOM 2897 C C . LYS A 1 347 ? -8.652 -14.496 -17.921 1.00 94.44 347 LYS A C 1
ATOM 2899 O O . LYS A 1 347 ? -7.486 -14.776 -18.177 1.00 94.44 347 LYS A O 1
ATOM 2904 N N . ASP A 1 348 ? -9.618 -14.510 -18.840 1.00 95.00 348 ASP A N 1
ATOM 2905 C CA . ASP A 1 348 ? -9.422 -14.813 -20.259 1.00 95.00 348 ASP A CA 1
ATOM 2906 C C . ASP A 1 348 ? -9.264 -13.506 -21.073 1.00 95.00 348 ASP A C 1
ATOM 2908 O O . ASP A 1 348 ? -9.350 -13.506 -22.308 1.00 95.00 348 ASP A O 1
ATOM 2912 N N . MET A 1 349 ? -9.034 -12.386 -20.370 1.00 94.38 349 MET A N 1
ATOM 2913 C CA . MET A 1 349 ? -8.896 -11.026 -20.890 1.00 94.38 349 MET A CA 1
ATOM 2914 C C . MET A 1 349 ? -10.096 -10.570 -21.729 1.00 94.38 349 MET A C 1
ATOM 2916 O O . MET A 1 349 ? -9.969 -9.712 -22.605 1.00 94.38 349 MET A O 1
ATOM 2920 N N . GLN A 1 350 ? -11.284 -11.120 -21.465 1.00 96.12 350 GLN A N 1
ATOM 2921 C CA . GLN A 1 350 ? -12.524 -10.639 -22.062 1.00 96.12 350 GLN A CA 1
ATOM 2922 C C . GLN A 1 350 ? -13.087 -9.494 -21.228 1.00 96.12 350 GLN A C 1
ATOM 2924 O O . GLN A 1 350 ? -13.139 -9.569 -20.002 1.00 96.12 350 GLN A O 1
ATOM 2929 N N . ILE A 1 351 ? -13.556 -8.439 -21.897 1.00 97.38 351 ILE A N 1
ATOM 2930 C CA . ILE A 1 351 ? -14.267 -7.352 -21.223 1.00 97.38 351 ILE A CA 1
ATOM 2931 C C . ILE A 1 351 ? -15.621 -7.886 -20.756 1.00 97.38 351 ILE A C 1
ATOM 2933 O O . ILE A 1 351 ? -16.501 -8.169 -21.573 1.00 97.38 351 ILE A O 1
ATOM 2937 N N . VAL A 1 352 ? -15.794 -7.993 -19.442 1.00 97.81 352 VAL A N 1
ATOM 2938 C CA . VAL A 1 352 ? -17.030 -8.482 -18.815 1.00 97.81 352 VAL A CA 1
ATOM 2939 C C . VAL A 1 352 ? -17.928 -7.353 -18.333 1.00 97.81 352 VAL A C 1
ATOM 2941 O O . VAL A 1 352 ? -19.143 -7.534 -18.239 1.00 97.81 352 VAL A O 1
ATOM 2944 N N . ASP A 1 353 ? -17.361 -6.176 -18.061 1.00 97.25 353 ASP A N 1
ATOM 2945 C CA . ASP A 1 353 ? -18.137 -5.004 -17.676 1.00 97.25 353 ASP A CA 1
ATOM 2946 C C . ASP A 1 353 ? -17.392 -3.687 -17.924 1.00 97.25 353 ASP A C 1
ATOM 2948 O O . ASP A 1 353 ? -16.185 -3.640 -18.168 1.00 97.25 353 ASP A O 1
ATOM 2952 N N . THR A 1 354 ? -18.135 -2.591 -17.826 1.00 96.06 354 THR A N 1
ATOM 2953 C CA . THR A 1 354 ? -17.599 -1.235 -17.686 1.00 96.06 354 THR A CA 1
ATOM 2954 C C . THR A 1 354 ? -18.439 -0.483 -16.663 1.00 96.06 354 THR A C 1
ATOM 2956 O O . THR A 1 354 ? -19.639 -0.735 -16.544 1.00 96.06 354 THR A O 1
ATOM 2959 N N . PHE A 1 355 ? -17.855 0.461 -15.935 1.00 93.50 355 PHE A N 1
ATOM 2960 C CA . PHE A 1 355 ? -18.611 1.308 -15.008 1.00 93.50 355 PHE A CA 1
ATOM 2961 C C . PHE A 1 355 ? -17.969 2.682 -14.858 1.00 93.50 355 PHE A C 1
ATOM 2963 O O . PHE A 1 355 ? -16.834 2.888 -15.277 1.00 93.50 355 PHE A O 1
ATOM 2970 N N . MET A 1 356 ? -18.706 3.625 -14.277 1.00 90.69 356 MET A N 1
ATOM 2971 C CA . MET A 1 356 ? -18.188 4.942 -13.899 1.00 90.69 356 MET A CA 1
ATOM 2972 C C . MET A 1 356 ? -18.137 5.072 -12.379 1.00 90.69 356 MET A C 1
ATOM 2974 O O . MET A 1 356 ? -19.005 4.542 -11.677 1.00 90.69 356 MET A O 1
ATOM 2978 N N . THR A 1 357 ? -17.161 5.804 -11.860 1.00 86.81 357 THR A N 1
ATOM 2979 C CA . THR A 1 357 ? -17.129 6.171 -10.443 1.00 86.81 357 THR A CA 1
ATOM 2980 C C . THR A 1 357 ? -17.994 7.405 -10.173 1.00 86.81 357 THR A C 1
ATOM 2982 O O . THR A 1 357 ? -18.170 8.248 -11.057 1.00 86.81 357 THR A O 1
ATOM 2985 N N . PRO A 1 358 ? -18.599 7.534 -8.978 1.00 84.94 358 PRO A N 1
ATOM 2986 C CA . PRO A 1 358 ? -19.262 8.767 -8.584 1.00 84.94 358 PRO A CA 1
ATOM 2987 C C . PRO A 1 358 ? -18.250 9.907 -8.513 1.00 84.94 358 PRO A C 1
ATOM 2989 O O . PRO A 1 358 ? -17.124 9.725 -8.047 1.00 84.94 358 PRO A O 1
ATOM 2992 N N . LEU A 1 359 ? -18.675 11.089 -8.947 1.00 82.06 359 LEU A N 1
ATOM 2993 C CA . LEU A 1 359 ? -17.874 12.299 -8.821 1.00 82.06 359 LEU A CA 1
ATOM 2994 C C . LEU A 1 359 ? -17.854 12.748 -7.357 1.00 82.06 359 LEU A C 1
ATOM 2996 O O . LEU A 1 359 ? -18.864 12.648 -6.655 1.00 82.06 359 LEU A O 1
ATOM 3000 N N . ASN A 1 360 ? -16.713 13.261 -6.905 1.00 75.56 360 ASN A N 1
ATOM 3001 C CA . ASN A 1 360 ? -16.629 13.936 -5.613 1.00 75.56 360 ASN A CA 1
ATOM 3002 C C . ASN A 1 360 ? -17.348 15.300 -5.643 1.00 75.56 360 ASN A C 1
ATOM 3004 O O . ASN A 1 360 ? -17.843 15.742 -6.680 1.00 75.56 360 ASN A O 1
ATOM 3008 N N . GLU A 1 361 ? -17.382 15.994 -4.505 1.00 71.12 361 GLU A N 1
ATOM 3009 C CA . GLU A 1 361 ? -18.061 17.294 -4.343 1.00 71.12 361 GLU A CA 1
ATOM 3010 C C . GLU A 1 361 ? -17.540 18.384 -5.294 1.00 71.12 361 GLU A C 1
ATOM 3012 O O . GLU A 1 361 ? -18.274 19.292 -5.673 1.00 71.12 361 GLU A O 1
ATOM 3017 N N . ASN A 1 362 ? -16.294 18.247 -5.754 1.00 72.50 362 ASN A N 1
ATOM 3018 C CA . ASN A 1 362 ? -15.671 19.139 -6.727 1.00 72.50 362 ASN A CA 1
ATOM 3019 C C . ASN A 1 362 ? -15.932 18.713 -8.186 1.00 72.50 362 ASN A C 1
ATOM 3021 O O . ASN A 1 362 ? -15.294 19.236 -9.098 1.00 72.50 362 ASN A O 1
ATOM 3025 N N . GLY A 1 363 ? -16.827 17.746 -8.416 1.00 73.69 363 GLY A N 1
ATOM 3026 C CA . GLY A 1 363 ? -17.189 17.244 -9.742 1.00 73.69 363 GLY A CA 1
ATOM 3027 C C . GLY A 1 363 ? -16.115 16.379 -10.401 1.00 73.69 363 GLY A C 1
ATOM 3028 O O . GLY A 1 363 ? -16.118 16.248 -11.620 1.00 73.69 363 GLY A O 1
ATOM 3029 N N . ARG A 1 364 ? -15.182 15.815 -9.628 1.00 74.12 364 ARG A N 1
ATOM 3030 C CA . ARG A 1 364 ? -14.017 15.093 -10.157 1.00 74.12 364 ARG A CA 1
ATOM 3031 C C . ARG A 1 364 ? -14.159 13.592 -9.951 1.00 74.12 364 ARG A C 1
ATOM 3033 O O . ARG A 1 364 ? -14.535 13.149 -8.862 1.00 74.12 364 ARG A O 1
ATOM 3040 N N . ALA A 1 365 ? -13.830 12.822 -10.984 1.00 73.44 365 ALA A N 1
ATOM 3041 C CA . ALA A 1 365 ? -13.640 11.387 -10.845 1.00 73.44 365 ALA A CA 1
ATOM 3042 C C . ALA A 1 365 ? -12.383 11.139 -10.009 1.00 73.44 365 ALA A C 1
ATOM 3044 O O . ALA A 1 365 ? -1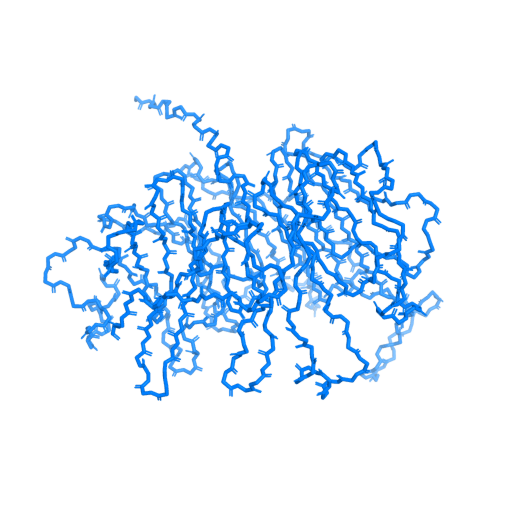1.341 11.748 -10.241 1.00 73.44 365 ALA A O 1
ATOM 3045 N N . GLN A 1 366 ? -12.484 10.267 -9.012 1.00 68.75 366 GLN A N 1
ATOM 3046 C CA . GLN A 1 366 ? -11.325 9.835 -8.238 1.00 68.75 366 GLN A CA 1
ATOM 3047 C C . GLN A 1 366 ? -10.901 8.441 -8.682 1.00 68.75 366 GLN A C 1
ATOM 3049 O O . GLN A 1 366 ? -11.708 7.668 -9.207 1.00 68.75 366 GLN A O 1
ATOM 3054 N N . ARG A 1 367 ? -9.627 8.120 -8.455 1.00 74.00 367 ARG A N 1
ATOM 3055 C CA . ARG A 1 367 ? -9.155 6.738 -8.489 1.00 74.00 367 ARG A CA 1
ATOM 3056 C C . ARG A 1 367 ? -9.885 5.981 -7.380 1.00 74.00 367 ARG A C 1
ATOM 3058 O O . ARG A 1 367 ? -9.833 6.399 -6.224 1.00 74.00 367 ARG A O 1
ATOM 3065 N N . PHE A 1 368 ? -10.604 4.919 -7.732 1.00 75.94 368 PHE A N 1
ATOM 3066 C CA . PHE A 1 368 ? -11.315 4.101 -6.759 1.00 75.94 368 PHE A CA 1
ATOM 3067 C C . PHE A 1 368 ? -10.486 2.855 -6.478 1.00 75.94 368 PHE A C 1
ATOM 3069 O O . PHE A 1 368 ? -10.091 2.162 -7.417 1.00 75.94 368 PHE A O 1
ATOM 3076 N N . PRO A 1 369 ? -10.237 2.530 -5.204 1.00 76.50 369 PRO A N 1
ATOM 3077 C CA . PRO A 1 369 ? -9.724 1.215 -4.876 1.00 76.50 369 PRO A CA 1
ATOM 3078 C C . PRO A 1 369 ? -10.730 0.155 -5.310 1.00 76.50 369 PRO A C 1
ATOM 3080 O O . PRO A 1 369 ? -11.945 0.381 -5.312 1.00 76.50 369 PRO A O 1
ATOM 3083 N N . VAL A 1 370 ? -10.221 -1.034 -5.604 1.00 79.81 370 VAL A N 1
ATOM 3084 C CA . VAL A 1 370 ? -11.088 -2.155 -5.948 1.00 79.81 370 VAL A CA 1
ATOM 3085 C C . VAL A 1 370 ? -11.460 -2.986 -4.729 1.00 79.81 370 VAL A C 1
ATOM 3087 O O . VAL A 1 370 ? -12.553 -3.522 -4.735 1.00 79.81 370 VAL A O 1
ATOM 3090 N N . GLY A 1 371 ? -10.665 -3.055 -3.659 1.00 80.38 371 GLY A N 1
ATOM 3091 C CA . GLY A 1 371 ? -11.004 -3.911 -2.515 1.00 80.38 371 GLY A CA 1
ATOM 3092 C C . GLY A 1 371 ? -11.046 -5.389 -2.891 1.00 80.38 371 GLY A C 1
ATOM 3093 O O . GLY A 1 371 ? -10.393 -5.811 -3.846 1.00 80.38 371 GLY A O 1
ATOM 3094 N N . ASP A 1 372 ? -11.822 -6.186 -2.159 1.00 81.75 372 ASP A N 1
ATOM 3095 C CA . ASP A 1 372 ? -12.035 -7.587 -2.524 1.00 81.75 372 ASP A CA 1
ATOM 3096 C C . ASP A 1 372 ? -13.083 -7.748 -3.639 1.00 81.75 372 ASP A C 1
ATOM 3098 O O . ASP A 1 372 ? -13.713 -6.791 -4.084 1.00 81.75 372 ASP A O 1
ATOM 3102 N N . ARG A 1 373 ? -13.292 -8.979 -4.111 1.00 84.62 373 ARG A N 1
ATOM 3103 C CA . ARG A 1 373 ? -14.221 -9.275 -5.216 1.00 84.62 373 ARG A CA 1
ATOM 3104 C C . ARG A 1 373 ? -15.686 -8.885 -4.983 1.00 84.62 373 ARG A C 1
ATOM 3106 O O . ARG A 1 373 ? -16.438 -8.741 -5.942 1.00 84.62 373 ARG A O 1
ATOM 3113 N N . ASN A 1 374 ? -16.116 -8.750 -3.734 1.00 87.81 374 ASN A N 1
ATOM 3114 C CA . ASN A 1 374 ? -17.502 -8.492 -3.365 1.00 87.81 374 ASN A CA 1
ATOM 3115 C C . ASN A 1 374 ? -17.715 -7.036 -2.963 1.00 87.81 374 ASN A C 1
ATOM 3117 O O . ASN A 1 374 ? -18.783 -6.478 -3.224 1.00 87.81 374 ASN A O 1
ATOM 3121 N N . ARG A 1 375 ? -16.755 -6.448 -2.248 1.00 88.25 375 ARG A N 1
ATOM 3122 C CA . ARG A 1 375 ? -16.948 -5.199 -1.524 1.00 88.25 375 ARG A CA 1
ATOM 3123 C C . ARG A 1 375 ? -15.682 -4.369 -1.461 1.00 88.25 375 ARG A C 1
ATOM 3125 O O . ARG A 1 375 ? -14.566 -4.876 -1.413 1.00 88.25 375 ARG A O 1
ATOM 3132 N N . MET A 1 376 ? -15.903 -3.064 -1.378 1.00 86.38 376 MET A N 1
ATOM 3133 C CA . MET A 1 376 ? -14.873 -2.115 -0.998 1.00 86.38 376 MET A CA 1
ATOM 3134 C C . MET A 1 376 ? -15.423 -1.064 -0.038 1.00 86.38 376 MET A C 1
ATOM 3136 O O . MET A 1 376 ? -16.561 -0.620 -0.194 1.00 86.38 376 MET A O 1
ATOM 3140 N N . TYR A 1 377 ? -14.612 -0.663 0.940 1.00 86.19 377 TYR A N 1
ATOM 3141 C CA . TYR A 1 377 ? -14.974 0.269 2.007 1.00 86.19 377 TYR A CA 1
ATOM 3142 C C . TYR A 1 377 ? -14.098 1.513 1.965 1.00 86.19 377 TYR A C 1
ATOM 3144 O O . TYR A 1 377 ? -12.882 1.418 1.818 1.00 86.19 377 TYR A O 1
ATOM 3152 N N . PHE A 1 378 ? -14.708 2.678 2.137 1.00 82.75 378 PHE A N 1
ATOM 3153 C CA . PHE A 1 378 ? -13.996 3.950 2.138 1.00 82.75 378 PHE A CA 1
ATOM 3154 C C . PHE A 1 378 ? -14.645 4.932 3.104 1.00 82.75 378 PHE A C 1
ATOM 3156 O O . PHE A 1 378 ? -15.854 4.902 3.340 1.00 82.75 378 PHE A O 1
ATOM 3163 N N . THR A 1 379 ? -13.822 5.796 3.680 1.00 84.31 379 THR A N 1
ATOM 3164 C CA . THR A 1 379 ? -14.260 6.854 4.582 1.00 84.31 379 THR A CA 1
ATOM 3165 C C . THR A 1 379 ? -14.705 8.075 3.784 1.00 84.31 379 THR A C 1
ATOM 3167 O O . THR A 1 379 ? -14.263 8.305 2.657 1.00 84.31 379 THR A O 1
ATOM 3170 N N . TYR A 1 380 ? -15.604 8.861 4.359 1.00 82.00 380 TYR A N 1
ATOM 3171 C CA . TYR A 1 380 ? -15.964 10.185 3.860 1.00 82.00 380 TYR A CA 1
ATOM 3172 C C . TYR A 1 380 ? -16.174 11.125 5.045 1.00 82.00 380 TYR A C 1
ATOM 3174 O O . TYR A 1 380 ? -16.412 10.671 6.162 1.00 82.00 380 TYR A O 1
ATOM 3182 N N . GLU A 1 381 ? -16.094 12.424 4.794 1.00 83.50 381 GLU A N 1
ATOM 3183 C CA . GLU A 1 381 ? -16.317 13.480 5.779 1.00 83.50 381 GLU A CA 1
ATOM 3184 C C . GLU A 1 381 ? -17.259 14.517 5.164 1.00 83.50 381 GLU A C 1
ATOM 3186 O O . GLU A 1 381 ? -17.164 14.790 3.967 1.00 83.50 381 GLU A O 1
ATOM 3191 N N . LYS A 1 382 ? -18.208 15.025 5.951 1.00 83.44 382 LYS A N 1
ATOM 3192 C CA . LYS A 1 382 ? -19.164 16.065 5.553 1.00 83.44 382 LYS A CA 1
ATOM 3193 C C . LYS A 1 382 ? -18.639 17.438 5.977 1.00 83.44 382 LYS A C 1
ATOM 3195 O O . LYS A 1 382 ? -17.768 17.550 6.835 1.00 83.44 382 LYS A O 1
ATOM 3200 N N . GLU A 1 383 ? -19.223 18.503 5.427 1.00 81.94 383 GLU A N 1
ATOM 3201 C CA . GLU A 1 383 ? -18.834 19.891 5.738 1.00 81.94 383 GLU A CA 1
ATOM 3202 C C . GLU A 1 383 ? -18.926 20.258 7.233 1.00 81.94 383 GLU A C 1
ATOM 3204 O O . GLU A 1 383 ? -18.231 21.165 7.688 1.00 81.94 383 GLU A O 1
ATOM 3209 N N . ASP A 1 384 ? -19.777 19.578 8.006 1.00 83.25 384 ASP A N 1
ATOM 3210 C CA . ASP A 1 384 ? -19.933 19.803 9.448 1.00 83.25 384 ASP A CA 1
ATOM 3211 C C . ASP A 1 384 ? -18.901 19.047 10.311 1.00 83.25 384 ASP A C 1
ATOM 3213 O O . ASP A 1 384 ? -18.947 19.142 11.540 1.00 83.25 384 ASP A O 1
ATOM 3217 N N . GLY A 1 385 ? -17.963 18.330 9.681 1.00 79.25 385 GLY A N 1
ATOM 3218 C CA . GLY A 1 385 ? -16.924 17.531 10.335 1.00 79.25 385 GLY A CA 1
ATOM 3219 C C . GLY A 1 385 ? -17.380 16.139 10.778 1.00 79.25 385 GLY A C 1
ATOM 3220 O O . GLY A 1 385 ? -16.578 15.390 11.341 1.00 79.25 385 GLY A O 1
ATOM 3221 N N . THR A 1 386 ? -18.643 15.768 10.537 1.00 84.00 386 THR A N 1
ATOM 3222 C CA . THR A 1 386 ? -19.082 14.374 10.698 1.00 84.00 386 THR A CA 1
ATOM 3223 C C . THR A 1 386 ? -18.423 13.500 9.645 1.00 84.00 386 THR A C 1
ATOM 3225 O O . THR A 1 386 ? -18.155 13.932 8.520 1.00 84.00 386 THR A O 1
ATOM 3228 N N . TRP A 1 387 ? -18.134 12.256 10.003 1.00 86.75 387 TRP A N 1
ATOM 3229 C CA . TRP A 1 387 ? -17.494 11.319 9.094 1.00 86.75 387 TRP A CA 1
ATOM 3230 C C . TRP A 1 387 ? -18.165 9.959 9.171 1.00 86.75 387 TRP A C 1
ATOM 3232 O O . TRP A 1 387 ? -18.781 9.585 10.168 1.00 86.75 387 TRP A O 1
ATOM 3242 N N . GLY A 1 388 ? -18.014 9.194 8.102 1.00 87.44 388 GLY A N 1
ATOM 3243 C CA . GLY A 1 388 ? -18.627 7.885 8.006 1.00 87.44 388 GLY A CA 1
ATOM 3244 C C . GLY A 1 388 ? -17.889 6.957 7.066 1.00 87.44 388 GLY A C 1
ATOM 3245 O O . GLY A 1 388 ? -16.799 7.257 6.571 1.00 87.44 388 GLY A O 1
ATOM 3246 N N . VAL A 1 389 ? -18.513 5.809 6.818 1.00 87.75 389 VAL A N 1
ATOM 3247 C CA . VAL A 1 389 ? -18.014 4.786 5.896 1.00 87.75 389 VAL A CA 1
ATOM 3248 C C . VAL A 1 389 ? -19.074 4.504 4.848 1.00 87.75 389 VAL A C 1
ATOM 3250 O O . VAL A 1 389 ? -20.258 4.350 5.149 1.00 87.75 389 VAL A O 1
ATOM 3253 N N . LYS A 1 390 ? -18.638 4.426 3.599 1.00 88.19 390 LYS A N 1
ATOM 3254 C CA . LYS A 1 390 ? -19.442 3.975 2.471 1.00 88.19 390 LYS A CA 1
ATOM 3255 C C . LYS A 1 390 ? -18.903 2.642 1.967 1.00 88.19 390 LYS A C 1
ATOM 3257 O O . LYS A 1 390 ? -17.707 2.365 2.063 1.00 88.19 390 LYS A O 1
ATOM 3262 N N . CYS A 1 391 ? -19.799 1.829 1.419 1.00 89.00 391 CYS A N 1
ATOM 3263 C CA . CYS A 1 391 ? -19.464 0.572 0.768 1.00 89.00 391 CYS A CA 1
ATOM 3264 C C . CYS A 1 391 ? -19.851 0.609 -0.706 1.00 89.00 391 CYS A C 1
ATOM 3266 O O . CYS A 1 391 ? -20.955 1.017 -1.076 1.00 89.00 391 CYS A O 1
ATOM 3268 N N . TRP A 1 392 ? -18.937 0.137 -1.543 1.00 90.12 392 TRP A N 1
ATOM 3269 C CA . TRP A 1 392 ? -19.237 -0.312 -2.887 1.00 90.12 392 TRP A CA 1
ATOM 3270 C C . TRP A 1 392 ? -19.502 -1.817 -2.847 1.00 90.12 392 TRP A C 1
ATOM 3272 O O . TRP A 1 392 ? -18.569 -2.605 -2.726 1.00 90.12 392 TRP A O 1
ATOM 3282 N N . GLU A 1 393 ? -20.769 -2.218 -2.959 1.00 91.44 393 GLU A N 1
ATOM 3283 C CA . GLU A 1 393 ? -21.125 -3.617 -3.209 1.00 91.44 393 GLU A CA 1
ATOM 3284 C C . GLU A 1 393 ? -21.023 -3.909 -4.709 1.00 91.44 393 GLU A C 1
ATOM 3286 O O . GLU A 1 393 ? -21.766 -3.351 -5.531 1.00 91.44 393 GLU A O 1
ATOM 3291 N N . LYS A 1 394 ? -20.081 -4.779 -5.067 1.00 91.81 394 LYS A N 1
ATOM 3292 C CA . LYS A 1 394 ? -19.742 -5.083 -6.452 1.00 91.81 394 LYS A CA 1
ATOM 3293 C C . LYS A 1 394 ? -20.794 -5.969 -7.111 1.00 91.81 394 LYS A C 1
ATOM 3295 O O . LYS A 1 394 ? -21.222 -6.986 -6.574 1.00 91.81 394 LYS A O 1
ATOM 3300 N N . LYS A 1 395 ? -21.179 -5.576 -8.323 1.00 94.12 395 LYS A N 1
ATOM 3301 C CA . LYS A 1 395 ? -22.110 -6.272 -9.223 1.00 94.12 395 LYS A CA 1
ATOM 3302 C C . LYS A 1 395 ? -21.517 -6.319 -10.627 1.00 94.12 395 LYS A C 1
ATOM 3304 O O . LYS A 1 395 ? -22.102 -5.819 -11.587 1.00 94.12 395 LYS A O 1
ATOM 3309 N N . ILE A 1 396 ? -20.299 -6.848 -10.711 1.00 94.75 396 ILE A N 1
ATOM 3310 C CA . ILE A 1 396 ? -19.559 -6.959 -11.969 1.00 94.75 396 ILE A CA 1
ATOM 3311 C C . ILE A 1 396 ? -20.385 -7.777 -12.973 1.00 94.75 396 ILE A C 1
ATOM 3313 O O . ILE A 1 396 ? -20.897 -8.847 -12.653 1.00 94.75 396 ILE A O 1
ATOM 3317 N N . GLY A 1 397 ? -20.556 -7.228 -14.175 1.00 94.00 397 GLY A N 1
ATOM 3318 C CA . GLY A 1 397 ? -21.402 -7.749 -15.254 1.00 94.00 397 GLY A CA 1
ATOM 3319 C C . GLY A 1 397 ? -22.782 -7.077 -15.346 1.00 94.00 397 GLY A C 1
ATOM 3320 O O . GLY A 1 397 ? -23.504 -7.255 -16.339 1.00 94.00 397 GLY A O 1
ATOM 3321 N N . GLU A 1 398 ? -23.168 -6.283 -14.344 1.00 95.69 398 GLU A N 1
ATOM 3322 C CA . GLU A 1 398 ? -24.465 -5.598 -14.296 1.00 95.69 398 GLU A CA 1
ATOM 3323 C C . GLU A 1 398 ? -24.382 -4.096 -14.598 1.00 95.69 398 GLU A C 1
ATOM 3325 O O . GLU A 1 398 ? -25.406 -3.500 -14.966 1.00 95.69 398 GLU A O 1
ATOM 3330 N N . TYR A 1 399 ? -23.207 -3.467 -14.474 1.00 95.00 399 TYR A N 1
ATOM 3331 C CA . TYR A 1 399 ? -23.095 -2.009 -14.552 1.00 95.00 399 TYR A CA 1
ATOM 3332 C C . TYR A 1 399 ? -23.293 -1.488 -15.975 1.00 95.00 399 TYR A C 1
ATOM 3334 O O . TYR A 1 399 ? -24.059 -0.541 -16.171 1.00 95.00 399 TYR A O 1
ATOM 3342 N N . ARG A 1 400 ? -22.682 -2.118 -16.985 1.00 93.81 400 ARG A N 1
ATOM 3343 C CA . ARG A 1 400 ? -22.843 -1.800 -18.419 1.00 93.81 400 ARG A CA 1
ATOM 3344 C C . ARG A 1 400 ? -22.656 -0.310 -18.728 1.00 93.81 400 ARG A C 1
ATOM 3346 O O . ARG A 1 400 ? -23.460 0.300 -19.434 1.00 93.81 400 ARG A O 1
ATOM 3353 N N . GLY A 1 401 ? -21.615 0.274 -18.148 1.00 92.25 401 GLY A N 1
ATOM 3354 C CA . GLY A 1 401 ? -21.219 1.674 -18.284 1.00 92.25 401 GLY A CA 1
ATOM 3355 C C . GLY A 1 401 ? -21.916 2.631 -17.317 1.00 92.25 401 GLY A C 1
ATOM 3356 O O . GLY A 1 401 ? -21.662 3.829 -17.374 1.00 92.25 401 GLY A O 1
ATOM 3357 N N . LYS A 1 402 ? -22.798 2.142 -16.437 1.00 93.56 402 LYS A N 1
ATOM 3358 C CA . LYS A 1 402 ? -23.457 2.979 -15.425 1.00 93.56 402 LYS A CA 1
ATOM 3359 C C . LYS A 1 402 ? -22.501 3.353 -14.297 1.00 93.56 402 LYS A C 1
ATOM 3361 O O . LYS A 1 402 ? -21.541 2.641 -14.008 1.00 93.56 402 LYS A O 1
ATOM 3366 N N . THR A 1 403 ? -22.825 4.446 -13.615 1.00 91.69 403 THR A N 1
ATOM 3367 C CA . THR A 1 403 ? -22.166 4.830 -12.369 1.00 91.69 403 THR A CA 1
ATOM 3368 C C . THR A 1 403 ? -22.468 3.814 -11.269 1.00 91.69 403 THR A C 1
ATOM 3370 O O . THR A 1 403 ? -23.629 3.436 -11.076 1.00 91.69 403 THR A O 1
ATOM 3373 N N . ILE A 1 404 ? -21.439 3.368 -10.546 1.00 91.75 404 ILE A N 1
ATOM 3374 C CA . ILE A 1 404 ? -21.618 2.497 -9.378 1.00 91.75 404 ILE A CA 1
ATOM 3375 C C . ILE A 1 404 ? -22.394 3.230 -8.281 1.00 91.75 404 ILE A C 1
ATOM 3377 O O . ILE A 1 404 ? -22.362 4.455 -8.170 1.00 91.75 404 ILE A O 1
ATOM 3381 N N . THR A 1 405 ? -23.116 2.474 -7.461 1.00 89.56 405 THR A N 1
ATOM 3382 C CA . THR A 1 405 ? -23.817 3.018 -6.293 1.00 89.56 405 THR A CA 1
ATOM 3383 C C . THR A 1 405 ? -23.004 2.732 -5.044 1.00 89.56 405 THR A C 1
ATOM 3385 O O . THR A 1 405 ? -22.498 1.624 -4.875 1.00 89.56 405 THR A O 1
ATOM 3388 N N . LEU A 1 406 ? -22.902 3.739 -4.183 1.00 89.31 406 LEU A N 1
ATOM 3389 C CA . LEU A 1 406 ? -22.222 3.658 -2.901 1.00 89.31 406 LEU A CA 1
ATOM 3390 C C . LEU A 1 406 ? -23.273 3.718 -1.800 1.00 89.31 406 LEU A C 1
ATOM 3392 O O . LEU A 1 406 ? -24.072 4.655 -1.765 1.00 89.31 406 LEU A O 1
ATOM 3396 N N . THR A 1 407 ? -23.271 2.728 -0.920 1.00 89.06 407 THR A N 1
ATOM 3397 C CA . THR A 1 407 ? -24.184 2.673 0.222 1.00 89.06 407 THR A CA 1
ATOM 3398 C C . THR A 1 407 ? -23.504 3.323 1.417 1.00 89.06 407 THR A C 1
ATOM 3400 O O . THR A 1 407 ? -22.412 2.910 1.798 1.00 89.06 407 THR A O 1
ATOM 3403 N N . GLU A 1 408 ? -24.128 4.348 1.996 1.00 87.88 408 GLU A N 1
ATOM 3404 C CA . GLU A 1 408 ? -23.713 4.908 3.286 1.00 87.88 408 GLU A CA 1
ATOM 3405 C C . GLU A 1 408 ? -24.040 3.893 4.378 1.00 87.88 408 GLU A C 1
ATOM 3407 O O . GLU A 1 408 ? -25.192 3.486 4.523 1.00 87.88 408 GLU A O 1
ATOM 3412 N N . ILE A 1 409 ? -23.010 3.438 5.085 1.00 80.31 409 ILE A N 1
ATOM 3413 C CA . ILE A 1 409 ? -23.139 2.409 6.117 1.00 80.31 409 ILE A CA 1
ATOM 3414 C C . ILE A 1 409 ? -23.480 3.073 7.448 1.00 80.31 409 ILE A C 1
ATOM 3416 O O . ILE A 1 409 ? -24.342 2.600 8.182 1.00 80.31 409 ILE A O 1
ATOM 3420 N N . MET A 1 410 ? -22.805 4.181 7.756 1.00 69.31 410 MET A N 1
ATOM 3421 C CA . MET A 1 410 ? -22.884 4.850 9.050 1.00 69.31 410 MET A CA 1
ATOM 3422 C C . MET A 1 410 ? -22.431 6.300 8.984 1.00 69.31 410 MET A C 1
ATOM 3424 O O . MET A 1 410 ? -21.564 6.630 8.181 1.00 69.31 410 MET A O 1
ATOM 3428 N N . ASP A 1 411 ? -22.931 7.075 9.947 1.00 59.50 411 ASP A N 1
ATOM 3429 C CA . ASP A 1 411 ? -22.517 8.434 10.294 1.00 59.50 411 ASP A CA 1
ATOM 3430 C C . ASP A 1 411 ? -22.078 8.442 11.771 1.00 59.50 411 ASP A C 1
ATOM 3432 O O . ASP A 1 411 ? -22.774 7.837 12.604 1.00 59.50 411 ASP A O 1
ATOM 3436 N N . ARG A 1 412 ? -20.932 9.047 12.104 1.00 58.47 412 ARG A N 1
ATOM 3437 C CA . ARG A 1 412 ? -20.388 9.079 13.475 1.00 58.47 412 ARG A CA 1
ATOM 3438 C C . ARG A 1 412 ? -20.223 10.480 14.041 1.00 58.47 412 ARG A C 1
ATOM 3440 O O . ARG A 1 412 ? -19.773 11.377 13.295 1.00 58.47 412 ARG A O 1
#